Protein AF-0000000080310656 (afdb_homodimer)

Organism: NCBI:txid927083

Sequence (510 aa):
MLADERFELVRCHACALRYHARVLDANGLALLYGSWIDAMQIERFEAEHVPADRREPFAVGRHVVKDLLSMHALAGAPSEMRLLDFGCGDGRALRIASALGLRAVGVDPSVTRSERASDGGGAVHPTLEDALADIGGRVDAILMSEVLEHLVEPRRVLSSLVAAMRPGGVILIETPDTRGIDGPPRTFEHMRWVHPLEHVNGFTPETLERMARAVGLEPAPIMRAHATTRLRDVVRTEVGRLLARPSTSRIFVKPMLADERFELVRCHACALRYHARVLDANGLALLYGSWIDAMQIERFEAEHVPADRREPFAVGRHVVKDLLSMHALAGAPSEMRLLDFGCGDGRALRIASALGLRAVGVDPSVTRSERASDGGGAVHPTLEDALADIGGRVDAILMSEVLEHLVEPRRVLSSLVAAMRPGGVILIETPDTRGIDGPPRTFEHMRWVHPLEHVNGFTPETLERMARAVGLEPAPIMRAHATTRLRDVVRTEVGRLLARPSTSRIFVKP

Structure (mmCIF, N/CA/C/O backbone):
data_AF-0000000080310656-model_v1
#
loop_
_entity.id
_entity.type
_entity.pdbx_description
1 polymer 'Methyltransferase type 12'
#
loop_
_atom_site.group_PDB
_atom_site.id
_atom_site.type_symbol
_atom_site.label_atom_id
_atom_site.label_alt_id
_atom_site.label_comp_id
_atom_site.label_asym_id
_atom_site.label_enti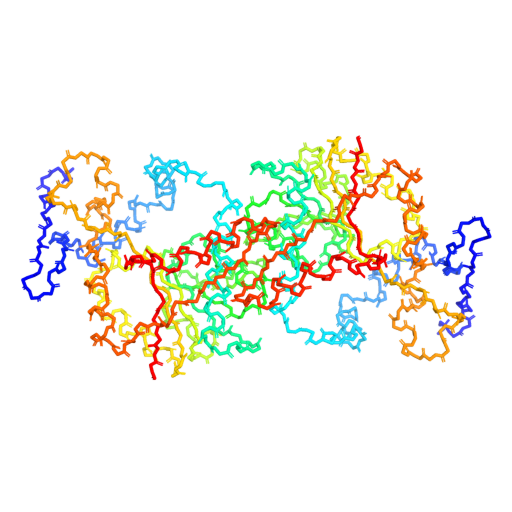ty_id
_atom_site.label_seq_id
_atom_site.pdbx_PDB_ins_code
_atom_site.Cartn_x
_atom_site.Cartn_y
_atom_site.Cartn_z
_atom_site.occupancy
_atom_site.B_iso_or_equiv
_atom_site.auth_seq_id
_atom_site.auth_comp_id
_atom_site.auth_asym_id
_atom_site.auth_atom_id
_atom_site.pdbx_PDB_model_num
ATOM 1 N N . MET A 1 1 ? -27.109 -21.688 -26.984 1 28.03 1 MET A N 1
ATOM 2 C CA . MET A 1 1 ? -26.469 -22.781 -27.719 1 28.03 1 MET A CA 1
ATOM 3 C C . MET A 1 1 ? -25.422 -23.484 -26.844 1 28.03 1 MET A C 1
ATOM 5 O O . MET A 1 1 ? -24.719 -24.375 -27.297 1 28.03 1 MET A O 1
ATOM 9 N N . LEU A 1 2 ? -24.984 -22.797 -25.828 1 32.66 2 LEU A N 1
ATOM 10 C CA . LEU A 1 2 ? -24.109 -23.391 -24.828 1 32.66 2 LEU A CA 1
ATOM 11 C C . LEU A 1 2 ? -24.844 -24.469 -24.031 1 32.66 2 LEU A C 1
ATOM 13 O O . LEU A 1 2 ? -24.281 -25.031 -23.078 1 32.66 2 LEU A O 1
ATOM 17 N N . ALA A 1 3 ? -26.062 -24.734 -24.219 1 35.03 3 ALA A N 1
ATOM 18 C CA . ALA A 1 3 ? -26.922 -25.672 -23.5 1 35.03 3 ALA A CA 1
ATOM 19 C C . ALA A 1 3 ? -26.359 -27.078 -23.562 1 35.03 3 ALA A C 1
ATOM 21 O O . ALA A 1 3 ? -26.484 -27.859 -22.609 1 35.03 3 ALA A O 1
ATOM 22 N N . ASP A 1 4 ? -25.953 -27.484 -24.703 1 33.59 4 ASP A N 1
ATOM 23 C CA . ASP A 1 4 ? -25.656 -28.906 -24.875 1 33.59 4 ASP A CA 1
ATOM 24 C C . ASP A 1 4 ? -24.219 -29.219 -24.453 1 33.59 4 ASP A C 1
ATOM 26 O O . ASP A 1 4 ? -23.734 -30.328 -24.703 1 33.59 4 ASP A O 1
ATOM 30 N N . GLU A 1 5 ? -23.391 -28.219 -24.25 1 35.69 5 GLU A N 1
ATOM 31 C CA . GLU A 1 5 ? -21.984 -28.578 -24 1 35.69 5 GLU A CA 1
ATOM 32 C C . GLU A 1 5 ? -21.797 -29.062 -22.578 1 35.69 5 GLU A C 1
ATOM 34 O O . GLU A 1 5 ? -22.344 -28.469 -21.641 1 35.69 5 GLU A O 1
ATOM 39 N N . ARG A 1 6 ? -21.672 -30.391 -22.391 1 36 6 ARG A N 1
ATOM 40 C CA . ARG A 1 6 ? -21.453 -31.125 -21.141 1 36 6 ARG A CA 1
ATOM 41 C C . ARG A 1 6 ? -20.109 -30.75 -20.516 1 36 6 ARG A C 1
ATOM 43 O O . ARG A 1 6 ? -19.078 -30.766 -21.203 1 36 6 ARG A O 1
ATOM 50 N N . PHE A 1 7 ? -20.109 -29.906 -19.641 1 39.69 7 PHE A N 1
ATOM 51 C CA . PHE A 1 7 ? -18.938 -29.547 -18.859 1 39.69 7 PHE A CA 1
ATOM 52 C C . PHE A 1 7 ? -18.625 -30.609 -17.828 1 39.69 7 PHE A C 1
ATOM 54 O O . PHE A 1 7 ? -19.453 -30.922 -16.969 1 39.69 7 PHE A O 1
ATOM 61 N N . GLU A 1 8 ? -17.797 -31.656 -18.281 1 41.41 8 GLU A N 1
ATOM 62 C CA . GLU A 1 8 ? -17.484 -32.688 -17.281 1 41.41 8 GLU A CA 1
ATOM 63 C C . GLU A 1 8 ? -16.125 -32.438 -16.641 1 41.41 8 GLU A C 1
ATOM 65 O O . GLU A 1 8 ? -15.156 -32.094 -17.328 1 41.41 8 GLU A O 1
ATOM 70 N N . LEU A 1 9 ? -16.031 -32.219 -15.461 1 45.97 9 LEU A N 1
ATOM 71 C CA . LEU A 1 9 ? -14.797 -32.219 -14.672 1 45.97 9 LEU A CA 1
ATOM 72 C C . LEU A 1 9 ? -14.125 -33.594 -14.703 1 45.97 9 LEU A C 1
ATOM 74 O O . LEU A 1 9 ? -14.773 -34.594 -14.445 1 45.97 9 LEU A O 1
ATOM 78 N N . VAL A 1 10 ? -12.961 -33.688 -15.445 1 45.25 10 VAL A N 1
ATOM 79 C CA . VAL A 1 10 ? -12.227 -34.969 -15.492 1 45.25 10 VAL A CA 1
ATOM 80 C C . VAL A 1 10 ? -11.008 -34.875 -14.57 1 45.25 10 VAL A C 1
ATOM 82 O O . VAL A 1 10 ? -10.461 -33.781 -14.344 1 45.25 10 VAL A O 1
ATOM 85 N N . ARG A 1 11 ? -10.773 -35.844 -13.773 1 44.72 11 ARG A N 1
ATOM 86 C CA . ARG A 1 11 ? -9.617 -36 -12.898 1 44.72 11 ARG A CA 1
ATOM 87 C C . ARG A 1 11 ? -8.461 -36.688 -13.625 1 44.72 11 ARG A C 1
ATOM 89 O O . ARG A 1 11 ? -8.641 -37.719 -14.242 1 44.72 11 ARG A O 1
ATOM 96 N N . CYS A 1 12 ? -7.375 -35.969 -13.68 1 42.94 12 CYS A N 1
ATOM 97 C CA . CYS A 1 12 ? -6.191 -36.594 -14.25 1 42.94 12 CYS A CA 1
ATOM 98 C C . CYS A 1 12 ? -5.738 -37.781 -13.414 1 42.94 12 CYS A C 1
ATOM 100 O O . CYS A 1 12 ? -5.648 -37.688 -12.188 1 42.94 12 CYS A O 1
ATOM 102 N N . HIS A 1 13 ? -5.633 -38.875 -13.945 1 42.72 13 HIS A N 1
ATOM 103 C CA . HIS A 1 13 ? -5.27 -40.094 -13.266 1 42.72 13 HIS A CA 1
ATOM 104 C C . HIS A 1 13 ? -3.844 -40.031 -12.727 1 42.72 13 HIS A C 1
ATOM 106 O O . HIS A 1 13 ? -3.518 -40.719 -11.75 1 42.72 13 HIS A O 1
ATOM 112 N N . ALA A 1 14 ? -3.061 -39.281 -13.414 1 35.34 14 ALA A N 1
ATOM 113 C CA . ALA A 1 14 ? -1.654 -39.281 -13.023 1 35.34 14 ALA A CA 1
ATOM 114 C C . ALA A 1 14 ? -1.395 -38.312 -11.867 1 35.34 14 ALA A C 1
ATOM 116 O O . ALA A 1 14 ? -0.662 -38.656 -10.93 1 35.34 14 ALA A O 1
ATOM 117 N N . CYS A 1 15 ? -1.941 -37.188 -11.961 1 43.06 15 CYS A N 1
ATOM 118 C CA . CYS A 1 15 ? -1.539 -36.188 -10.969 1 43.06 15 CYS A CA 1
ATOM 119 C C . CYS A 1 15 ? -2.74 -35.719 -10.164 1 43.06 15 CYS A C 1
ATOM 121 O O . CYS A 1 15 ? -2.594 -34.875 -9.258 1 43.06 15 CYS A O 1
ATOM 123 N N . ALA A 1 16 ? -3.949 -36.25 -10.422 1 43.41 16 ALA A N 1
ATOM 124 C CA . ALA A 1 16 ? -5.191 -36 -9.688 1 43.41 16 ALA A CA 1
ATOM 125 C C . ALA A 1 16 ? -5.672 -34.562 -9.898 1 43.41 16 ALA A C 1
ATOM 127 O O . ALA A 1 16 ? -6.543 -34.094 -9.164 1 43.41 16 ALA A O 1
ATOM 128 N N . LEU A 1 17 ? -5.098 -33.969 -10.914 1 44.03 17 LEU A N 1
ATOM 129 C CA . LEU A 1 17 ? -5.586 -32.625 -11.25 1 44.03 17 LEU A CA 1
ATOM 130 C C . LEU A 1 17 ? -6.98 -32.688 -11.859 1 44.03 17 LEU A C 1
ATOM 132 O O . LEU A 1 17 ? -7.266 -33.594 -12.672 1 44.03 17 LEU A O 1
ATOM 136 N N . ARG A 1 18 ? -7.992 -32.031 -11.359 1 49.06 18 ARG A N 1
ATOM 137 C CA . ARG A 1 18 ? -9.312 -31.953 -11.969 1 49.06 18 ARG A CA 1
ATOM 138 C C . ARG A 1 18 ? -9.383 -30.828 -12.992 1 49.06 18 ARG A C 1
ATOM 140 O O . ARG A 1 18 ? -8.875 -29.734 -12.758 1 49.06 18 ARG A O 1
ATOM 147 N N . TYR A 1 19 ? -9.586 -31.188 -14.25 1 47.38 19 TYR A N 1
ATOM 148 C CA . TYR A 1 19 ? -9.68 -30.188 -15.305 1 47.38 19 TYR A CA 1
ATOM 149 C C . TYR A 1 19 ? -10.969 -30.344 -16.094 1 47.38 19 TYR A C 1
ATOM 151 O O . TYR A 1 19 ? -11.586 -31.422 -16.078 1 47.38 19 TYR A O 1
ATOM 159 N N . HIS A 1 20 ? -11.555 -29.141 -16.484 1 46.97 20 HIS A N 1
ATOM 160 C CA . HIS A 1 20 ? -12.703 -29.234 -17.375 1 46.97 20 HIS A CA 1
ATOM 161 C C . HIS A 1 20 ? -12.297 -29.766 -18.75 1 46.97 20 HIS A C 1
ATOM 163 O O . HIS A 1 20 ? -11.383 -29.234 -19.375 1 46.97 20 HIS A O 1
ATOM 169 N N . ALA A 1 21 ? -12.602 -30.891 -18.953 1 40.59 21 ALA A N 1
ATOM 170 C CA . ALA A 1 21 ? -12.344 -31.516 -20.25 1 40.59 21 ALA A CA 1
ATOM 171 C C . ALA A 1 21 ? -12.875 -30.641 -21.391 1 40.59 21 ALA A C 1
ATOM 173 O O . ALA A 1 21 ? -12.445 -30.781 -22.531 1 40.59 21 ALA A O 1
ATOM 174 N N . ARG A 1 22 ? -13.984 -30.109 -21.359 1 41 22 ARG A N 1
ATOM 175 C CA . ARG A 1 22 ? -14.359 -29.328 -22.531 1 41 22 ARG A CA 1
ATOM 176 C C . ARG A 1 22 ? -13.594 -28.016 -22.594 1 41 22 ARG A C 1
ATOM 178 O O . ARG A 1 22 ? -14.023 -27.016 -22 1 41 22 ARG A O 1
ATOM 185 N N . VAL A 1 23 ? -12.352 -28.047 -22.531 1 43.59 23 VAL A N 1
ATOM 186 C CA . VAL A 1 23 ? -11.43 -26.922 -22.672 1 43.59 23 VAL A CA 1
ATOM 187 C C . VAL A 1 23 ? -11.719 -26.172 -23.984 1 43.59 23 VAL A C 1
ATOM 189 O O . VAL A 1 23 ? -11.648 -26.766 -25.062 1 43.59 23 VAL A O 1
ATOM 192 N N . LEU A 1 24 ? -12.633 -25.125 -23.922 1 42.53 24 LEU A N 1
ATOM 193 C CA . LEU A 1 24 ? -12.602 -24.312 -25.125 1 42.53 24 LEU A CA 1
ATOM 194 C C . LEU A 1 24 ? -11.18 -24.172 -25.656 1 42.53 24 LEU A C 1
ATOM 196 O O . LEU A 1 24 ? -10.227 -24.094 -24.875 1 42.53 24 LEU A O 1
ATOM 200 N N . ASP A 1 25 ? -10.977 -24.625 -26.875 1 43.19 25 ASP A N 1
ATOM 201 C CA . ASP A 1 25 ? -9.672 -24.406 -27.484 1 43.19 25 ASP A CA 1
ATOM 202 C C . ASP A 1 25 ? -9.281 -22.938 -27.438 1 43.19 25 ASP A C 1
ATOM 204 O O . ASP A 1 25 ? -10.031 -22.109 -26.906 1 43.19 25 ASP A O 1
ATOM 208 N N . ALA A 1 26 ? -7.996 -22.625 -27.75 1 45.91 26 ALA A N 1
ATOM 209 C CA . ALA A 1 26 ? -7.422 -21.281 -27.734 1 45.91 26 ALA A CA 1
ATOM 210 C C . ALA A 1 26 ? -8.367 -20.266 -28.375 1 45.91 26 ALA A C 1
ATOM 212 O O . ALA A 1 26 ? -8.492 -19.125 -27.891 1 45.91 26 ALA A O 1
ATOM 213 N N . ASN A 1 27 ? -8.945 -20.688 -29.438 1 43.31 27 ASN A N 1
ATOM 214 C CA . ASN A 1 27 ? -9.875 -19.828 -30.156 1 43.31 27 ASN A CA 1
ATOM 215 C C . ASN A 1 27 ? -11.148 -19.578 -29.359 1 43.31 27 ASN A C 1
ATOM 217 O O . ASN A 1 27 ? -11.664 -18.453 -29.328 1 43.31 27 ASN A O 1
ATOM 221 N N . GLY A 1 28 ? -11.609 -20.516 -28.781 1 44.03 28 GLY A N 1
ATOM 222 C CA . GLY A 1 28 ? -12.812 -20.391 -27.969 1 44.03 28 GLY A CA 1
ATOM 223 C C . GLY A 1 28 ? -12.609 -19.531 -26.734 1 44.03 28 GLY A C 1
ATOM 224 O O . GLY A 1 28 ? -13.469 -18.719 -26.391 1 44.03 28 GLY A O 1
ATOM 225 N N . LEU A 1 29 ? -11.461 -19.766 -26.203 1 45.75 29 LEU A N 1
ATOM 226 C CA . LEU A 1 29 ? -11.109 -18.938 -25.047 1 45.75 29 LEU A CA 1
ATOM 227 C C . LEU A 1 29 ? -10.953 -17.484 -25.453 1 45.75 29 LEU A C 1
ATOM 229 O O . LEU A 1 29 ? -11.391 -16.578 -24.734 1 45.75 29 LEU A O 1
ATOM 233 N N . ALA A 1 30 ? -10.281 -17.266 -26.578 1 47.03 30 ALA A N 1
ATOM 234 C CA . ALA A 1 30 ? -10.133 -15.914 -27.109 1 47.03 30 ALA A CA 1
ATOM 235 C C . ALA A 1 30 ? -11.5 -15.289 -27.375 1 47.03 30 ALA A C 1
ATOM 237 O O . ALA A 1 30 ? -11.695 -14.094 -27.141 1 47.03 30 ALA A O 1
ATOM 238 N N . LEU A 1 31 ? -12.305 -16.031 -28 1 42.78 31 LEU A N 1
ATOM 239 C CA . LEU A 1 31 ? -13.648 -15.562 -28.281 1 42.78 31 LEU A CA 1
ATOM 240 C C . LEU A 1 31 ? -14.406 -15.258 -27 1 42.78 31 LEU A C 1
ATOM 242 O O . LEU A 1 31 ? -15.148 -14.273 -26.922 1 42.78 31 LEU A O 1
ATOM 246 N N . LEU A 1 32 ? -14.328 -16.078 -26.125 1 43.88 32 LEU A N 1
ATOM 247 C CA . LEU A 1 32 ? -14.961 -15.859 -24.828 1 43.88 32 LEU A CA 1
ATOM 248 C C . LEU A 1 32 ? -14.445 -14.586 -24.172 1 43.88 32 LEU A C 1
ATOM 250 O O . LEU A 1 32 ? -15.227 -13.789 -23.641 1 43.88 32 LEU A O 1
ATOM 254 N N . TYR A 1 33 ? -13.156 -14.516 -24.125 1 46.19 33 TYR A N 1
ATOM 255 C CA . TYR A 1 33 ? -12.562 -13.336 -23.516 1 46.19 33 TYR A CA 1
ATOM 256 C C . TYR A 1 33 ? -12.719 -12.109 -24.406 1 46.19 33 TYR A C 1
ATOM 258 O O . TYR A 1 33 ? -12.781 -10.977 -23.922 1 46.19 33 TYR A O 1
ATOM 266 N N . GLY A 1 34 ? -12.531 -12.211 -25.688 1 42.69 34 GLY A N 1
ATOM 267 C CA . GLY A 1 34 ? -12.656 -11.102 -26.609 1 42.69 34 GLY A CA 1
ATOM 268 C C . GLY A 1 34 ? -14.086 -10.641 -26.797 1 42.69 34 GLY A C 1
ATOM 269 O O . GLY A 1 34 ? -14.352 -9.438 -26.859 1 42.69 34 GLY A O 1
ATOM 270 N N . SER A 1 35 ? -14.891 -11.359 -27.469 1 40.97 35 SER A N 1
ATOM 271 C CA . SER A 1 35 ? -16.234 -10.969 -27.891 1 40.97 35 SER A CA 1
ATOM 272 C C . SER A 1 35 ? -17.234 -11.125 -26.75 1 40.97 35 SER A C 1
ATOM 274 O O . SER A 1 35 ? -18.172 -10.328 -26.625 1 40.97 35 SER A O 1
ATOM 276 N N . TRP A 1 36 ? -17.344 -12.242 -26.219 1 36.34 36 TRP A N 1
ATOM 277 C CA . TRP A 1 36 ? -18.469 -12.461 -25.312 1 36.34 36 TRP A CA 1
ATOM 278 C C . TRP A 1 36 ? -18.266 -11.734 -23.984 1 36.34 36 TRP A C 1
ATOM 280 O O . TRP A 1 36 ? -19.172 -11.07 -23.484 1 36.34 36 TRP A O 1
ATOM 290 N N . ILE A 1 37 ? -17.281 -12.18 -23.188 1 41.19 37 ILE A N 1
ATOM 291 C CA . ILE A 1 37 ? -17.281 -11.562 -21.875 1 41.19 37 ILE A CA 1
ATOM 292 C C . ILE A 1 37 ? -16.5 -10.25 -21.906 1 41.19 37 ILE A C 1
ATOM 294 O O . ILE A 1 37 ? -15.266 -10.258 -22 1 41.19 37 ILE A O 1
ATOM 298 N N . ASP A 1 38 ? -17.016 -9.336 -22.531 1 40.59 38 ASP A N 1
ATOM 299 C CA . ASP A 1 38 ? -16.469 -7.988 -22.453 1 40.59 38 ASP A CA 1
ATOM 300 C C . ASP A 1 38 ? -16.172 -7.602 -21.016 1 40.59 38 ASP A C 1
ATOM 302 O O . ASP A 1 38 ? -16.703 -8.203 -20.078 1 40.59 38 ASP A O 1
ATOM 306 N N . ALA A 1 39 ? -15.047 -6.914 -20.812 1 40.78 39 ALA A N 1
ATOM 307 C CA . ALA A 1 39 ? -14.625 -6.398 -19.516 1 40.78 39 ALA A CA 1
ATOM 308 C C . ALA A 1 39 ? -15.836 -6.043 -18.656 1 40.78 39 ALA A C 1
ATOM 310 O O . ALA A 1 39 ? -15.844 -6.301 -17.453 1 40.78 39 ALA A O 1
ATOM 311 N N . MET A 1 40 ? -16.828 -5.625 -19.406 1 42.91 40 MET A N 1
ATOM 312 C CA . MET A 1 40 ? -18.031 -5.199 -18.688 1 42.91 40 MET A CA 1
ATOM 313 C C . MET A 1 40 ? -18.797 -6.402 -18.156 1 42.91 40 MET A C 1
ATOM 315 O O . MET A 1 40 ? -19.406 -6.332 -17.094 1 42.91 40 MET A O 1
ATOM 319 N N . GLN A 1 41 ? -18.875 -7.41 -18.938 1 40.69 41 GLN A N 1
ATOM 320 C CA . GLN A 1 41 ? -19.625 -8.578 -18.484 1 40.69 41 GLN A CA 1
ATOM 321 C C . GLN A 1 41 ? -18.891 -9.297 -17.344 1 40.69 41 GLN A C 1
ATOM 323 O O . GLN A 1 41 ? -19.5 -9.773 -16.391 1 40.69 41 GLN A O 1
ATOM 328 N N . ILE A 1 42 ? -17.625 -9.438 -17.469 1 43.5 42 ILE A N 1
ATOM 329 C CA . ILE A 1 42 ? -16.828 -9.977 -16.375 1 43.5 42 ILE A CA 1
ATOM 330 C C . ILE A 1 42 ? -17.047 -9.117 -15.125 1 43.5 42 ILE A C 1
ATOM 332 O O . ILE A 1 42 ? -17.234 -9.641 -14.023 1 43.5 42 ILE A O 1
ATOM 336 N N . GLU A 1 43 ? -16.969 -7.777 -15.375 1 43.97 43 GLU A N 1
ATOM 337 C CA . GLU A 1 43 ? -17.266 -6.898 -14.25 1 43.97 43 GLU A CA 1
ATOM 338 C C . GLU A 1 43 ? -18.656 -7.176 -13.688 1 43.97 43 GLU A C 1
ATOM 340 O O . GLU A 1 43 ? -18.844 -7.203 -12.469 1 43.97 43 GLU A O 1
ATOM 345 N N . ARG A 1 44 ? -19.562 -7.363 -14.641 1 44.16 44 ARG A N 1
ATOM 346 C CA . ARG A 1 44 ? -20.938 -7.629 -14.227 1 44.16 44 ARG A CA 1
ATOM 347 C C . ARG A 1 44 ? -21.047 -8.992 -13.547 1 44.16 44 ARG A C 1
ATOM 349 O O . ARG A 1 44 ? -21.734 -9.125 -12.531 1 44.16 44 ARG A O 1
ATOM 356 N N . PHE A 1 45 ? -20.547 -9.961 -14.211 1 41.31 45 PHE A N 1
ATOM 357 C CA . PHE A 1 45 ? -20.562 -11.305 -13.633 1 41.31 45 PHE A CA 1
ATOM 358 C C . PHE A 1 45 ? -19.844 -11.328 -12.297 1 41.31 45 PHE A C 1
ATOM 360 O O . PHE A 1 45 ? -20.344 -11.891 -11.32 1 41.31 45 PHE A O 1
ATOM 367 N N . GLU A 1 46 ? -18.578 -10.859 -12.25 1 42.84 46 GLU A N 1
ATOM 368 C CA . GLU A 1 46 ? -17.875 -10.727 -10.977 1 42.84 46 GLU A CA 1
ATOM 369 C C . GLU A 1 46 ? -18.719 -9.953 -9.961 1 42.84 46 GLU A C 1
ATOM 371 O O . GLU A 1 46 ? -18.766 -10.312 -8.781 1 42.84 46 GLU A O 1
ATOM 376 N N . ALA A 1 47 ? -19.25 -8.883 -10.523 1 46.34 47 ALA A N 1
ATOM 377 C CA . ALA A 1 47 ? -20.156 -8.125 -9.664 1 46.34 47 ALA A CA 1
ATOM 378 C C . ALA A 1 47 ? -21.312 -8.984 -9.18 1 46.34 47 ALA A C 1
ATOM 380 O O . ALA A 1 47 ? -21.781 -8.828 -8.055 1 46.34 47 ALA A O 1
ATOM 381 N N . GLU A 1 48 ? -21.812 -9.758 -10.055 1 41.38 48 GLU A N 1
ATOM 382 C CA . GLU A 1 48 ? -23 -10.555 -9.766 1 41.38 48 GLU A CA 1
ATOM 383 C C . GLU A 1 48 ? -22.641 -11.828 -9.008 1 41.38 48 GLU A C 1
ATOM 385 O O . GLU A 1 48 ? -23.469 -12.375 -8.273 1 41.38 48 GLU A O 1
ATOM 390 N N . HIS A 1 49 ? -21.641 -12.484 -9.289 1 40.97 49 HIS A N 1
ATOM 391 C CA . HIS A 1 49 ? -21.391 -13.828 -8.781 1 40.97 49 HIS A CA 1
ATOM 392 C C . HIS A 1 49 ? -20.234 -13.836 -7.797 1 40.97 49 HIS A C 1
ATOM 394 O O . HIS A 1 49 ? -19.875 -14.891 -7.262 1 40.97 49 HIS A O 1
ATOM 400 N N . VAL A 1 50 ? -19.234 -13.156 -7.91 1 41.94 50 VAL A N 1
ATOM 401 C CA . VAL A 1 50 ? -18.281 -13.094 -6.805 1 41.94 50 VAL A CA 1
ATOM 402 C C . VAL A 1 50 ? -19.031 -12.844 -5.496 1 41.94 50 VAL A C 1
ATOM 404 O O . VAL A 1 50 ? -19.719 -11.836 -5.352 1 41.94 50 VAL A O 1
ATOM 407 N N . PRO A 1 51 ? -19.453 -13.922 -4.91 1 39.22 51 PRO A N 1
ATOM 408 C CA . PRO A 1 51 ? -20.016 -13.594 -3.6 1 39.22 51 PRO A CA 1
ATOM 409 C C . PRO A 1 51 ? -19.469 -12.281 -3.035 1 39.22 51 PRO A C 1
ATOM 411 O O . PRO A 1 51 ? -18.344 -11.898 -3.336 1 39.22 51 PRO A O 1
ATOM 414 N N . ALA A 1 52 ? -20.344 -11.375 -2.682 1 38.41 52 ALA A N 1
ATOM 415 C CA . ALA A 1 52 ? -20.172 -10.125 -1.945 1 38.41 52 ALA A CA 1
ATOM 416 C C . ALA A 1 52 ? -19.141 -10.289 -0.832 1 38.41 52 ALA A C 1
ATOM 418 O O . ALA A 1 52 ? -19.172 -9.555 0.159 1 38.41 52 ALA A O 1
ATOM 419 N N . ASP A 1 53 ? -18.656 -11.438 -0.639 1 44 53 ASP A N 1
ATOM 420 C CA . ASP A 1 53 ? -17.75 -11.211 0.481 1 44 53 ASP A CA 1
ATOM 421 C C . ASP A 1 53 ? -16.891 -9.969 0.246 1 44 53 ASP A C 1
ATOM 423 O O . ASP A 1 53 ? -15.789 -10.062 -0.314 1 44 53 ASP A O 1
ATOM 427 N N . ARG A 1 54 ? -17.562 -9.078 -0.217 1 53.75 54 ARG A N 1
ATOM 428 C CA . ARG A 1 54 ? -17.234 -7.703 -0.58 1 53.75 54 ARG A CA 1
ATOM 429 C C . ARG A 1 54 ? -16.203 -7.117 0.382 1 53.75 54 ARG A C 1
ATOM 431 O O . ARG A 1 54 ? -16.562 -6.387 1.309 1 53.75 54 ARG A O 1
ATOM 438 N N . ARG A 1 55 ? -15.148 -8.117 0.406 1 62.44 55 ARG A N 1
ATOM 439 C CA . ARG A 1 55 ? -14.195 -7.457 1.291 1 62.44 55 ARG A CA 1
ATOM 440 C C . ARG A 1 55 ? -14.102 -5.965 0.985 1 62.44 55 ARG A C 1
ATOM 442 O O . ARG A 1 55 ? -14.211 -5.555 -0.173 1 62.44 55 ARG A O 1
ATOM 449 N N . GLU A 1 56 ? -14.242 -5.449 2.098 1 82.88 56 GLU A N 1
ATOM 450 C CA . GLU A 1 56 ? -14.016 -4.008 2.037 1 82.88 56 GLU A CA 1
ATOM 451 C C . GLU A 1 56 ? -12.742 -3.682 1.256 1 82.88 56 GLU A C 1
ATOM 453 O O . GLU A 1 56 ? -11.719 -4.344 1.422 1 82.88 56 GLU A O 1
ATOM 458 N N . PRO A 1 57 ? -12.906 -2.918 0.149 1 84.81 57 PRO A N 1
ATOM 459 C CA . PRO A 1 57 ? -11.758 -2.594 -0.704 1 84.81 57 PRO A CA 1
ATOM 460 C C . PRO A 1 57 ? -10.477 -2.369 0.093 1 84.81 57 PRO A C 1
ATOM 462 O O . PRO A 1 57 ? -9.406 -2.838 -0.307 1 84.81 57 PRO A O 1
ATOM 465 N N . PHE A 1 58 ? -10.633 -1.738 1.184 1 92.06 58 PHE A N 1
ATOM 466 C CA . PHE A 1 58 ? -9.453 -1.466 1.997 1 92.06 58 PHE A CA 1
ATOM 467 C C . PHE A 1 58 ? -8.859 -2.76 2.539 1 92.06 58 PHE A C 1
ATOM 469 O O . PHE A 1 58 ? -7.637 -2.895 2.639 1 92.06 58 PHE A O 1
ATOM 476 N N . ALA A 1 59 ? -9.672 -3.73 2.869 1 90.62 59 ALA A N 1
ATOM 477 C CA . ALA A 1 59 ? -9.195 -5.027 3.346 1 90.62 59 ALA A CA 1
ATOM 478 C C . ALA A 1 59 ? -8.453 -5.781 2.244 1 90.62 59 ALA A C 1
ATOM 480 O O . ALA A 1 59 ? -7.43 -6.414 2.498 1 90.62 59 ALA A O 1
ATOM 481 N N . VAL A 1 60 ? -8.977 -5.703 1.064 1 89.81 60 VAL A N 1
ATOM 482 C CA . VAL A 1 60 ? -8.336 -6.34 -0.082 1 89.81 60 VAL A CA 1
ATOM 483 C C . VAL A 1 60 ? -6.969 -5.715 -0.327 1 89.81 60 VAL A C 1
ATOM 485 O O . VAL A 1 60 ? -5.98 -6.426 -0.527 1 89.81 60 VAL A O 1
ATOM 488 N N . GLY A 1 61 ? -6.906 -4.367 -0.324 1 93.06 61 GLY A N 1
ATOM 489 C CA . GLY A 1 61 ? -5.637 -3.672 -0.488 1 93.06 61 GLY A CA 1
ATOM 490 C C . GLY A 1 61 ? -4.602 -4.07 0.545 1 93.06 61 GLY A C 1
ATOM 491 O O . GLY A 1 61 ? -3.432 -4.273 0.212 1 93.06 61 GLY A O 1
ATOM 492 N N . ARG A 1 62 ? -5.051 -4.203 1.784 1 94.31 62 ARG A N 1
ATOM 493 C CA . ARG A 1 62 ? -4.152 -4.609 2.861 1 94.31 62 ARG A CA 1
ATOM 494 C C . ARG A 1 62 ? -3.592 -6.008 2.609 1 94.31 62 ARG A C 1
ATOM 496 O O . ARG A 1 62 ? -2.42 -6.27 2.887 1 94.31 62 ARG A O 1
ATOM 503 N N . HIS A 1 63 ? -4.422 -6.883 2.115 1 93.75 63 HIS A N 1
ATOM 504 C CA . HIS A 1 63 ? -3.98 -8.234 1.803 1 93.75 63 HIS A CA 1
ATOM 505 C C . HIS A 1 63 ? -2.9 -8.227 0.727 1 93.75 63 HIS A C 1
ATOM 507 O O . HIS A 1 63 ? -1.904 -8.945 0.836 1 93.75 63 HIS A O 1
ATOM 513 N N . VAL A 1 64 ? -3.082 -7.395 -0.264 1 95.31 64 VAL A N 1
ATOM 514 C CA . VAL A 1 64 ? -2.104 -7.277 -1.339 1 95.31 64 VAL A CA 1
ATOM 515 C C . VAL A 1 64 ? -0.78 -6.762 -0.777 1 95.31 64 VAL A C 1
ATOM 517 O O . VAL A 1 64 ? 0.29 -7.262 -1.133 1 95.31 64 VAL A O 1
ATOM 520 N N . VAL A 1 65 ? -0.838 -5.766 0.069 1 97.62 65 VAL A N 1
ATOM 521 C CA . VAL A 1 65 ? 0.366 -5.223 0.69 1 97.62 65 VAL A CA 1
ATOM 522 C C . VAL A 1 65 ? 1.106 -6.332 1.437 1 97.62 65 VAL A C 1
ATOM 524 O O . VAL A 1 65 ? 2.33 -6.445 1.334 1 97.62 65 VAL A O 1
ATOM 527 N N . LYS A 1 66 ? 0.365 -7.148 2.199 1 97 66 LYS A N 1
ATOM 528 C CA . LYS A 1 66 ? 0.982 -8.242 2.941 1 97 66 LYS A CA 1
ATOM 529 C C . LYS A 1 66 ? 1.693 -9.211 2.002 1 97 66 LYS A C 1
ATOM 531 O O . LYS A 1 66 ? 2.814 -9.641 2.277 1 97 66 LYS A O 1
ATOM 536 N N . ASP A 1 67 ? 1.002 -9.539 0.928 1 96.94 67 ASP A N 1
ATOM 537 C CA . ASP A 1 67 ? 1.605 -10.43 -0.056 1 96.94 67 ASP A CA 1
ATOM 538 C C . ASP A 1 67 ? 2.906 -9.844 -0.604 1 96.94 67 ASP A C 1
ATOM 540 O O . ASP A 1 67 ? 3.916 -10.547 -0.7 1 96.94 67 ASP A O 1
ATOM 544 N N . LEU A 1 68 ? 2.902 -8.578 -0.939 1 97.88 68 LEU A N 1
ATOM 545 C CA . LEU A 1 68 ? 4.07 -7.914 -1.512 1 97.88 68 LEU A CA 1
ATOM 546 C C . LEU A 1 68 ? 5.211 -7.855 -0.5 1 97.88 68 LEU A C 1
ATOM 548 O O . LEU A 1 68 ? 6.379 -8 -0.866 1 97.88 68 LEU A O 1
ATOM 552 N N . LEU A 1 69 ? 4.863 -7.617 0.764 1 97.81 69 LEU A N 1
ATOM 553 C CA . LEU A 1 69 ? 5.879 -7.617 1.809 1 97.81 69 LEU A CA 1
ATOM 554 C C . LEU A 1 69 ? 6.551 -8.984 1.916 1 97.81 69 LEU A C 1
ATOM 556 O O . LEU A 1 69 ? 7.777 -9.07 1.993 1 97.81 69 LEU A O 1
ATOM 560 N N . SER A 1 70 ? 5.758 -10.055 1.919 1 97.44 70 SER A N 1
ATOM 561 C CA . SER A 1 70 ? 6.289 -11.406 2.018 1 97.44 70 SER A CA 1
ATOM 562 C C . SER A 1 70 ? 7.184 -11.734 0.825 1 97.44 70 SER A C 1
ATOM 564 O O . SER A 1 70 ? 8.273 -12.281 0.994 1 97.44 70 SER A O 1
ATOM 566 N N . MET A 1 71 ? 6.703 -11.391 -0.313 1 98.19 71 MET A N 1
ATOM 567 C CA . MET A 1 71 ? 7.457 -11.688 -1.527 1 98.19 71 MET A CA 1
ATOM 568 C C . MET A 1 71 ? 8.773 -10.922 -1.554 1 98.19 71 MET A C 1
ATOM 570 O O . MET A 1 71 ? 9.805 -11.469 -1.939 1 98.19 71 MET A O 1
ATOM 574 N N . HIS A 1 72 ? 8.727 -9.625 -1.197 1 97.69 72 HIS A N 1
ATOM 575 C CA . HIS A 1 72 ? 9.93 -8.812 -1.147 1 97.69 72 HIS A CA 1
ATOM 576 C C . HIS A 1 72 ? 10.969 -9.422 -0.213 1 97.69 72 HIS A C 1
ATOM 578 O O . HIS A 1 72 ? 12.148 -9.523 -0.57 1 97.69 72 HIS A O 1
ATOM 584 N N . ALA A 1 73 ? 10.531 -9.859 0.939 1 96.94 73 ALA A N 1
ATOM 585 C CA . ALA A 1 73 ? 11.43 -10.453 1.927 1 96.94 73 ALA A CA 1
ATOM 586 C C . ALA A 1 73 ? 12.016 -11.766 1.418 1 96.94 73 ALA A C 1
ATOM 588 O O . ALA A 1 73 ? 13.227 -11.992 1.519 1 96.94 73 ALA A O 1
ATOM 589 N N . LEU A 1 74 ? 11.188 -12.594 0.858 1 97.69 74 LEU A N 1
ATOM 590 C CA . LEU A 1 74 ? 11.602 -13.922 0.412 1 97.69 74 LEU A CA 1
ATOM 591 C C . LEU A 1 74 ? 12.523 -13.828 -0.799 1 97.69 74 LEU A C 1
ATOM 593 O O . LEU A 1 74 ? 13.375 -14.695 -1.006 1 97.69 74 LEU A O 1
ATOM 597 N N . ALA A 1 75 ? 12.344 -12.75 -1.578 1 97.5 75 ALA A N 1
ATOM 598 C CA . ALA A 1 75 ? 13.188 -12.539 -2.756 1 97.5 75 ALA A CA 1
ATOM 599 C C . ALA A 1 75 ? 14.531 -11.93 -2.369 1 97.5 75 ALA A C 1
ATOM 601 O O . ALA A 1 75 ? 15.297 -11.508 -3.236 1 97.5 75 ALA A O 1
ATOM 602 N N . GLY A 1 76 ? 14.805 -11.789 -1.109 1 95.88 76 GLY A N 1
ATOM 603 C CA . GLY A 1 76 ? 16.078 -11.289 -0.632 1 95.88 76 GLY A CA 1
ATOM 604 C C . GLY A 1 76 ? 16.078 -9.805 -0.345 1 95.88 76 GLY A C 1
ATOM 605 O O . GLY A 1 76 ? 17.125 -9.18 -0.238 1 95.88 76 GLY A O 1
ATOM 606 N N . ALA A 1 77 ? 14.953 -9.227 -0.387 1 94.12 77 ALA A N 1
ATOM 607 C CA . ALA A 1 77 ? 14.734 -7.82 -0.063 1 94.12 77 ALA A CA 1
ATOM 608 C C . ALA A 1 77 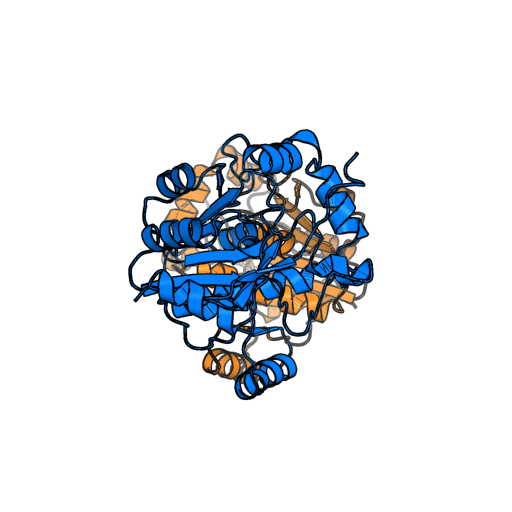? 15.602 -6.914 -0.932 1 94.12 77 ALA A C 1
ATOM 610 O O . ALA A 1 77 ? 16.312 -6.047 -0.42 1 94.12 77 ALA A O 1
ATOM 611 N N . PRO A 1 78 ? 15.523 -7.094 -2.195 1 92.88 78 PRO A N 1
ATOM 612 C CA . PRO A 1 78 ? 16.312 -6.215 -3.061 1 92.88 78 PRO A CA 1
ATOM 613 C C . PRO A 1 78 ? 15.883 -4.754 -2.971 1 92.88 78 PRO A C 1
ATOM 615 O O . PRO A 1 78 ? 14.711 -4.465 -2.715 1 92.88 78 PRO A O 1
ATOM 618 N N . SER A 1 79 ? 16.766 -3.816 -3.201 1 86.06 79 SER A N 1
ATOM 619 C CA . SER A 1 79 ? 16.438 -2.393 -3.195 1 86.06 79 SER A CA 1
ATOM 620 C C . SER A 1 79 ? 15.492 -2.033 -4.332 1 86.06 79 SER A C 1
ATOM 622 O O . SER A 1 79 ? 14.617 -1.18 -4.172 1 86.06 79 SER A O 1
ATOM 624 N N . GLU A 1 80 ? 15.758 -2.695 -5.426 1 87.75 80 GLU A N 1
ATOM 625 C CA . GLU A 1 80 ? 14.867 -2.561 -6.574 1 87.75 80 GLU A CA 1
ATOM 626 C C . GLU A 1 80 ? 14.32 -3.916 -7.008 1 87.75 80 GLU A C 1
ATOM 628 O O . GLU A 1 80 ? 15 -4.68 -7.695 1 87.75 80 GLU A O 1
ATOM 633 N N . MET A 1 81 ? 13.172 -4.176 -6.59 1 94.31 81 MET A N 1
ATOM 634 C CA . MET A 1 81 ? 12.555 -5.449 -6.941 1 94.31 81 MET A CA 1
ATOM 635 C C . MET A 1 81 ? 11.789 -5.344 -8.258 1 94.31 81 MET A C 1
ATOM 637 O O . MET A 1 81 ? 10.93 -4.473 -8.406 1 94.31 81 MET A O 1
ATOM 641 N N . ARG A 1 82 ? 12.148 -6.176 -9.203 1 96.38 82 ARG A N 1
ATOM 642 C CA . ARG A 1 82 ? 11.391 -6.312 -10.438 1 96.38 82 ARG A CA 1
ATOM 643 C C . ARG A 1 82 ? 10.25 -7.316 -10.281 1 96.38 82 ARG A C 1
ATOM 645 O O . ARG A 1 82 ? 10.492 -8.508 -10.062 1 96.38 82 ARG A O 1
ATOM 652 N N . LEU A 1 83 ? 9.008 -6.785 -10.383 1 97.56 83 LEU A N 1
ATOM 653 C CA . LEU A 1 83 ? 7.82 -7.598 -10.148 1 97.56 83 LEU A CA 1
ATOM 654 C C . LEU A 1 83 ? 6.984 -7.723 -11.414 1 97.56 83 LEU A C 1
ATOM 656 O O . LEU A 1 83 ? 6.723 -6.727 -12.094 1 97.56 83 LEU A O 1
ATOM 660 N N . LEU A 1 84 ? 6.648 -8.938 -11.766 1 97.19 84 LEU A N 1
ATOM 661 C CA . LEU A 1 84 ? 5.711 -9.219 -12.852 1 97.19 84 LEU A CA 1
ATOM 662 C C . LEU A 1 84 ? 4.363 -9.664 -12.297 1 97.19 84 LEU A C 1
ATOM 664 O O . LEU A 1 84 ? 4.285 -10.625 -11.531 1 97.19 84 LEU A O 1
ATOM 668 N N . ASP A 1 85 ? 3.359 -8.891 -12.609 1 96.06 85 ASP A N 1
ATOM 669 C CA . ASP A 1 85 ? 1.986 -9.297 -12.32 1 96.06 85 ASP A CA 1
ATOM 670 C C . ASP A 1 85 ? 1.346 -9.969 -13.539 1 96.06 85 ASP A C 1
ATOM 672 O O . ASP A 1 85 ? 0.805 -9.289 -14.414 1 96.06 85 ASP A O 1
ATOM 676 N N . PHE A 1 86 ? 1.421 -11.336 -13.594 1 96.56 86 PHE A N 1
ATOM 677 C CA . PHE A 1 86 ? 0.903 -12.102 -14.719 1 96.56 86 PHE A CA 1
ATOM 678 C C . PHE A 1 86 ? -0.592 -12.344 -14.562 1 96.56 86 PHE A C 1
ATOM 680 O O . PHE A 1 86 ? -1.02 -13.023 -13.625 1 96.56 86 PHE A O 1
ATOM 687 N N . GLY A 1 87 ? -1.348 -11.859 -15.484 1 92.62 87 GLY A N 1
ATOM 688 C CA . GLY A 1 87 ? -2.789 -11.797 -15.289 1 92.62 87 GLY A CA 1
ATOM 689 C C . GLY A 1 87 ? -3.217 -10.695 -14.336 1 92.62 87 GLY A C 1
ATOM 690 O O . GLY A 1 87 ? -3.963 -10.945 -13.391 1 92.62 87 GLY A O 1
ATOM 691 N N . CYS A 1 88 ? -2.834 -9.43 -14.586 1 89.94 88 CYS A N 1
ATOM 692 C CA . CYS A 1 88 ? -2.938 -8.359 -13.602 1 89.94 88 CYS A CA 1
ATOM 693 C C . CYS A 1 88 ? -4.375 -7.867 -13.492 1 89.94 88 CYS A C 1
ATOM 695 O O . CYS A 1 88 ? -4.715 -7.145 -12.547 1 89.94 88 CYS A O 1
ATOM 697 N N . GLY A 1 89 ? -5.266 -8.273 -14.398 1 81.5 89 GLY A N 1
ATOM 698 C CA . GLY A 1 89 ? -6.668 -7.898 -14.297 1 81.5 89 GLY A CA 1
ATOM 699 C C . GLY A 1 89 ? -6.879 -6.402 -14.18 1 81.5 89 GLY A C 1
ATOM 700 O O . GLY A 1 89 ? -6.395 -5.637 -15.023 1 81.5 89 GLY A O 1
ATOM 701 N N . ASP A 1 90 ? -7.512 -5.965 -13.055 1 73.5 90 ASP A N 1
ATOM 702 C CA . ASP A 1 90 ? -7.801 -4.547 -12.891 1 73.5 90 ASP A CA 1
ATOM 703 C C . ASP A 1 90 ? -6.551 -3.771 -12.477 1 73.5 90 ASP A C 1
ATOM 705 O O . ASP A 1 90 ? -6.594 -2.549 -12.328 1 73.5 90 ASP A O 1
ATOM 709 N N . GLY A 1 91 ? -5.523 -4.41 -12.242 1 83.81 91 GLY A N 1
ATOM 710 C CA . GLY A 1 91 ? -4.227 -3.791 -12.023 1 83.81 91 GLY A CA 1
ATOM 711 C C . GLY A 1 91 ? -4.023 -3.324 -10.594 1 83.81 91 GLY A C 1
ATOM 712 O O . GLY A 1 91 ? -3.08 -2.586 -10.305 1 83.81 91 GLY A O 1
ATOM 713 N N . ARG A 1 92 ? -4.879 -3.713 -9.688 1 84.81 92 ARG A N 1
ATOM 714 C CA . ARG A 1 92 ? -4.793 -3.229 -8.312 1 84.81 92 ARG A CA 1
ATOM 715 C C . ARG A 1 92 ? -3.443 -3.576 -7.691 1 84.81 92 ARG A C 1
ATOM 717 O O . ARG A 1 92 ? -2.762 -2.705 -7.148 1 84.81 92 ARG A O 1
ATOM 724 N N . ALA A 1 93 ? -3.113 -4.844 -7.781 1 91.69 93 ALA A N 1
ATOM 725 C CA . ALA A 1 93 ? -1.838 -5.258 -7.207 1 91.69 93 ALA A CA 1
ATOM 726 C C . ALA A 1 93 ? -0.673 -4.531 -7.871 1 91.69 93 ALA A C 1
ATOM 728 O O . ALA A 1 93 ? 0.295 -4.156 -7.207 1 91.69 93 ALA A O 1
ATOM 729 N N . LEU A 1 94 ? -0.771 -4.359 -9.133 1 91.06 94 LEU A N 1
ATOM 730 C CA . LEU A 1 94 ? 0.252 -3.656 -9.898 1 91.06 94 LEU A CA 1
ATOM 731 C C . LEU A 1 94 ? 0.388 -2.213 -9.43 1 91.06 94 LEU A C 1
ATOM 733 O O . LEU A 1 94 ? 1.501 -1.726 -9.219 1 91.06 94 LEU A O 1
ATOM 737 N N . ARG A 1 95 ? -0.708 -1.579 -9.234 1 89.06 95 ARG A N 1
ATOM 738 C CA . ARG A 1 95 ? -0.714 -0.194 -8.773 1 89.06 95 ARG A CA 1
ATOM 739 C C . ARG A 1 95 ? -0.138 -0.081 -7.363 1 89.06 95 ARG A C 1
ATOM 741 O O . ARG A 1 95 ? 0.642 0.831 -7.078 1 89.06 95 ARG A O 1
ATOM 748 N N . ILE A 1 96 ? -0.557 -0.966 -6.52 1 91.88 96 ILE A N 1
ATOM 749 C CA . ILE A 1 96 ? -0.03 -0.956 -5.16 1 91.88 96 ILE A CA 1
ATOM 750 C C . ILE A 1 96 ? 1.481 -1.174 -5.191 1 91.88 96 ILE A C 1
ATOM 752 O O . ILE A 1 96 ? 2.234 -0.43 -4.559 1 91.88 96 ILE A O 1
ATOM 756 N N . ALA A 1 97 ? 1.902 -2.131 -5.945 1 94.31 97 ALA A N 1
ATOM 757 C CA . ALA A 1 97 ? 3.326 -2.443 -6.035 1 94.31 97 ALA A CA 1
ATOM 758 C C . ALA A 1 97 ? 4.121 -1.235 -6.52 1 94.31 97 ALA A C 1
ATOM 760 O O . ALA A 1 97 ? 5.141 -0.873 -5.922 1 94.31 97 ALA A O 1
ATOM 761 N N . SER A 1 98 ? 3.662 -0.652 -7.543 1 90.5 98 SER A N 1
ATOM 762 C CA . SER A 1 98 ? 4.352 0.5 -8.117 1 90.5 98 SER A CA 1
ATOM 763 C C . SER A 1 98 ? 4.383 1.667 -7.133 1 90.5 98 SER A C 1
ATOM 765 O O . SER A 1 98 ? 5.418 2.312 -6.961 1 90.5 98 SER A O 1
ATOM 767 N N . ALA A 1 99 ? 3.312 1.896 -6.531 1 88.38 99 ALA A N 1
ATOM 768 C CA . ALA A 1 99 ? 3.223 3.014 -5.594 1 88.38 99 ALA A CA 1
ATOM 769 C C . ALA A 1 99 ? 4.109 2.779 -4.375 1 88.38 99 ALA A C 1
ATOM 771 O O . ALA A 1 99 ? 4.605 3.732 -3.77 1 88.38 99 ALA A O 1
ATOM 772 N N . LEU A 1 100 ? 4.266 1.521 -4.07 1 91.62 100 LEU A N 1
ATOM 773 C CA . LEU A 1 100 ? 5.137 1.178 -2.951 1 91.62 100 LEU A CA 1
ATOM 774 C C . LEU A 1 100 ? 6.605 1.359 -3.326 1 91.62 100 LEU A C 1
ATOM 776 O O . LEU A 1 100 ? 7.484 1.284 -2.465 1 91.62 100 LEU A O 1
ATOM 780 N N . GLY A 1 101 ? 6.879 1.516 -4.602 1 88 101 GLY A N 1
ATOM 781 C CA . GLY A 1 101 ? 8.242 1.777 -5.031 1 88 101 GLY A CA 1
ATOM 782 C C . GLY A 1 101 ? 8.891 0.592 -5.723 1 88 101 GLY A C 1
ATOM 783 O O . GLY A 1 101 ? 10.094 0.601 -5.988 1 88 101 GLY A O 1
ATOM 784 N N . LEU A 1 102 ? 8.18 -0.455 -5.996 1 92.31 102 LEU A N 1
ATOM 785 C CA . LEU A 1 102 ? 8.695 -1.595 -6.746 1 92.31 102 LEU A CA 1
ATOM 786 C C . LEU A 1 102 ? 8.633 -1.33 -8.242 1 92.31 102 LEU A C 1
ATOM 788 O O . LEU A 1 102 ? 7.758 -0.598 -8.719 1 92.31 102 LEU A O 1
ATOM 792 N N . ARG A 1 103 ? 9.586 -1.847 -8.961 1 92.25 103 ARG A N 1
ATOM 793 C CA . ARG A 1 103 ? 9.5 -1.844 -10.414 1 92.25 103 ARG A CA 1
ATOM 794 C C . ARG A 1 103 ? 8.586 -2.957 -10.914 1 92.25 103 ARG A C 1
ATOM 796 O O . ARG A 1 103 ? 8.969 -4.129 -10.914 1 92.25 103 ARG A O 1
ATOM 803 N N . ALA A 1 104 ? 7.375 -2.527 -11.359 1 94.5 104 ALA A N 1
ATOM 804 C CA . ALA A 1 104 ? 6.367 -3.549 -11.625 1 94.5 104 ALA A CA 1
ATOM 805 C C . ALA A 1 104 ? 5.789 -3.396 -13.031 1 94.5 104 ALA A C 1
ATOM 807 O O . ALA A 1 104 ? 5.566 -2.277 -13.492 1 94.5 104 ALA A O 1
ATOM 808 N N . VAL A 1 105 ? 5.566 -4.516 -13.711 1 94.06 105 VAL A N 1
ATOM 809 C CA . VAL A 1 105 ? 4.848 -4.57 -14.977 1 94.06 105 VAL A CA 1
ATOM 810 C C . VAL A 1 105 ? 3.781 -5.66 -14.922 1 94.06 105 VAL A C 1
ATOM 812 O O . VAL A 1 105 ? 3.893 -6.605 -14.141 1 94.06 105 VAL A O 1
ATOM 815 N N . GLY A 1 106 ? 2.732 -5.457 -15.703 1 94.44 106 GLY A N 1
ATOM 816 C CA . GLY A 1 106 ? 1.65 -6.426 -15.758 1 94.44 106 GLY A CA 1
ATOM 817 C C . GLY A 1 106 ? 1.489 -7.055 -17.125 1 94.44 106 GLY A C 1
ATOM 818 O O . GLY A 1 106 ? 1.93 -6.488 -18.141 1 94.44 106 GLY A O 1
ATOM 819 N N . VAL A 1 107 ? 0.968 -8.211 -17.156 1 93.56 107 VAL A N 1
ATOM 820 C CA . VAL A 1 107 ? 0.552 -8.883 -18.375 1 93.56 107 VAL A CA 1
ATOM 821 C C . VAL A 1 107 ? -0.936 -9.219 -18.297 1 93.56 107 VAL A C 1
ATOM 823 O O . VAL A 1 107 ? -1.398 -9.797 -17.312 1 93.56 107 VAL A O 1
ATOM 826 N N . ASP A 1 108 ? -1.619 -8.82 -19.234 1 86.62 108 ASP A N 1
ATOM 827 C CA . ASP A 1 108 ? -3.027 -9.172 -19.375 1 86.62 108 ASP A CA 1
ATOM 828 C C . ASP A 1 108 ? -3.426 -9.242 -20.859 1 86.62 108 ASP A C 1
ATOM 830 O O . ASP A 1 108 ? -3.342 -8.25 -21.578 1 86.62 108 ASP A O 1
ATOM 834 N N . PRO A 1 109 ? -3.824 -10.43 -21.234 1 80.25 109 PRO A N 1
ATOM 835 C CA . PRO A 1 109 ? -4.137 -10.609 -22.656 1 80.25 109 PRO A CA 1
ATOM 836 C C . PRO A 1 109 ? -5.312 -9.758 -23.109 1 80.25 109 PRO A C 1
ATOM 838 O O . PRO A 1 109 ? -5.527 -9.594 -24.312 1 80.25 109 PRO A O 1
ATOM 841 N N . SER A 1 110 ? -6.148 -9.32 -22.188 1 74.56 110 SER A N 1
ATOM 842 C CA . SER A 1 110 ? -7.312 -8.523 -22.562 1 74.56 110 SER A CA 1
ATOM 843 C C . SER A 1 110 ? -6.898 -7.168 -23.125 1 74.56 110 SER A C 1
ATOM 845 O O . SER A 1 110 ? -7.695 -6.484 -23.766 1 74.56 110 SER A O 1
ATOM 847 N N . VAL A 1 111 ? -5.676 -6.77 -22.812 1 74.62 111 VAL A N 1
ATOM 848 C CA . VAL A 1 111 ? -5.188 -5.504 -23.359 1 74.62 111 VAL A CA 1
ATOM 849 C C . VAL A 1 111 ? -4.594 -5.73 -24.75 1 74.62 111 VAL A C 1
ATOM 851 O O . VAL A 1 111 ? -3.908 -6.727 -24.984 1 74.62 111 VAL A O 1
ATOM 854 N N . THR A 1 112 ? -5.012 -4.938 -25.641 1 70.75 112 THR A N 1
ATOM 855 C CA . THR A 1 112 ? -4.57 -5.117 -27.016 1 70.75 112 THR A CA 1
ATOM 856 C C . THR A 1 112 ? -3.232 -4.418 -27.25 1 70.75 112 THR A C 1
ATOM 858 O O . THR A 1 112 ? -2.512 -4.75 -28.188 1 70.75 112 THR A O 1
ATOM 861 N N . ARG A 1 113 ? -3.018 -3.387 -26.484 1 70.19 113 ARG A N 1
ATOM 862 C CA . ARG A 1 113 ? -1.746 -2.678 -26.594 1 70.19 113 ARG A CA 1
ATOM 863 C C . ARG A 1 113 ? -1.187 -2.352 -25.203 1 70.19 113 ARG A C 1
ATOM 865 O O . ARG A 1 113 ? -1.926 -2.334 -24.219 1 70.19 113 ARG A O 1
ATOM 872 N N . SER A 1 114 ? 0.131 -2.248 -25.281 1 72.31 114 SER A N 1
ATOM 873 C CA . SER A 1 114 ? 0.768 -1.853 -24.031 1 72.31 114 SER A CA 1
ATOM 874 C C . SER A 1 114 ? 0.211 -0.527 -23.516 1 72.31 114 SER A C 1
ATOM 876 O O . SER A 1 114 ? 0.089 0.434 -24.281 1 72.31 114 SER A O 1
ATOM 878 N N . GLU A 1 115 ? -0.245 -0.626 -22.391 1 70.12 115 GLU A N 1
ATOM 879 C CA . GLU A 1 115 ? -0.835 0.561 -21.781 1 70.12 115 GLU A CA 1
ATOM 880 C C . GLU A 1 115 ? -0.161 0.892 -20.453 1 70.12 115 GLU A C 1
ATOM 882 O O . GLU A 1 115 ? 0.152 -0.006 -19.656 1 70.12 115 GLU A O 1
ATOM 887 N N . ARG A 1 116 ? 0.471 2.053 -20.531 1 62.59 116 ARG A N 1
ATOM 888 C CA . ARG A 1 116 ? 0.966 2.48 -19.219 1 62.59 116 ARG A CA 1
ATOM 889 C C . ARG A 1 116 ? -0.187 2.844 -18.297 1 62.59 116 ARG A C 1
ATOM 891 O O . ARG A 1 116 ? -1.176 3.439 -18.719 1 62.59 116 ARG A O 1
ATOM 898 N N . ALA A 1 117 ? -0.044 2.053 -17.344 1 52.91 117 ALA A N 1
ATOM 899 C CA . ALA A 1 117 ? -1.01 2.584 -16.391 1 52.91 117 ALA A CA 1
ATOM 900 C C . ALA A 1 117 ? -0.785 4.074 -16.156 1 52.91 117 ALA A C 1
ATOM 902 O O . ALA A 1 117 ? 0.355 4.52 -16 1 52.91 117 ALA A O 1
ATOM 903 N N . SER A 1 118 ? -1.405 4.895 -16.828 1 44.91 118 SER A N 1
ATOM 904 C CA . SER A 1 118 ? -1.199 6.34 -16.812 1 44.91 118 SER A CA 1
ATOM 905 C C . SER A 1 118 ? -0.541 6.797 -15.523 1 44.91 118 SER A C 1
ATOM 907 O O . SER A 1 118 ? 0.262 7.73 -15.523 1 44.91 118 SER A O 1
ATOM 909 N N . ASP A 1 119 ? -1.001 6.695 -14.43 1 43.62 119 ASP A N 1
ATOM 910 C CA . ASP A 1 119 ? -0.791 7.488 -13.219 1 43.62 119 ASP A CA 1
ATOM 911 C C . ASP A 1 119 ? 0.269 6.852 -12.328 1 43.62 119 ASP A C 1
ATOM 913 O O . ASP A 1 119 ? 0.174 6.918 -11.102 1 43.62 119 ASP A O 1
ATOM 917 N N . GLY A 1 120 ? 1.392 6.422 -13.047 1 51.91 120 GLY A N 1
ATOM 918 C CA . GLY A 1 120 ? 2.477 5.973 -12.195 1 51.91 120 GLY A CA 1
ATOM 919 C C . GLY A 1 120 ? 2.389 4.5 -11.844 1 51.91 120 GLY A C 1
ATOM 920 O O . GLY A 1 120 ? 3.158 4.004 -11.016 1 51.91 120 GLY A O 1
ATOM 921 N N . GLY A 1 121 ? 1.315 4.102 -12.406 1 60.41 121 GLY A N 1
ATOM 922 C CA . GLY A 1 121 ? 1.219 2.662 -12.227 1 60.41 121 GLY A CA 1
ATOM 923 C C . GLY A 1 121 ? 2.08 1.88 -13.203 1 60.41 121 GLY A C 1
ATOM 924 O O . GLY A 1 121 ? 2.699 2.461 -14.094 1 60.41 121 GLY A O 1
ATOM 925 N N . GLY A 1 122 ? 2.568 0.67 -12.891 1 73.44 122 GLY A N 1
ATOM 926 C CA . GLY A 1 122 ? 3.33 -0.189 -13.781 1 73.44 122 GLY A CA 1
ATOM 927 C C . GLY A 1 122 ? 2.646 -0.419 -15.117 1 73.44 122 GLY A C 1
ATOM 928 O O . GLY A 1 122 ? 1.422 -0.309 -15.219 1 73.44 122 GLY A O 1
ATOM 929 N N . ALA A 1 123 ? 3.303 -0.49 -16.203 1 85.88 123 ALA A N 1
ATOM 930 C CA . ALA A 1 123 ? 2.811 -0.765 -17.547 1 85.88 123 ALA A CA 1
ATOM 931 C C . ALA A 1 123 ? 2.213 -2.166 -17.641 1 85.88 123 ALA A C 1
ATOM 933 O O . ALA A 1 123 ? 2.666 -3.086 -16.953 1 85.88 123 ALA A O 1
ATOM 934 N N . VAL A 1 124 ? 1.044 -2.211 -18.391 1 90.06 124 VAL A N 1
ATOM 935 C CA . VAL A 1 124 ? 0.42 -3.504 -18.656 1 90.06 124 VAL A CA 1
ATOM 936 C C . VAL A 1 124 ? 0.629 -3.883 -20.125 1 90.06 124 VAL A C 1
ATOM 938 O O . VAL A 1 124 ? 0.42 -3.062 -21.016 1 90.06 124 VAL A O 1
ATOM 941 N N . HIS A 1 125 ? 1.072 -5.066 -20.359 1 92.69 125 HIS A N 1
ATOM 942 C CA . HIS A 1 125 ? 1.378 -5.559 -21.688 1 92.69 125 HIS A CA 1
ATOM 943 C C . HIS A 1 125 ? 0.488 -6.742 -22.062 1 92.69 125 HIS A C 1
ATOM 945 O O . HIS A 1 125 ? 0.035 -7.48 -21.188 1 92.69 125 HIS A O 1
ATOM 951 N N . PRO A 1 126 ? 0.286 -6.949 -23.375 1 88.62 126 PRO A N 1
ATOM 952 C CA . PRO A 1 126 ? -0.548 -8.078 -23.797 1 88.62 126 PRO A CA 1
ATOM 953 C C . PRO A 1 126 ? 0.172 -9.422 -23.688 1 88.62 126 PRO A C 1
ATOM 955 O O . PRO A 1 126 ? -0.474 -10.461 -23.531 1 88.62 126 PRO A O 1
ATOM 958 N N . THR A 1 127 ? 1.492 -9.359 -23.766 1 93.06 127 THR A N 1
ATOM 959 C CA . THR A 1 127 ? 2.23 -10.617 -23.781 1 93.06 127 THR A CA 1
ATOM 960 C C . THR A 1 127 ? 3.369 -10.594 -22.766 1 93.06 127 THR A C 1
ATOM 962 O O . THR A 1 127 ? 3.846 -9.516 -22.375 1 93.06 127 THR A O 1
ATOM 965 N N . LEU A 1 128 ? 3.742 -11.836 -22.328 1 95.5 128 LEU A N 1
ATOM 966 C CA . LEU A 1 128 ? 4.879 -11.977 -21.422 1 95.5 128 LEU A CA 1
ATOM 967 C C . LEU A 1 128 ? 6.145 -11.406 -22.047 1 95.5 128 LEU A C 1
ATOM 969 O O . LEU A 1 128 ? 6.926 -10.734 -21.375 1 95.5 128 LEU A O 1
ATOM 973 N N . GLU A 1 129 ? 6.309 -11.656 -23.328 1 94.88 129 GLU A N 1
ATOM 974 C CA . GLU A 1 129 ? 7.496 -11.188 -24.031 1 94.88 129 GLU A CA 1
ATOM 975 C C . GLU A 1 129 ? 7.613 -9.664 -23.969 1 94.88 129 GLU A C 1
ATOM 977 O O . GLU A 1 129 ? 8.688 -9.133 -23.688 1 94.88 129 GLU A O 1
ATOM 982 N N . ASP A 1 130 ? 6.57 -8.984 -24.203 1 93.81 130 ASP A N 1
ATOM 983 C CA . ASP A 1 130 ? 6.555 -7.523 -24.156 1 93.81 130 ASP A CA 1
ATOM 984 C C . ASP A 1 130 ? 6.859 -7.02 -22.75 1 93.81 130 ASP A C 1
ATOM 986 O O . ASP A 1 130 ? 7.586 -6.035 -22.578 1 93.81 130 ASP A O 1
ATOM 990 N N . ALA A 1 131 ? 6.285 -7.684 -21.797 1 94.81 131 ALA A N 1
ATOM 991 C CA . ALA A 1 131 ? 6.5 -7.281 -20.422 1 94.81 131 ALA A CA 1
ATOM 992 C C . ALA A 1 131 ? 7.965 -7.445 -20.016 1 94.81 131 ALA A C 1
ATOM 994 O O . ALA A 1 131 ? 8.547 -6.559 -19.391 1 94.81 131 ALA A O 1
ATOM 995 N N . LEU A 1 132 ? 8.555 -8.523 -20.391 1 96.06 132 LEU A N 1
ATOM 996 C CA . LEU A 1 132 ? 9.945 -8.797 -20.047 1 96.06 132 LEU A CA 1
ATOM 997 C C . LEU A 1 132 ? 10.883 -7.809 -20.734 1 96.06 132 LEU A C 1
ATOM 999 O O . LEU A 1 132 ? 11.891 -7.391 -20.156 1 96.06 132 LEU A O 1
ATOM 1003 N N . ALA A 1 133 ? 10.562 -7.5 -21.953 1 94.25 133 ALA A N 1
ATOM 1004 C CA . ALA A 1 133 ? 11.352 -6.496 -22.672 1 94.25 133 ALA A CA 1
ATOM 1005 C C . ALA A 1 133 ? 11.312 -5.152 -21.938 1 94.25 133 ALA A C 1
ATOM 1007 O O . ALA A 1 133 ? 12.328 -4.469 -21.844 1 94.25 133 ALA A O 1
ATOM 1008 N N . ASP A 1 134 ? 10.227 -4.848 -21.469 1 91.88 134 ASP A N 1
ATOM 1009 C CA . ASP A 1 134 ? 10.031 -3.57 -20.797 1 91.88 134 ASP A CA 1
ATOM 1010 C C . ASP A 1 134 ? 10.781 -3.535 -19.469 1 91.88 134 ASP A C 1
ATOM 1012 O O . ASP A 1 134 ? 11.445 -2.545 -19.141 1 91.88 134 ASP A O 1
ATOM 1016 N N . ILE A 1 135 ? 10.625 -4.609 -18.656 1 93.06 135 ILE A N 1
ATOM 1017 C CA . ILE A 1 135 ? 11.141 -4.594 -17.297 1 93.06 135 ILE A CA 1
ATOM 1018 C C . ILE A 1 135 ? 12.633 -4.914 -17.312 1 93.06 135 ILE A C 1
ATOM 1020 O O . ILE A 1 135 ? 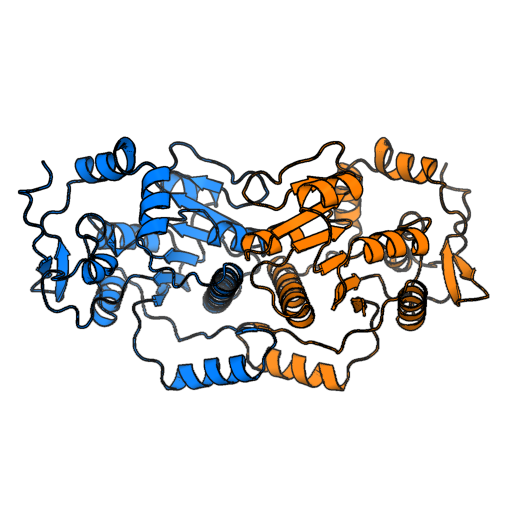13.328 -4.73 -16.297 1 93.06 135 ILE A O 1
ATOM 1024 N N . GLY A 1 136 ? 13.266 -5.332 -18.422 1 89.12 136 GLY A N 1
ATOM 1025 C CA . GLY A 1 136 ? 14.703 -5.496 -18.562 1 89.12 136 GLY A CA 1
ATOM 1026 C C . GLY A 1 136 ? 15.172 -6.922 -18.328 1 89.12 136 GLY A C 1
ATOM 1027 O O . GLY A 1 136 ? 16.25 -7.141 -17.781 1 89.12 136 GLY A O 1
ATOM 1028 N N . GLY A 1 137 ? 14.297 -7.883 -18.625 1 87.12 137 GLY A N 1
ATOM 1029 C CA . GLY A 1 137 ? 14.711 -9.273 -18.578 1 87.12 137 GLY A CA 1
ATOM 1030 C C . GLY A 1 137 ? 14.102 -10.039 -17.406 1 87.12 137 GLY A C 1
ATOM 1031 O O . GLY A 1 137 ? 12.883 -10.016 -17.219 1 87.12 137 GLY A O 1
ATOM 1032 N N . ARG A 1 138 ? 15.086 -10.617 -16.562 1 91.56 138 ARG A N 1
ATOM 1033 C CA . ARG A 1 138 ? 14.578 -11.516 -15.523 1 91.56 138 ARG A CA 1
ATOM 1034 C C . ARG A 1 138 ? 13.969 -10.734 -14.375 1 91.56 138 ARG A C 1
ATOM 1036 O O . ARG A 1 138 ? 14.391 -9.609 -14.086 1 91.56 138 ARG A O 1
ATOM 1043 N N . VAL A 1 139 ? 13.023 -11.336 -13.781 1 97.88 139 VAL A N 1
ATOM 1044 C CA . VAL A 1 139 ? 12.305 -10.68 -12.688 1 97.88 139 VAL A CA 1
ATOM 1045 C C . VAL A 1 139 ? 12.672 -11.352 -11.359 1 97.88 139 VAL A C 1
ATOM 1047 O O . VAL A 1 139 ? 13.18 -12.477 -11.344 1 97.88 139 VAL A O 1
ATOM 1050 N N . ASP A 1 140 ? 12.422 -10.578 -10.258 1 98.25 140 ASP A N 1
ATOM 1051 C CA . ASP A 1 140 ? 12.68 -11.062 -8.906 1 98.25 140 ASP A CA 1
ATOM 1052 C C . ASP A 1 140 ? 11.469 -11.789 -8.336 1 98.25 140 ASP A C 1
ATOM 1054 O O . ASP A 1 140 ? 11.602 -12.633 -7.445 1 98.25 140 ASP A O 1
ATOM 1058 N N . ALA A 1 141 ? 10.305 -11.375 -8.828 1 98.62 141 ALA A N 1
ATOM 1059 C CA . ALA A 1 141 ? 9.07 -11.922 -8.281 1 98.62 141 ALA A CA 1
ATOM 1060 C C . ALA A 1 141 ? 7.953 -11.906 -9.32 1 98.62 141 ALA A C 1
ATOM 1062 O O . ALA A 1 141 ? 7.906 -11.023 -10.18 1 98.62 141 ALA A O 1
ATOM 1063 N N . ILE A 1 142 ? 7.062 -12.883 -9.203 1 98.75 142 ILE A N 1
ATOM 1064 C CA . ILE A 1 142 ? 5.898 -12.984 -10.078 1 98.75 142 ILE A CA 1
ATOM 1065 C C . ILE A 1 142 ? 4.641 -13.188 -9.242 1 98.75 142 ILE A C 1
ATOM 1067 O O . ILE A 1 142 ? 4.621 -14.016 -8.328 1 98.75 142 ILE A O 1
ATOM 1071 N N . LEU A 1 143 ? 3.703 -12.367 -9.484 1 98 143 LEU A N 1
ATOM 1072 C CA . LEU A 1 143 ? 2.363 -12.57 -8.945 1 98 143 LEU A CA 1
ATOM 1073 C C . LEU A 1 143 ? 1.462 -13.258 -9.969 1 98 143 LEU A C 1
ATOM 1075 O O . LEU A 1 143 ? 1.335 -12.797 -11.102 1 98 143 LEU A O 1
ATOM 1079 N N . MET A 1 144 ? 0.933 -14.32 -9.609 1 96.94 144 MET A N 1
ATOM 1080 C CA . MET A 1 144 ? -0.059 -15.039 -10.406 1 96.94 144 MET A CA 1
ATOM 1081 C C . MET A 1 144 ? -1.281 -15.391 -9.562 1 96.94 144 MET A C 1
ATOM 1083 O O . MET A 1 144 ? -1.324 -16.453 -8.93 1 96.94 144 MET A O 1
ATOM 1087 N N . SER A 1 145 ? -2.25 -14.531 -9.516 1 92.62 145 SER A N 1
ATOM 1088 C CA . SER A 1 145 ? -3.436 -14.68 -8.68 1 92.62 145 SER A CA 1
ATOM 1089 C C . SER A 1 145 ? -4.688 -14.898 -9.523 1 92.62 145 SER A C 1
ATOM 1091 O O . SER A 1 145 ? -5.086 -14.023 -10.289 1 92.62 145 SER A O 1
ATOM 1093 N N . GLU A 1 146 ? -5.32 -16.078 -9.297 1 88.12 146 GLU A N 1
ATOM 1094 C CA . GLU A 1 146 ? -6.566 -16.406 -9.977 1 88.12 146 GLU A CA 1
ATOM 1095 C C . GLU A 1 146 ? -6.379 -16.438 -11.492 1 88.12 146 GLU A C 1
ATOM 1097 O O . GLU A 1 146 ? -7.18 -15.859 -12.234 1 88.12 146 GLU A O 1
ATOM 1102 N N . VAL A 1 147 ? -5.297 -17.062 -11.898 1 90 147 VAL A N 1
ATOM 1103 C CA . VAL A 1 147 ? -4.949 -17.125 -13.312 1 90 147 VAL A CA 1
ATOM 1104 C C . VAL A 1 147 ? -4.746 -18.578 -13.734 1 90 147 VAL A C 1
ATOM 1106 O O . VAL A 1 147 ? -5.32 -19.031 -14.727 1 90 147 VAL A O 1
ATOM 1109 N N . LEU A 1 148 ? -4.035 -19.328 -12.953 1 89.88 148 LEU A N 1
ATOM 1110 C CA . LEU A 1 148 ? -3.594 -20.672 -13.289 1 89.88 148 LEU A CA 1
ATOM 1111 C C . LEU A 1 148 ? -4.781 -21.562 -13.641 1 89.88 148 LEU A C 1
ATOM 1113 O O . LEU A 1 148 ? -4.688 -22.422 -14.523 1 89.88 148 LEU A O 1
ATOM 1117 N N . GLU A 1 149 ? -5.902 -21.375 -12.984 1 81.56 149 GLU A N 1
ATOM 1118 C CA . GLU A 1 149 ? -7.098 -22.203 -13.141 1 81.56 149 GLU A CA 1
ATOM 1119 C C . GLU A 1 149 ? -7.75 -21.969 -14.5 1 81.56 149 GLU A C 1
ATOM 1121 O O . GLU A 1 149 ? -8.5 -22.812 -14.992 1 81.56 149 GLU A O 1
ATOM 1126 N N . HIS A 1 150 ? -7.379 -20.859 -15.078 1 78.44 150 HIS A N 1
ATOM 1127 C CA . HIS A 1 150 ? -8.031 -20.5 -16.328 1 78.44 150 HIS A CA 1
ATOM 1128 C C . HIS A 1 150 ? -7.168 -20.891 -17.531 1 78.44 150 HIS A C 1
ATOM 1130 O O . HIS A 1 150 ? -7.617 -20.812 -18.672 1 78.44 150 HIS A O 1
ATOM 1136 N N . LEU A 1 151 ? -6.039 -21.359 -17.312 1 82.06 151 LEU A N 1
ATOM 1137 C CA . LEU A 1 151 ? -5.09 -21.594 -18.406 1 82.06 151 LEU A CA 1
ATOM 1138 C C . LEU A 1 151 ? -5.336 -22.938 -19.062 1 82.06 151 LEU A C 1
ATOM 1140 O O . LEU A 1 151 ? -5.586 -23.938 -18.375 1 82.06 151 LEU A O 1
ATOM 1144 N N . VAL A 1 152 ? -5.195 -23 -20.375 1 75.75 152 VAL A N 1
ATOM 1145 C CA . VAL A 1 152 ? -5.328 -24.25 -21.125 1 75.75 152 VAL A CA 1
ATOM 1146 C C . VAL A 1 152 ? -4.117 -25.141 -20.875 1 75.75 152 VAL A C 1
ATOM 1148 O O . VAL A 1 152 ? -4.254 -26.359 -20.703 1 75.75 152 VAL A O 1
ATOM 1151 N N . GLU A 1 153 ? -2.938 -24.531 -20.875 1 84.31 153 GLU A N 1
ATOM 1152 C CA . GLU A 1 153 ? -1.684 -25.234 -20.625 1 84.31 153 GLU A CA 1
ATOM 1153 C C . GLU A 1 153 ? -0.952 -24.641 -19.422 1 84.31 153 GLU A C 1
ATOM 1155 O O . GLU A 1 153 ? 0.11 -24.031 -19.578 1 84.31 153 GLU A O 1
ATOM 1160 N N . PRO A 1 154 ? -1.456 -24.922 -18.25 1 89.25 154 PRO A N 1
ATOM 1161 C CA . PRO A 1 154 ? -0.913 -24.266 -17.062 1 89.25 154 PRO A CA 1
ATOM 1162 C C . PRO A 1 154 ? 0.555 -24.609 -16.828 1 89.25 154 PRO A C 1
ATOM 1164 O O . PRO A 1 154 ? 1.334 -23.734 -16.406 1 89.25 154 PRO A O 1
ATOM 1167 N N . ARG A 1 155 ? 0.933 -25.844 -17.094 1 90.19 155 ARG A N 1
ATOM 1168 C CA . ARG A 1 155 ? 2.316 -26.25 -16.859 1 90.19 155 ARG A CA 1
ATOM 1169 C C . ARG A 1 155 ? 3.27 -25.5 -17.781 1 90.19 155 ARG A C 1
ATOM 1171 O O . ARG A 1 155 ? 4.336 -25.047 -17.359 1 90.19 155 ARG A O 1
ATOM 1178 N N . ARG A 1 156 ? 2.891 -25.438 -19.047 1 91.75 156 ARG A N 1
ATOM 1179 C CA . ARG A 1 156 ? 3.721 -24.734 -20.031 1 91.75 156 ARG A CA 1
ATOM 1180 C C . ARG A 1 156 ? 3.895 -23.266 -19.656 1 91.75 156 ARG A C 1
ATOM 1182 O O . ARG A 1 156 ? 5.004 -22.734 -19.719 1 91.75 156 ARG A O 1
ATOM 1189 N N . VAL A 1 157 ? 2.814 -22.641 -19.312 1 94 157 VAL A N 1
ATOM 1190 C CA . VAL A 1 157 ? 2.854 -21.234 -18.953 1 94 157 VAL A CA 1
ATOM 1191 C C . VAL A 1 157 ? 3.709 -21.047 -17.703 1 94 157 VAL A C 1
ATOM 1193 O O . VAL A 1 157 ? 4.566 -20.156 -17.656 1 94 157 VAL A O 1
ATOM 1196 N N . LEU A 1 158 ? 3.51 -21.859 -16.719 1 96.5 158 LEU A N 1
ATOM 1197 C CA . LEU A 1 158 ? 4.293 -21.766 -15.484 1 96.5 158 LEU A CA 1
ATOM 1198 C C . LEU A 1 158 ? 5.777 -21.953 -15.773 1 96.5 158 LEU A C 1
ATOM 1200 O O . LEU A 1 158 ? 6.621 -21.266 -15.203 1 96.5 158 LEU A O 1
ATOM 1204 N N . SER A 1 159 ? 6.078 -22.875 -16.656 1 96.69 159 SER A N 1
ATOM 1205 C CA . SER A 1 159 ? 7.465 -23.109 -17.047 1 96.69 159 SER A CA 1
ATOM 1206 C C . SER A 1 159 ? 8.078 -21.859 -17.672 1 96.69 159 SER A C 1
ATOM 1208 O O . SER A 1 159 ? 9.219 -21.516 -17.375 1 96.69 159 SER A O 1
ATOM 1210 N N . SER A 1 160 ? 7.352 -21.203 -18.516 1 97.31 160 SER A N 1
ATOM 1211 C CA . SER A 1 160 ? 7.82 -19.969 -19.141 1 97.31 160 SER A CA 1
ATOM 1212 C C . SER A 1 160 ? 8.055 -18.875 -18.109 1 97.31 160 SER A C 1
ATOM 1214 O O . SER A 1 160 ? 9.016 -18.109 -18.203 1 97.31 160 SER A O 1
ATOM 1216 N N . LEU A 1 161 ? 7.199 -18.781 -17.125 1 98.38 161 LEU A N 1
ATOM 1217 C CA . LEU A 1 161 ? 7.344 -17.797 -16.062 1 98.38 161 LEU A CA 1
ATOM 1218 C C . LEU A 1 161 ? 8.586 -18.078 -15.219 1 98.38 161 LEU A C 1
ATOM 1220 O O . LEU A 1 161 ? 9.32 -17.156 -14.852 1 98.38 161 LEU A O 1
ATOM 1224 N N . VAL A 1 162 ? 8.812 -19.328 -14.938 1 98.19 162 VAL A N 1
ATOM 1225 C CA . VAL A 1 162 ? 9.984 -19.719 -14.164 1 98.19 162 VAL A CA 1
ATOM 1226 C C . VAL A 1 162 ? 11.25 -19.344 -14.938 1 98.19 162 VAL A C 1
ATOM 1228 O O . VAL A 1 162 ? 12.227 -18.875 -14.344 1 98.19 162 VAL A O 1
ATOM 1231 N N . ALA A 1 163 ? 11.195 -19.578 -16.234 1 97.69 163 ALA A N 1
ATOM 1232 C CA . ALA A 1 163 ? 12.336 -19.219 -17.062 1 97.69 163 ALA A CA 1
ATOM 1233 C C . ALA A 1 163 ? 12.617 -17.719 -17 1 97.69 163 ALA A C 1
ATOM 1235 O O . ALA A 1 163 ? 13.766 -17.281 -17.125 1 97.69 163 ALA A O 1
ATOM 1236 N N . ALA A 1 164 ? 11.656 -16.922 -16.797 1 97.88 164 ALA A N 1
ATOM 1237 C CA . ALA A 1 164 ? 11.75 -15.469 -16.766 1 97.88 164 ALA A CA 1
ATOM 1238 C C . ALA A 1 164 ? 12.219 -14.984 -15.398 1 97.88 164 ALA A C 1
ATOM 1240 O O . ALA A 1 164 ? 12.555 -13.805 -15.234 1 97.88 164 ALA A O 1
ATOM 1241 N N . MET A 1 165 ? 12.219 -15.805 -14.422 1 98 165 MET A N 1
ATOM 1242 C CA . MET A 1 165 ? 12.594 -15.461 -13.055 1 98 165 MET A CA 1
ATOM 1243 C C . MET A 1 165 ? 14.086 -15.719 -12.82 1 98 165 MET A C 1
ATOM 1245 O O . MET A 1 165 ? 14.625 -16.719 -13.289 1 98 165 MET A O 1
ATOM 1249 N N . ARG A 1 166 ? 14.75 -14.906 -12.109 1 97.69 166 ARG A N 1
ATOM 1250 C CA . ARG A 1 166 ? 16.125 -15.164 -11.719 1 97.69 166 ARG A CA 1
ATOM 1251 C C . ARG A 1 166 ? 16.203 -16.266 -10.664 1 97.69 166 ARG A C 1
ATOM 1253 O O . ARG A 1 166 ? 15.219 -16.547 -9.992 1 97.69 166 ARG A O 1
ATOM 1260 N N . PRO A 1 167 ? 17.453 -16.859 -10.531 1 97.38 167 PRO A N 1
ATOM 1261 C CA . PRO A 1 167 ? 17.625 -17.75 -9.383 1 97.38 167 PRO A CA 1
ATOM 1262 C C . PRO A 1 167 ? 17.375 -17.047 -8.055 1 97.38 167 PRO A C 1
ATOM 1264 O O . PRO A 1 167 ? 17.797 -15.906 -7.867 1 97.38 167 PRO A O 1
ATOM 1267 N N . GLY A 1 168 ? 16.672 -17.703 -7.191 1 97.75 168 GLY A N 1
ATOM 1268 C CA . GLY A 1 168 ? 16.312 -17.094 -5.914 1 97.75 168 GLY A CA 1
ATOM 1269 C C . GLY A 1 168 ? 15.047 -16.266 -5.969 1 97.75 168 GLY A C 1
ATOM 1270 O O . GLY A 1 168 ? 14.57 -15.789 -4.941 1 97.75 168 GLY A O 1
ATOM 1271 N N . GLY A 1 169 ? 14.5 -16.078 -7.191 1 98.44 169 GLY A N 1
ATOM 1272 C CA . GLY A 1 169 ? 13.234 -15.375 -7.344 1 98.44 169 GLY A CA 1
ATOM 1273 C C . GLY A 1 169 ? 12.047 -16.141 -6.801 1 98.44 169 GLY A C 1
ATOM 1274 O O . GLY A 1 169 ? 12.156 -17.344 -6.512 1 98.44 169 GLY A O 1
ATOM 1275 N N . VAL A 1 170 ? 10.906 -15.43 -6.598 1 98.75 170 VAL A N 1
ATOM 1276 C CA . VAL A 1 170 ? 9.75 -16.078 -5.98 1 98.75 170 VAL A CA 1
ATOM 1277 C C . VAL A 1 170 ? 8.516 -15.859 -6.848 1 98.75 170 VAL A C 1
ATOM 1279 O O . VAL A 1 170 ? 8.445 -14.891 -7.613 1 98.75 170 VAL A O 1
ATOM 1282 N N . ILE A 1 171 ? 7.594 -16.75 -6.742 1 98.81 171 ILE A N 1
ATOM 1283 C CA . ILE A 1 171 ? 6.305 -16.625 -7.41 1 98.81 171 ILE A CA 1
ATOM 1284 C C . ILE A 1 171 ? 5.18 -16.953 -6.43 1 98.81 171 ILE A C 1
ATOM 1286 O O . ILE A 1 171 ? 5.242 -17.953 -5.719 1 98.81 171 ILE A O 1
ATOM 1290 N N . LEU A 1 172 ? 4.242 -16 -6.266 1 98.56 172 LEU A N 1
ATOM 1291 C CA . LEU A 1 172 ? 3.006 -16.266 -5.543 1 98.56 172 LEU A CA 1
ATOM 1292 C C . LEU A 1 172 ? 1.926 -16.797 -6.488 1 98.56 172 LEU A C 1
ATOM 1294 O O . LEU A 1 172 ? 1.57 -16.109 -7.457 1 98.56 172 LEU A O 1
ATOM 1298 N N . ILE A 1 173 ? 1.454 -17.969 -6.227 1 97.44 173 ILE A N 1
ATOM 1299 C CA . ILE A 1 173 ? 0.342 -18.547 -6.977 1 97.44 173 ILE A CA 1
ATOM 1300 C C . ILE A 1 173 ? -0.886 -18.641 -6.074 1 97.44 173 ILE A C 1
ATOM 1302 O O . ILE A 1 173 ? -0.809 -19.203 -4.973 1 97.44 173 ILE A O 1
ATOM 1306 N N . GLU A 1 174 ? -1.93 -18.031 -6.469 1 94.06 174 GLU A N 1
ATOM 1307 C CA . GLU A 1 174 ? -3.219 -18.141 -5.793 1 94.06 174 GLU A CA 1
ATOM 1308 C C . GLU A 1 174 ? -4.297 -18.672 -6.738 1 94.06 174 GLU A C 1
ATOM 1310 O O . GLU A 1 174 ? -4.527 -18.094 -7.805 1 94.06 174 GLU A O 1
ATOM 1315 N N . THR A 1 175 ? -4.898 -19.719 -6.395 1 88.75 175 THR A N 1
ATOM 1316 C CA . THR A 1 175 ? -5.969 -20.344 -7.168 1 88.75 175 THR A CA 1
ATOM 1317 C C . THR A 1 175 ? -7.031 -20.938 -6.246 1 88.75 175 THR A C 1
ATOM 1319 O O . THR A 1 175 ? -6.766 -21.188 -5.07 1 88.75 175 THR A O 1
ATOM 1322 N N . PRO A 1 176 ? -8.203 -21.047 -6.645 1 80.38 176 PRO A N 1
ATOM 1323 C CA . PRO A 1 176 ? -9.234 -21.641 -5.789 1 80.38 176 PRO A CA 1
ATOM 1324 C C . PRO A 1 176 ? -8.852 -23.031 -5.289 1 80.38 176 PRO A C 1
ATOM 1326 O O . PRO A 1 176 ? -8.242 -23.812 -6.027 1 80.38 176 PRO A O 1
ATOM 1329 N N . ASP A 1 177 ? -9.18 -23.266 -4.031 1 81.38 177 ASP A N 1
ATOM 1330 C CA . ASP A 1 177 ? -8.992 -24.578 -3.426 1 81.38 177 ASP A CA 1
ATOM 1331 C C . ASP A 1 177 ? -10.148 -25.516 -3.76 1 81.38 177 ASP A C 1
ATOM 1333 O O . ASP A 1 177 ? -11.281 -25.297 -3.32 1 81.38 177 ASP A O 1
ATOM 1337 N N . THR A 1 178 ? -9.961 -26.594 -4.496 1 74.12 178 THR A N 1
ATOM 1338 C CA . THR A 1 178 ? -11.031 -27.453 -4.973 1 74.12 178 THR A CA 1
ATOM 1339 C C . THR A 1 178 ? -11.133 -28.719 -4.117 1 74.12 178 THR A C 1
ATOM 1341 O O . THR A 1 178 ? -11.805 -29.672 -4.496 1 74.12 178 THR A O 1
ATOM 1344 N N . ARG A 1 179 ? -10.445 -28.688 -2.988 1 74.75 179 ARG A N 1
ATOM 1345 C CA . ARG A 1 179 ? -10.656 -29.812 -2.078 1 74.75 179 ARG A CA 1
ATOM 1346 C C . ARG A 1 179 ? -12.133 -29.969 -1.734 1 74.75 179 ARG A C 1
ATOM 1348 O O . ARG A 1 179 ? -12.828 -28.984 -1.497 1 74.75 179 ARG A O 1
ATOM 1355 N N . GLY A 1 180 ? -12.5 -31.141 -1.634 1 61 180 GLY A N 1
ATOM 1356 C CA . GLY A 1 180 ? -13.852 -31.469 -1.221 1 61 180 GLY A CA 1
ATOM 1357 C C . GLY A 1 180 ? -14.867 -31.297 -2.332 1 61 180 GLY A C 1
ATOM 1358 O O . GLY A 1 180 ? -16.047 -31.609 -2.156 1 61 180 GLY A O 1
ATOM 1359 N N . ILE A 1 181 ? -14.523 -30.531 -3.213 1 54.34 181 ILE A N 1
ATOM 1360 C CA . ILE A 1 181 ? -15.461 -30.359 -4.312 1 54.34 181 ILE A CA 1
ATOM 1361 C C . ILE A 1 181 ? -15.539 -31.656 -5.129 1 54.34 181 ILE A C 1
ATOM 1363 O O . ILE A 1 181 ? -14.586 -32 -5.828 1 54.34 181 ILE A O 1
ATOM 1367 N N . ASP A 1 182 ? -16.281 -32.5 -4.422 1 44.88 182 ASP A N 1
ATOM 1368 C CA . ASP A 1 182 ? -16.578 -33.781 -5.059 1 44.88 182 ASP A CA 1
ATOM 1369 C C . ASP A 1 182 ? -17.719 -33.656 -6.066 1 44.88 182 ASP A C 1
ATOM 1371 O O . ASP A 1 182 ? -18.812 -33.156 -5.727 1 44.88 182 ASP A O 1
ATOM 1375 N N . GLY A 1 183 ? -17.453 -33.656 -7.406 1 48.19 183 GLY A N 1
ATOM 1376 C CA . GLY A 1 183 ? -18.438 -33.812 -8.461 1 48.19 183 GLY A CA 1
ATOM 1377 C C . GLY A 1 183 ? -18.828 -32.5 -9.125 1 48.19 183 GLY A C 1
ATOM 1378 O O . GLY A 1 183 ? -18.266 -31.453 -8.82 1 48.19 183 GLY A O 1
ATOM 1379 N N . PRO A 1 184 ? -19.578 -32.656 -10.32 1 45.25 184 PRO A N 1
ATOM 1380 C CA . PRO A 1 184 ? -20.094 -31.484 -11.031 1 45.25 184 PRO A CA 1
ATOM 1381 C C . PRO A 1 184 ? -20.797 -30.5 -10.109 1 45.25 184 PRO A C 1
ATOM 1383 O O . PRO A 1 184 ? -21.422 -30.906 -9.125 1 45.25 184 PRO A O 1
ATOM 1386 N N . PRO A 1 185 ? -20.297 -29.266 -10.227 1 43.72 185 PRO A N 1
ATOM 1387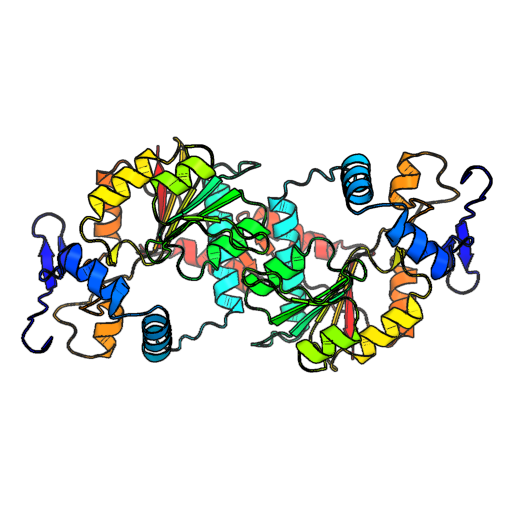 C CA . PRO A 1 185 ? -21.047 -28.312 -9.391 1 43.72 185 PRO A CA 1
ATOM 1388 C C . PRO A 1 185 ? -22.562 -28.516 -9.461 1 43.72 185 PRO A C 1
ATOM 1390 O O . PRO A 1 185 ? -23.125 -28.656 -10.547 1 43.72 185 PRO A O 1
ATOM 1393 N N . ARG A 1 186 ? -23.141 -29.109 -8.461 1 40.78 186 ARG A N 1
ATOM 1394 C CA . ARG A 1 186 ? -24.578 -29.359 -8.445 1 40.78 186 ARG A CA 1
ATOM 1395 C C . ARG A 1 186 ? -25.359 -28.062 -8.266 1 40.78 186 ARG A C 1
ATOM 1397 O O . ARG A 1 186 ? -26.578 -28.016 -8.508 1 40.78 186 ARG A O 1
ATOM 1404 N N . THR A 1 187 ? -24.797 -27.125 -7.586 1 40.47 187 THR A N 1
ATOM 1405 C CA . THR A 1 187 ? -25.516 -25.859 -7.422 1 40.47 187 THR A CA 1
ATOM 1406 C C . THR A 1 187 ? -24.703 -24.688 -7.961 1 40.47 187 THR A C 1
ATOM 1408 O O . THR A 1 187 ? -23.5 -24.828 -8.18 1 40.47 187 THR A O 1
ATOM 1411 N N . PHE A 1 188 ? -25.438 -23.703 -8.422 1 39.62 188 PHE A N 1
ATOM 1412 C CA . PHE A 1 188 ? -24.891 -22.453 -8.93 1 39.62 188 PHE A CA 1
ATOM 1413 C C . PHE A 1 188 ? -23.781 -21.938 -8.016 1 39.62 188 PHE A C 1
ATOM 1415 O O . PHE A 1 188 ? -22.781 -21.391 -8.484 1 39.62 188 PHE A O 1
ATOM 1422 N N . GLU A 1 189 ? -24 -22.078 -6.852 1 43.81 189 GLU A N 1
ATOM 1423 C CA . GLU A 1 189 ? -23.031 -21.625 -5.863 1 43.81 189 GLU A CA 1
ATOM 1424 C C . GLU A 1 189 ? -21.703 -22.359 -6 1 43.81 189 GLU A C 1
ATOM 1426 O O . GLU A 1 189 ? -20.641 -21.781 -5.828 1 43.81 189 GLU A O 1
ATOM 1431 N N . HIS A 1 190 ? -21.938 -23.609 -6.285 1 44.19 190 HIS A N 1
ATOM 1432 C CA . HIS A 1 190 ? -20.781 -24.469 -6.477 1 44.19 190 HIS A CA 1
ATOM 1433 C C . HIS A 1 190 ? -20.031 -24.094 -7.758 1 44.19 190 HIS A C 1
ATOM 1435 O O . HIS A 1 190 ? -18.812 -24.297 -7.852 1 44.19 190 HIS A O 1
ATOM 1441 N N . MET A 1 191 ? -20.812 -23.578 -8.641 1 41.06 191 MET A N 1
ATOM 1442 C CA . MET A 1 191 ? -20.266 -23.141 -9.922 1 41.06 191 MET A CA 1
ATOM 1443 C C . MET A 1 191 ? -19.312 -21.969 -9.727 1 41.06 191 MET A C 1
ATOM 1445 O O . MET A 1 191 ? -18.5 -21.656 -10.609 1 41.06 191 MET A O 1
ATOM 1449 N N . ARG A 1 192 ? -19.531 -21.266 -8.648 1 42.91 192 ARG A N 1
ATOM 1450 C CA . ARG A 1 192 ? -18.719 -20.078 -8.375 1 42.91 192 ARG A CA 1
ATOM 1451 C C . ARG A 1 192 ? -17.234 -20.422 -8.406 1 42.91 192 ARG A C 1
ATOM 1453 O O . ARG A 1 192 ? -16.422 -19.609 -8.828 1 42.91 192 ARG A O 1
ATOM 1460 N N . TRP A 1 193 ? -17 -21.562 -7.785 1 40.41 193 TRP A N 1
ATOM 1461 C CA . TRP A 1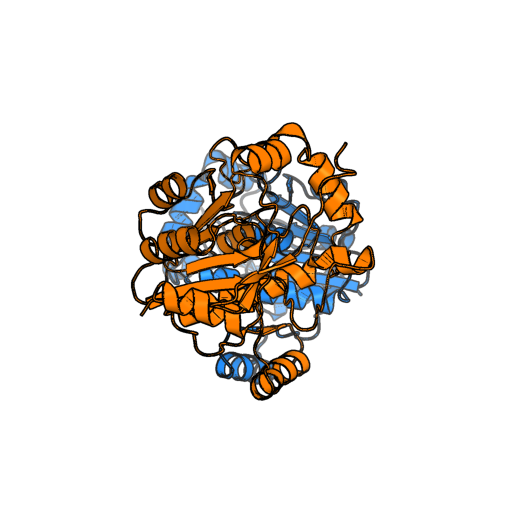 193 ? -15.609 -21.984 -7.641 1 40.41 193 TRP A CA 1
ATOM 1462 C C . TRP A 1 193 ? -15.094 -22.609 -8.938 1 40.41 193 TRP A C 1
ATOM 1464 O O . TRP A 1 193 ? -13.883 -22.75 -9.117 1 40.41 193 TRP A O 1
ATOM 1474 N N . VAL A 1 194 ? -16.188 -23.141 -9.633 1 40.41 194 VAL A N 1
ATOM 1475 C CA . VAL A 1 194 ? -15.844 -23.812 -10.891 1 40.41 194 VAL A CA 1
ATOM 1476 C C . VAL A 1 194 ? -16.594 -23.141 -12.047 1 40.41 194 VAL A C 1
ATOM 1478 O O . VAL A 1 194 ? -17.719 -23.516 -12.367 1 40.41 194 VAL A O 1
ATOM 1481 N N . HIS A 1 195 ? -16.797 -21.922 -12.016 1 42.56 195 HIS A N 1
ATOM 1482 C CA . HIS A 1 195 ? -17.547 -21.531 -13.211 1 42.56 195 HIS A CA 1
ATOM 1483 C C . HIS A 1 195 ? -17.047 -22.266 -14.445 1 42.56 195 HIS A C 1
ATOM 1485 O O . HIS A 1 195 ? -15.914 -22.047 -14.891 1 42.56 195 HIS A O 1
ATOM 1491 N N . PRO A 1 196 ? -17.719 -23.344 -14.711 1 42.94 196 PRO A N 1
ATOM 1492 C CA . PRO A 1 196 ? -17.359 -24.281 -15.781 1 42.94 196 PRO A CA 1
ATOM 1493 C C . PRO A 1 196 ? -16.766 -23.578 -17 1 42.94 196 PRO A C 1
ATOM 1495 O O . PRO A 1 196 ? -15.898 -24.141 -17.672 1 42.94 196 PRO A O 1
ATOM 1498 N N . LEU A 1 197 ? -17.344 -22.406 -17.188 1 44.19 197 LEU A N 1
ATOM 1499 C CA . LEU A 1 197 ? -16.922 -21.766 -18.422 1 44.19 197 LEU A CA 1
ATOM 1500 C C . LEU A 1 197 ? -15.602 -21.016 -18.234 1 44.19 197 LEU A C 1
ATOM 1502 O O . LEU A 1 197 ? -14.906 -20.719 -19.203 1 44.19 197 LEU A O 1
ATOM 1506 N N . GLU A 1 198 ? -15.227 -20.906 -16.859 1 52.41 198 GLU A N 1
ATOM 1507 C CA . GLU A 1 198 ? -14.062 -20.031 -16.75 1 52.41 198 GLU A CA 1
ATOM 1508 C C . GLU A 1 198 ? -12.914 -20.734 -16.031 1 52.41 198 GLU A C 1
ATOM 1510 O O . GLU A 1 198 ? -11.742 -20.469 -16.312 1 52.41 198 GLU A O 1
ATOM 1515 N N . HIS A 1 199 ? -13.305 -21.703 -15.109 1 52.94 199 HIS A N 1
ATOM 1516 C CA . HIS A 1 199 ? -12.219 -22.375 -14.414 1 52.94 199 HIS A CA 1
ATOM 1517 C C . HIS A 1 199 ? -11.984 -23.766 -15 1 52.94 199 HIS A C 1
ATOM 1519 O O . HIS A 1 199 ? -12.711 -24.719 -14.688 1 52.94 199 HIS A O 1
ATOM 1525 N N . VAL A 1 200 ? -10.984 -23.906 -15.953 1 61 200 VAL A N 1
ATOM 1526 C CA . VAL A 1 200 ? -10.711 -25.141 -16.703 1 61 200 VAL A CA 1
ATOM 1527 C C . VAL A 1 200 ? -9.883 -26.094 -15.844 1 61 200 VAL A C 1
ATOM 1529 O O . VAL A 1 200 ? -9.883 -27.297 -16.078 1 61 200 VAL A O 1
ATOM 1532 N N . ASN A 1 201 ? -9.18 -25.516 -14.805 1 69.25 201 ASN A N 1
ATOM 1533 C CA . ASN A 1 201 ? -8.336 -26.328 -13.93 1 69.25 201 ASN A CA 1
ATOM 1534 C C . ASN A 1 201 ? -8.734 -26.172 -12.469 1 69.25 201 ASN A C 1
ATOM 1536 O O . ASN A 1 201 ? -9.109 -25.078 -12.031 1 69.25 201 ASN A O 1
ATOM 1540 N N . GLY A 1 202 ? -8.758 -27.281 -11.789 1 75.06 202 GLY A N 1
ATOM 1541 C CA . GLY A 1 202 ? -8.922 -27.281 -10.344 1 75.06 202 GLY A CA 1
ATOM 1542 C C . GLY A 1 202 ? -7.68 -27.75 -9.602 1 75.06 202 GLY A C 1
ATOM 1543 O O . GLY A 1 202 ? -7.039 -28.719 -10.008 1 75.06 202 GLY A O 1
ATOM 1544 N N . PHE A 1 203 ? -7.359 -26.984 -8.555 1 80.44 203 PHE A N 1
ATOM 1545 C CA . PHE A 1 203 ? -6.141 -27.312 -7.828 1 80.44 203 PHE A CA 1
ATOM 1546 C C . PHE A 1 203 ? -6.438 -27.547 -6.352 1 80.44 203 PHE A C 1
ATOM 1548 O O . PHE A 1 203 ? -7.348 -26.938 -5.793 1 80.44 203 PHE A O 1
ATOM 1555 N N . THR A 1 204 ? -5.758 -28.5 -5.816 1 81.12 204 THR A N 1
ATOM 1556 C CA . THR A 1 204 ? -5.559 -28.625 -4.375 1 81.12 204 THR A CA 1
ATOM 1557 C C . THR A 1 204 ? -4.145 -28.203 -3.986 1 81.12 204 THR A C 1
ATOM 1559 O O . THR A 1 204 ? -3.279 -28.047 -4.848 1 81.12 204 THR A O 1
ATOM 1562 N N . PRO A 1 205 ? -3.916 -27.969 -2.693 1 88.06 205 PRO A N 1
ATOM 1563 C CA . PRO A 1 205 ? -2.545 -27.625 -2.301 1 88.06 205 PRO A CA 1
ATOM 1564 C C . PRO A 1 205 ? -1.525 -28.656 -2.764 1 88.06 205 PRO A C 1
ATOM 1566 O O . PRO A 1 205 ? -0.428 -28.297 -3.199 1 88.06 205 PRO A O 1
ATOM 1569 N N . GLU A 1 206 ? -1.934 -29.875 -2.729 1 85.19 206 GLU A N 1
ATOM 1570 C CA . GLU A 1 206 ? -1.026 -30.953 -3.107 1 85.19 206 GLU A CA 1
ATOM 1571 C C . GLU A 1 206 ? -0.736 -30.938 -4.605 1 85.19 206 GLU A C 1
ATOM 1573 O O . GLU A 1 206 ? 0.418 -31.047 -5.02 1 85.19 206 GLU A O 1
ATOM 1578 N N . THR A 1 207 ? -1.794 -30.828 -5.387 1 84.81 207 THR A N 1
ATOM 1579 C CA . THR A 1 207 ? -1.606 -30.844 -6.836 1 84.81 207 THR A CA 1
ATOM 1580 C C . THR A 1 207 ? -0.909 -29.578 -7.309 1 84.81 207 THR A C 1
ATOM 1582 O O . THR A 1 207 ? -0.143 -29.609 -8.273 1 84.81 207 THR A O 1
ATOM 1585 N N . LEU A 1 208 ? -1.143 -28.469 -6.648 1 90.44 208 LEU A N 1
ATOM 1586 C CA . LEU A 1 208 ? -0.439 -27.219 -6.961 1 90.44 208 LEU A CA 1
ATOM 1587 C C . LEU A 1 208 ? 1.057 -27.375 -6.707 1 90.44 208 LEU A C 1
ATOM 1589 O O . LEU A 1 208 ? 1.874 -26.984 -7.543 1 90.44 208 LEU A O 1
ATOM 1593 N N . GLU A 1 209 ? 1.417 -27.906 -5.574 1 93.31 209 GLU A N 1
ATOM 1594 C CA . GLU A 1 209 ? 2.826 -28.109 -5.25 1 93.31 209 GLU A CA 1
ATOM 1595 C C . GLU A 1 209 ? 3.496 -29.047 -6.242 1 93.31 209 GLU A C 1
ATOM 1597 O O . GLU A 1 209 ? 4.637 -28.828 -6.648 1 93.31 209 GLU A O 1
ATOM 1602 N N . ARG A 1 210 ? 2.805 -30.109 -6.613 1 90.19 210 ARG A N 1
ATOM 1603 C CA . ARG A 1 210 ? 3.342 -31.047 -7.59 1 90.19 210 ARG A CA 1
ATOM 1604 C C . ARG A 1 210 ? 3.645 -30.359 -8.914 1 90.19 210 ARG A C 1
ATOM 1606 O O . ARG A 1 210 ? 4.699 -30.578 -9.508 1 90.19 210 ARG A O 1
ATOM 1613 N N . MET A 1 211 ? 2.701 -29.594 -9.352 1 93 211 MET A N 1
ATOM 1614 C CA . MET A 1 211 ? 2.896 -28.844 -10.594 1 93 211 MET A CA 1
ATOM 1615 C C . MET A 1 211 ? 4.078 -27.891 -10.477 1 93 211 MET A C 1
ATOM 1617 O O . MET A 1 211 ? 4.902 -27.797 -11.391 1 93 211 MET A O 1
ATOM 1621 N N . ALA A 1 212 ? 4.145 -27.188 -9.398 1 96 212 ALA A N 1
ATOM 1622 C CA . ALA A 1 212 ? 5.238 -26.25 -9.164 1 96 212 ALA A CA 1
ATOM 1623 C C . ALA A 1 212 ? 6.59 -26.969 -9.188 1 96 212 ALA A C 1
ATOM 1625 O O . ALA A 1 212 ? 7.527 -26.516 -9.852 1 96 212 ALA A O 1
ATOM 1626 N N . ARG A 1 213 ? 6.68 -28.078 -8.547 1 96.12 213 ARG A N 1
ATOM 1627 C CA . ARG A 1 213 ? 7.922 -28.844 -8.5 1 96.12 213 ARG A CA 1
ATOM 1628 C C . ARG A 1 213 ? 8.305 -29.344 -9.891 1 96.12 213 ARG A C 1
ATOM 1630 O O . ARG A 1 213 ? 9.484 -29.391 -10.234 1 96.12 213 ARG A O 1
ATOM 1637 N N . ALA A 1 214 ? 7.301 -29.734 -10.633 1 93 214 ALA A N 1
ATOM 1638 C CA . ALA A 1 214 ? 7.527 -30.266 -11.969 1 93 214 ALA A CA 1
ATOM 1639 C C . ALA A 1 214 ? 8.219 -29.25 -12.859 1 93 214 ALA A C 1
ATOM 1641 O O . ALA A 1 214 ? 8.891 -29.609 -13.828 1 93 214 ALA A O 1
ATOM 1642 N N . VAL A 1 215 ? 8.039 -27.969 -12.531 1 96.69 215 VAL A N 1
ATOM 1643 C CA . VAL A 1 215 ? 8.648 -26.938 -13.367 1 96.69 215 VAL A CA 1
ATOM 1644 C C . VAL A 1 215 ? 9.852 -26.344 -12.641 1 96.69 215 VAL A C 1
ATOM 1646 O O . VAL A 1 215 ? 10.328 -25.25 -13 1 96.69 215 VAL A O 1
ATOM 1649 N N . GLY A 1 216 ? 10.328 -26.906 -11.555 1 97.62 216 GLY A N 1
ATOM 1650 C CA . GLY A 1 216 ? 11.594 -26.547 -10.93 1 97.62 216 GLY A CA 1
ATOM 1651 C C . GLY A 1 216 ? 11.43 -25.609 -9.75 1 97.62 216 GLY A C 1
ATOM 1652 O O . GLY A 1 216 ? 12.406 -25.047 -9.25 1 97.62 216 GLY A O 1
ATOM 1653 N N . LEU A 1 217 ? 10.258 -25.422 -9.297 1 98.5 217 LEU A N 1
ATOM 1654 C CA . LEU A 1 217 ? 10.016 -24.578 -8.141 1 98.5 217 LEU A CA 1
ATOM 1655 C C . LEU A 1 217 ? 9.992 -25.406 -6.855 1 98.5 217 LEU A C 1
ATOM 1657 O O . LEU A 1 217 ? 9.703 -26.594 -6.887 1 98.5 217 LEU A O 1
ATOM 1661 N N . GLU A 1 218 ? 10.312 -24.734 -5.797 1 98.25 218 GLU A N 1
ATOM 1662 C CA . GLU A 1 218 ? 10.188 -25.312 -4.457 1 98.25 218 GLU A CA 1
ATOM 1663 C C . GLU A 1 218 ? 9.336 -24.422 -3.555 1 98.25 218 GLU A C 1
ATOM 1665 O O . GLU A 1 218 ? 9.391 -23.188 -3.656 1 98.25 218 GLU A O 1
ATOM 1670 N N . PRO A 1 219 ? 8.523 -25.062 -2.66 1 96.62 219 PRO A N 1
ATOM 1671 C CA . PRO A 1 219 ? 7.773 -24.234 -1.718 1 96.62 219 PRO A CA 1
ATOM 1672 C C . PRO A 1 219 ? 8.68 -23.344 -0.87 1 96.62 219 PRO A C 1
ATOM 1674 O O . PRO A 1 219 ? 9.68 -23.797 -0.331 1 96.62 219 PRO A O 1
ATOM 1677 N N . ALA A 1 220 ? 8.367 -22.062 -0.801 1 96.5 220 ALA A N 1
ATOM 1678 C CA . ALA A 1 220 ? 9.086 -21.156 0.088 1 96.5 220 ALA A CA 1
ATOM 1679 C C . ALA A 1 220 ? 8.68 -21.375 1.543 1 96.5 220 ALA A C 1
ATOM 1681 O O . ALA A 1 220 ? 7.605 -21.906 1.82 1 96.5 220 ALA A O 1
ATOM 1682 N N . PRO A 1 221 ? 9.617 -21.016 2.428 1 92 221 PRO A N 1
ATOM 1683 C CA . PRO A 1 221 ? 9.164 -20.984 3.818 1 92 221 PRO A CA 1
ATOM 1684 C C . PRO A 1 221 ? 7.973 -20.047 4.031 1 92 221 PRO A C 1
ATOM 1686 O O . PRO A 1 221 ? 7.809 -19.078 3.295 1 92 221 PRO A O 1
ATOM 1689 N N . ILE A 1 222 ? 7.152 -20.344 4.938 1 89 222 ILE A N 1
ATOM 1690 C CA . ILE A 1 222 ? 6.008 -19.484 5.238 1 89 222 ILE A CA 1
ATOM 1691 C C . ILE A 1 222 ? 6.492 -18.156 5.801 1 89 222 ILE A C 1
ATOM 1693 O O . ILE A 1 222 ? 7.137 -18.109 6.848 1 89 222 ILE A O 1
ATOM 1697 N N . MET A 1 223 ? 6.297 -17.141 5.109 1 89.06 223 MET A N 1
ATOM 1698 C CA . MET A 1 223 ? 6.633 -15.773 5.516 1 89.06 223 MET A CA 1
ATOM 1699 C C . MET A 1 223 ? 5.371 -14.961 5.797 1 89.06 223 MET A C 1
ATOM 1701 O O . MET A 1 223 ? 4.664 -14.57 4.871 1 89.06 223 MET A O 1
ATOM 1705 N N . ARG A 1 224 ? 5.121 -14.734 7.035 1 87.94 224 ARG A N 1
ATOM 1706 C CA . ARG A 1 224 ? 3.949 -13.945 7.398 1 87.94 224 ARG A CA 1
ATOM 1707 C C . ARG A 1 224 ? 4.258 -12.453 7.367 1 87.94 224 ARG A C 1
ATOM 1709 O O . ARG A 1 224 ? 5.398 -12.047 7.602 1 87.94 224 ARG A O 1
ATOM 1716 N N . ALA A 1 225 ? 3.309 -11.727 6.98 1 94.75 225 ALA A N 1
ATOM 1717 C CA . ALA A 1 225 ? 3.4 -10.273 6.945 1 94.75 225 ALA A CA 1
ATOM 1718 C C . ALA A 1 225 ? 2.254 -9.633 7.723 1 94.75 225 ALA A C 1
ATOM 1720 O O . ALA A 1 225 ? 1.181 -10.219 7.855 1 94.75 225 ALA A O 1
ATOM 1721 N N . HIS A 1 226 ? 2.527 -8.484 8.234 1 95.25 226 HIS A N 1
ATOM 1722 C CA . HIS A 1 226 ? 1.546 -7.719 9 1 95.25 226 HIS A CA 1
ATOM 1723 C C . HIS A 1 226 ? 1.275 -6.367 8.344 1 95.25 226 HIS A C 1
ATOM 1725 O O . HIS A 1 226 ? 2.207 -5.688 7.906 1 95.25 226 HIS A O 1
ATOM 1731 N N . ALA A 1 227 ? 0.084 -6.016 8.203 1 96.25 227 ALA A N 1
ATOM 1732 C CA . ALA A 1 227 ? -0.423 -4.699 7.828 1 96.25 227 ALA A CA 1
ATOM 1733 C C . ALA A 1 227 ? -1.644 -4.324 8.664 1 96.25 227 ALA A C 1
ATOM 1735 O O . ALA A 1 227 ? -2.783 -4.504 8.227 1 96.25 227 ALA A O 1
ATOM 1736 N N . THR A 1 228 ? -1.399 -3.816 9.797 1 95.06 228 THR A N 1
ATOM 1737 C CA . THR A 1 228 ? -2.463 -3.648 10.781 1 95.06 228 THR A CA 1
ATOM 1738 C C . THR A 1 228 ? -2.057 -2.641 11.852 1 95.06 228 THR A C 1
ATOM 1740 O O . THR A 1 228 ? -0.874 -2.32 11.992 1 95.06 228 THR A O 1
ATOM 1743 N N . THR A 1 229 ? -3.059 -2.145 12.539 1 94.38 229 THR A N 1
ATOM 1744 C CA . THR A 1 229 ? -2.816 -1.332 13.727 1 94.38 229 THR A CA 1
ATOM 1745 C C . THR A 1 229 ? -3.109 -2.129 14.992 1 94.38 229 THR A C 1
ATOM 1747 O O . THR A 1 229 ? -2.885 -1.641 16.109 1 94.38 229 THR A O 1
ATOM 1750 N N . ARG A 1 230 ? -3.566 -3.295 14.875 1 92.56 230 ARG A N 1
ATOM 1751 C CA . ARG A 1 230 ? -4.027 -4.074 16.031 1 92.56 230 ARG A CA 1
ATOM 1752 C C . ARG A 1 230 ? -3.049 -5.195 16.359 1 92.56 230 ARG A C 1
ATOM 1754 O O . ARG A 1 230 ? -2.832 -6.098 15.539 1 92.56 230 ARG A O 1
ATOM 1761 N N . LEU A 1 231 ? -2.627 -5.219 17.578 1 90.69 231 LEU A N 1
ATOM 1762 C CA . LEU A 1 231 ? -1.7 -6.254 18.016 1 90.69 231 LEU A CA 1
ATOM 1763 C C . LEU A 1 231 ? -2.361 -7.629 17.969 1 90.69 231 LEU A C 1
ATOM 1765 O O . LEU A 1 231 ? -1.706 -8.625 17.656 1 90.69 231 LEU A O 1
ATOM 1769 N N . ARG A 1 232 ? -3.613 -7.656 18.234 1 91.31 232 ARG A N 1
ATOM 1770 C CA . ARG A 1 232 ? -4.316 -8.93 18.203 1 91.31 232 ARG A CA 1
ATOM 1771 C C . ARG A 1 232 ? -4.223 -9.57 16.812 1 91.31 232 ARG A C 1
ATOM 1773 O O . ARG A 1 232 ? -4.203 -10.797 16.688 1 91.31 232 ARG A O 1
ATOM 1780 N N . ASP A 1 233 ? -4.254 -8.688 15.805 1 91.5 233 ASP A N 1
ATOM 1781 C CA . ASP A 1 233 ? -4.109 -9.195 14.445 1 91.5 233 ASP A CA 1
ATOM 1782 C C . ASP A 1 233 ? -2.734 -9.82 14.242 1 91.5 233 ASP A C 1
ATOM 1784 O O . ASP A 1 233 ? -2.605 -10.828 13.539 1 91.5 233 ASP A O 1
ATOM 1788 N N . VAL A 1 234 ? -1.721 -9.234 14.797 1 92.06 234 VAL A N 1
ATOM 1789 C CA . VAL A 1 234 ? -0.365 -9.773 14.711 1 92.06 234 VAL A CA 1
ATOM 1790 C C . VAL A 1 234 ? -0.309 -11.141 15.375 1 92.06 234 VAL A C 1
ATOM 1792 O O . VAL A 1 234 ? 0.196 -12.102 14.789 1 92.06 234 VAL A O 1
ATOM 1795 N N . VAL A 1 235 ? -0.833 -11.203 16.531 1 90.19 235 VAL A N 1
ATOM 1796 C CA . VAL A 1 235 ? -0.832 -12.453 17.297 1 90.19 235 VAL A CA 1
ATOM 1797 C C . VAL A 1 235 ? -1.59 -13.531 16.516 1 90.19 235 VAL A C 1
ATOM 1799 O O . VAL A 1 235 ? -1.111 -14.656 16.391 1 90.19 235 VAL A O 1
ATOM 1802 N N . ARG A 1 236 ? -2.717 -13.156 16.031 1 88.5 236 ARG A N 1
ATOM 1803 C CA . ARG A 1 236 ? -3.529 -14.094 15.273 1 88.5 236 ARG A CA 1
ATOM 1804 C C . ARG A 1 236 ? -2.764 -14.625 14.062 1 88.5 236 ARG A C 1
ATOM 1806 O O . ARG A 1 236 ? -2.789 -15.82 13.781 1 88.5 236 ARG A O 1
ATOM 1813 N N . THR A 1 237 ? -2.17 -13.711 13.359 1 87 237 THR A N 1
ATOM 1814 C CA . THR A 1 237 ? -1.403 -14.094 12.172 1 87 237 THR A CA 1
ATOM 1815 C C . THR A 1 237 ? -0.263 -15.039 12.547 1 87 237 THR A C 1
ATOM 1817 O O . THR A 1 237 ? -0.035 -16.047 11.875 1 87 237 THR A O 1
ATOM 1820 N N . GLU A 1 238 ? 0.448 -14.75 13.586 1 86.88 238 GLU A N 1
ATOM 1821 C CA . GLU A 1 238 ? 1.594 -15.555 13.992 1 86.88 238 GLU A CA 1
ATOM 1822 C C . GLU A 1 238 ? 1.15 -16.906 14.539 1 86.88 238 GLU A C 1
ATOM 1824 O O . GLU A 1 238 ? 1.797 -17.922 14.289 1 86.88 238 GLU A O 1
ATOM 1829 N N . VAL A 1 239 ? 0.112 -16.938 15.227 1 82.94 239 VAL A N 1
ATOM 1830 C CA . VAL A 1 239 ? -0.416 -18.188 15.75 1 82.94 239 VAL A CA 1
ATOM 1831 C C . VAL A 1 239 ? -0.965 -19.031 14.602 1 82.94 239 VAL A C 1
ATOM 1833 O O . VAL A 1 239 ? -0.812 -20.266 14.602 1 82.94 239 VAL A O 1
ATOM 1836 N N . GLY A 1 240 ? -1.671 -18.344 13.672 1 79.56 240 GLY A N 1
ATOM 1837 C CA . GLY A 1 240 ? -2.17 -19.062 12.508 1 79.56 240 GLY A CA 1
ATOM 1838 C C . GLY A 1 240 ? -1.081 -19.781 11.734 1 79.56 240 GLY A C 1
ATOM 1839 O O . GLY A 1 240 ? -1.335 -20.797 11.102 1 79.56 240 GLY A O 1
ATOM 1840 N N . ARG A 1 241 ? 0.093 -19.234 11.742 1 71.44 241 ARG A N 1
ATOM 1841 C CA . ARG A 1 241 ? 1.248 -19.859 11.117 1 71.44 241 ARG A CA 1
ATOM 1842 C C . ARG A 1 241 ? 1.467 -21.266 11.672 1 71.44 241 ARG A C 1
ATOM 1844 O O . ARG A 1 241 ? 1.78 -22.188 10.922 1 71.44 241 ARG A O 1
ATOM 1851 N N . LEU A 1 242 ? 1.312 -21.344 12.914 1 73.94 242 LEU A N 1
ATOM 1852 C CA . LEU A 1 242 ? 1.566 -22.594 13.602 1 73.94 242 LEU A CA 1
ATOM 1853 C C . LEU A 1 242 ? 0.514 -23.641 13.234 1 73.94 242 LEU A C 1
ATOM 1855 O O . LEU A 1 242 ? 0.792 -24.844 13.25 1 73.94 242 LEU A O 1
ATOM 1859 N N . LEU A 1 243 ? -0.596 -23.125 12.828 1 74.38 243 LEU A N 1
ATOM 1860 C CA . LEU A 1 243 ? -1.712 -24.016 12.539 1 74.38 243 LEU A CA 1
ATOM 1861 C C . LEU A 1 243 ? -1.991 -24.062 11.039 1 74.38 243 LEU A C 1
ATOM 1863 O O . LEU A 1 243 ? -3.043 -24.547 10.617 1 74.38 243 LEU A O 1
ATOM 1867 N N . ALA A 1 244 ? -1.021 -23.531 10.422 1 70.88 244 ALA A N 1
ATOM 1868 C CA . ALA A 1 244 ? -1.282 -23.312 9 1 70.88 244 ALA A CA 1
ATOM 1869 C C . ALA A 1 244 ? -1.453 -24.641 8.273 1 70.88 244 ALA A C 1
ATOM 1871 O O . ALA A 1 244 ? -0.659 -25.562 8.453 1 70.88 244 ALA A O 1
ATOM 1872 N N . ARG A 1 245 ? -2.607 -24.75 7.57 1 75.88 245 ARG A N 1
ATOM 1873 C CA . ARG A 1 245 ? -2.889 -25.844 6.656 1 75.88 245 ARG A CA 1
ATOM 1874 C C . ARG A 1 245 ? -2.461 -25.5 5.234 1 75.88 245 ARG A C 1
ATOM 1876 O O . ARG A 1 245 ? -2.395 -24.328 4.867 1 75.88 245 ARG A O 1
ATOM 1883 N N . PRO A 1 246 ? -2.066 -26.516 4.52 1 79.06 246 PRO A N 1
ATOM 1884 C CA . PRO A 1 246 ? -1.726 -26.25 3.121 1 79.06 246 PRO A CA 1
ATOM 1885 C C . PRO A 1 246 ? -2.822 -25.484 2.381 1 79.06 246 PRO A C 1
ATOM 1887 O O . PRO A 1 246 ? -4.008 -25.719 2.617 1 79.06 246 PRO A O 1
ATOM 1890 N N . SER A 1 247 ? -2.361 -24.453 1.651 1 88.12 247 SER A N 1
ATOM 1891 C CA . SER A 1 247 ? -3.297 -23.609 0.92 1 88.12 247 SER A CA 1
ATOM 1892 C C . SER A 1 247 ? -2.938 -23.531 -0.561 1 88.12 247 SER A C 1
ATOM 1894 O O . SER A 1 247 ? -1.837 -23.922 -0.957 1 88.12 247 SER A O 1
ATOM 1896 N N . THR A 1 248 ? -3.973 -23.188 -1.372 1 90.75 248 THR A N 1
ATOM 1897 C CA . THR A 1 248 ? -3.73 -23 -2.797 1 90.75 248 THR A CA 1
ATOM 1898 C C . THR A 1 248 ? -3.291 -21.562 -3.08 1 90.75 248 THR A C 1
ATOM 1900 O O . THR A 1 248 ? -3.32 -21.125 -4.227 1 90.75 248 THR A O 1
ATOM 1903 N N . SER A 1 249 ? -3.01 -20.844 -2.07 1 93.12 249 SER A N 1
ATOM 1904 C CA . SER A 1 249 ? -2.268 -19.594 -2.082 1 93.12 249 SER A CA 1
ATOM 1905 C C . SER A 1 249 ? -0.892 -19.75 -1.445 1 93.12 249 SER A C 1
ATOM 1907 O O . SER A 1 249 ? -0.778 -19.875 -0.225 1 93.12 249 SER A O 1
ATOM 1909 N N . ARG A 1 250 ? 0.088 -19.797 -2.334 1 95.31 250 ARG A N 1
ATOM 1910 C CA . ARG A 1 250 ? 1.4 -20.172 -1.819 1 95.31 250 ARG A CA 1
ATOM 1911 C C . ARG A 1 250 ? 2.514 -19.484 -2.609 1 95.31 250 ARG A C 1
ATOM 1913 O O . ARG A 1 250 ? 2.396 -19.297 -3.82 1 95.31 250 ARG A O 1
ATOM 1920 N N . ILE A 1 251 ? 3.535 -19.203 -1.841 1 97.94 251 ILE A N 1
ATOM 1921 C CA . ILE A 1 251 ? 4.734 -18.672 -2.48 1 97.94 251 ILE A CA 1
ATOM 1922 C C . ILE A 1 251 ? 5.734 -19.797 -2.723 1 97.94 251 ILE A C 1
ATOM 1924 O O . ILE A 1 251 ? 5.941 -20.656 -1.856 1 97.94 251 ILE A O 1
ATOM 1928 N N . PHE A 1 252 ? 6.289 -19.859 -3.945 1 98.56 252 PHE A N 1
ATOM 1929 C CA . PHE A 1 252 ? 7.344 -20.781 -4.332 1 98.56 252 PHE A CA 1
ATOM 1930 C C . PHE A 1 252 ? 8.625 -20.031 -4.684 1 98.56 252 PHE A C 1
ATOM 1932 O O . PHE A 1 252 ? 8.578 -18.859 -5.035 1 98.56 252 PHE A O 1
ATOM 1939 N N . VAL A 1 253 ? 9.766 -20.734 -4.594 1 98.62 253 VAL A N 1
ATOM 1940 C CA . VAL A 1 253 ? 11.062 -20.141 -4.898 1 98.62 253 VAL A CA 1
ATOM 1941 C C . VAL A 1 253 ? 11.734 -20.922 -6.027 1 98.62 253 VAL A C 1
ATOM 1943 O O . VAL A 1 253 ? 11.609 -22.141 -6.105 1 98.62 253 VAL A O 1
ATOM 1946 N N . LYS A 1 254 ? 12.352 -20.203 -6.922 1 98.5 254 LYS A N 1
ATOM 1947 C CA . LYS A 1 254 ? 13.25 -20.812 -7.895 1 98.5 254 LYS A CA 1
ATOM 1948 C C . LYS A 1 254 ? 14.641 -21.016 -7.301 1 98.5 254 LYS A C 1
ATOM 1950 O O . LYS A 1 254 ? 15.344 -20.047 -7.008 1 98.5 254 LYS A O 1
ATOM 1955 N N . PRO A 1 255 ? 14.992 -22.219 -7.117 1 96.12 255 PRO A N 1
ATOM 1956 C CA . PRO A 1 255 ? 16.297 -22.438 -6.492 1 96.12 255 PRO A CA 1
ATOM 1957 C C . PRO A 1 255 ? 17.453 -21.938 -7.355 1 96.12 255 PRO A C 1
ATOM 1959 O O . PRO A 1 255 ? 17.328 -21.875 -8.578 1 96.12 255 PRO A O 1
ATOM 1962 N N . MET B 1 1 ? 20.734 37.875 -7.941 1 27.77 1 MET B N 1
ATOM 1963 C CA . MET B 1 1 ? 20.078 39.031 -7.367 1 27.77 1 MET B CA 1
ATOM 1964 C C . MET B 1 1 ? 19.422 38.688 -6.035 1 27.77 1 MET B C 1
ATOM 1966 O O . MET B 1 1 ? 18.688 39.5 -5.469 1 27.77 1 MET B O 1
ATOM 1970 N N . LEU B 1 2 ? 19.25 37.438 -5.785 1 32.25 2 LEU B N 1
ATOM 1971 C CA . LEU B 1 2 ? 18.797 36.969 -4.48 1 32.25 2 LEU B CA 1
ATOM 1972 C C . LEU B 1 2 ? 19.859 37.25 -3.416 1 32.25 2 LEU B C 1
ATOM 1974 O O . LEU B 1 2 ? 19.719 36.812 -2.273 1 32.25 2 LEU B O 1
ATOM 1978 N N . ALA B 1 3 ? 20.984 37.781 -3.689 1 34.91 3 ALA B N 1
ATOM 1979 C CA . ALA B 1 3 ? 22.141 38 -2.828 1 34.91 3 ALA B CA 1
ATOM 1980 C C . ALA B 1 3 ? 21.766 38.844 -1.609 1 34.91 3 ALA B C 1
ATOM 1982 O O . ALA B 1 3 ? 22.281 38.625 -0.516 1 34.91 3 ALA B O 1
ATOM 1983 N N . ASP B 1 4 ? 21.062 39.875 -1.809 1 33.06 4 ASP B N 1
ATOM 1984 C CA . ASP B 1 4 ? 20.922 40.844 -0.732 1 33.06 4 ASP B CA 1
ATOM 1985 C C . ASP B 1 4 ? 19.734 40.5 0.168 1 33.06 4 ASP B C 1
ATOM 1987 O O . ASP B 1 4 ? 19.312 41.312 0.995 1 33.06 4 ASP B O 1
ATOM 1991 N N . GLU B 1 5 ? 18.875 39.594 -0.254 1 35.06 5 GLU B N 1
ATOM 1992 C CA . GLU B 1 5 ? 17.672 39.406 0.564 1 35.06 5 GLU B CA 1
ATOM 1993 C C . GLU B 1 5 ? 18 38.625 1.83 1 35.06 5 GLU B C 1
ATOM 1995 O O . GLU B 1 5 ? 18.719 37.625 1.782 1 35.06 5 GLU B O 1
ATOM 2000 N N . ARG B 1 6 ? 18.109 39.312 2.994 1 35.47 6 ARG B N 1
ATOM 2001 C CA . ARG B 1 6 ? 18.391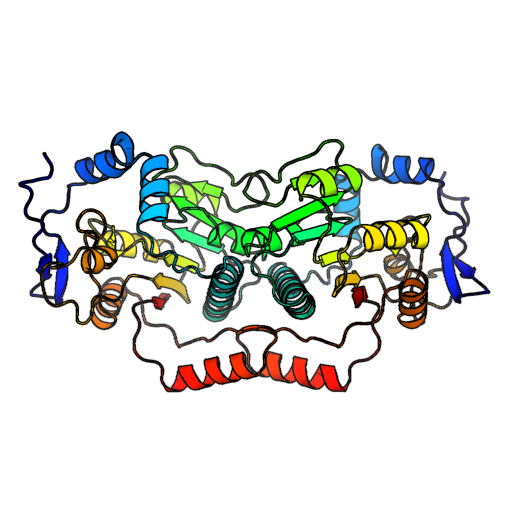 38.812 4.34 1 35.47 6 ARG B CA 1
ATOM 2002 C C . ARG B 1 6 ? 17.266 37.906 4.832 1 35.47 6 ARG B C 1
ATOM 2004 O O . ARG B 1 6 ? 16.094 38.25 4.746 1 35.47 6 ARG B O 1
ATOM 2011 N N . PHE B 1 7 ? 17.422 36.688 4.727 1 38.44 7 PHE B N 1
ATOM 2012 C CA . PHE B 1 7 ? 16.531 35.688 5.273 1 38.44 7 PHE B CA 1
ATOM 2013 C C . PHE B 1 7 ? 16.688 35.594 6.785 1 38.44 7 PHE B C 1
ATOM 2015 O O . PHE B 1 7 ? 17.781 35.281 7.281 1 38.44 7 PHE B O 1
ATOM 2022 N N . GLU B 1 8 ? 15.914 36.5 7.531 1 40.06 8 GLU B N 1
ATOM 2023 C CA . GLU B 1 8 ? 16.062 36.375 8.977 1 40.06 8 GLU B CA 1
ATOM 2024 C C . GLU B 1 8 ? 14.969 35.5 9.578 1 40.06 8 GLU B C 1
ATOM 2026 O O . GLU B 1 8 ? 13.797 35.625 9.227 1 40.06 8 GLU B O 1
ATOM 2031 N N . LEU B 1 9 ? 15.227 34.469 10.141 1 45.28 9 LEU B N 1
ATOM 2032 C CA . LEU B 1 9 ? 14.32 33.688 10.969 1 45.28 9 LEU B CA 1
ATOM 2033 C C . LEU B 1 9 ? 13.867 34.469 12.188 1 45.28 9 LEU B C 1
ATOM 2035 O O . LEU B 1 9 ? 14.695 35.031 12.906 1 45.28 9 LEU B O 1
ATOM 2039 N N . VAL B 1 10 ? 12.555 34.938 12.195 1 44.34 10 VAL B N 1
ATOM 2040 C CA . VAL B 1 10 ? 12.023 35.688 13.336 1 44.34 10 VAL B CA 1
ATOM 2041 C C . VAL B 1 10 ? 11.156 34.75 14.188 1 44.34 10 VAL B C 1
ATOM 2043 O O . VAL B 1 10 ? 10.555 33.812 13.672 1 44.34 10 VAL B O 1
ATOM 2046 N N . ARG B 1 11 ? 11.352 34.719 15.453 1 43.97 11 ARG B N 1
ATOM 2047 C CA . ARG B 1 11 ? 10.562 33.969 16.438 1 43.97 11 ARG B CA 1
ATOM 2048 C C . ARG B 1 11 ? 9.352 34.781 16.891 1 43.97 11 ARG B C 1
ATOM 2050 O O . ARG B 1 11 ? 9.484 35.969 17.25 1 43.97 11 ARG B O 1
ATOM 2057 N N . CYS B 1 12 ? 8.211 34.219 16.641 1 41.88 12 CYS B N 1
ATOM 2058 C CA . CYS B 1 12 ? 7.016 34.875 17.156 1 41.88 12 CYS B CA 1
ATOM 2059 C C . CYS B 1 12 ? 7.031 34.969 18.672 1 41.88 12 CYS B C 1
ATOM 2061 O O . CYS B 1 12 ? 7.309 33.969 19.344 1 41.88 12 CYS B O 1
ATOM 2063 N N . HIS B 1 13 ? 6.953 36.031 19.203 1 42.22 13 HIS B N 1
ATOM 2064 C CA . HIS B 1 13 ? 7.016 36.281 20.641 1 42.22 13 HIS B CA 1
ATOM 2065 C C . HIS B 1 13 ? 5.836 35.625 21.359 1 42.22 13 HIS B C 1
ATOM 2067 O O . HIS B 1 13 ? 5.941 35.25 22.531 1 42.22 13 HIS B O 1
ATOM 2073 N N . ALA B 1 14 ? 4.781 35.531 20.625 1 34.69 14 ALA B N 1
ATOM 2074 C CA . ALA B 1 14 ? 3.586 35.031 21.312 1 34.69 14 ALA B CA 1
ATOM 2075 C C . ALA B 1 14 ? 3.547 33.5 21.344 1 34.69 14 ALA B C 1
ATOM 2077 O O . ALA B 1 14 ? 3.197 32.906 22.359 1 34.69 14 ALA B O 1
ATOM 2078 N N . CYS B 1 15 ? 3.852 32.938 20.266 1 42.59 15 CYS B N 1
ATOM 2079 C CA . CYS B 1 15 ? 3.623 31.484 20.219 1 42.59 15 CYS B CA 1
ATOM 2080 C C . CYS B 1 15 ? 4.918 30.734 19.938 1 42.59 15 CYS B C 1
ATOM 2082 O O . CYS B 1 15 ? 4.93 29.5 19.891 1 42.59 15 CYS B O 1
ATOM 2084 N N . ALA B 1 16 ? 6.059 31.453 19.844 1 43.12 16 ALA B N 1
ATOM 2085 C CA . ALA B 1 16 ? 7.41 30.922 19.703 1 43.12 16 ALA B CA 1
ATOM 2086 C C . ALA B 1 16 ? 7.582 30.219 18.359 1 43.12 16 ALA B C 1
ATOM 2088 O O . ALA B 1 16 ? 8.555 29.484 18.141 1 43.12 16 ALA B O 1
ATOM 2089 N N . LEU B 1 17 ? 6.645 30.516 17.484 1 43.25 17 LEU B N 1
ATOM 2090 C CA . LEU B 1 17 ? 6.801 29.969 16.141 1 43.25 17 LEU B CA 1
ATOM 2091 C C . LEU B 1 17 ? 7.922 30.688 15.391 1 43.25 17 LEU B C 1
ATOM 2093 O O . LEU B 1 17 ? 8.055 31.906 15.484 1 43.25 17 LEU B O 1
ATOM 2097 N N . ARG B 1 18 ? 8.922 30.047 14.875 1 47.69 18 ARG B N 1
ATOM 2098 C CA . ARG B 1 18 ? 9.961 30.656 14.039 1 47.69 18 ARG B CA 1
ATOM 2099 C C . ARG B 1 18 ? 9.531 30.703 12.578 1 47.69 18 ARG B C 1
ATOM 2101 O O . ARG B 1 18 ? 8.961 29.75 12.062 1 47.69 18 ARG B O 1
ATOM 2108 N N . TYR B 1 19 ? 9.359 31.906 12.055 1 46.22 19 TYR B N 1
ATOM 2109 C CA . TYR B 1 19 ? 8.969 32.062 10.656 1 46.22 19 TYR B CA 1
ATOM 2110 C C . TYR B 1 19 ? 9.945 33 9.922 1 46.22 19 TYR B C 1
ATOM 2112 O O . TYR B 1 19 ? 10.672 33.75 10.555 1 46.22 19 TYR B O 1
ATOM 2120 N N . HIS B 1 20 ? 10.219 32.594 8.641 1 45.75 20 HIS B N 1
ATOM 2121 C CA . HIS B 1 20 ? 11.016 33.5 7.832 1 45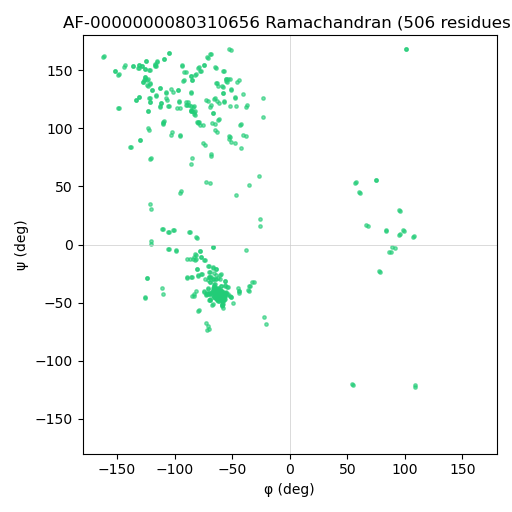.75 20 HIS B CA 1
ATOM 2122 C C . HIS B 1 20 ? 10.266 34.812 7.578 1 45.75 20 HIS B C 1
ATOM 2124 O O . HIS B 1 20 ? 9.133 34.812 7.094 1 45.75 20 HIS B O 1
ATOM 2130 N N . ALA B 1 21 ? 10.609 35.719 8.203 1 40.22 21 ALA B N 1
ATOM 2131 C CA . ALA B 1 21 ? 10.039 37.062 8.008 1 40.22 21 ALA B CA 1
ATOM 2132 C C . ALA B 1 21 ? 10.039 37.438 6.527 1 40.22 21 ALA B C 1
ATOM 2134 O O . ALA B 1 21 ? 9.266 38.312 6.098 1 40.22 21 ALA B O 1
ATOM 2135 N N . ARG B 1 22 ? 11.039 37.344 5.793 1 39.81 22 ARG B N 1
ATOM 2136 C CA . ARG B 1 22 ? 10.891 37.781 4.414 1 39.81 22 ARG B CA 1
ATOM 2137 C C . ARG B 1 22 ? 9.984 36.844 3.631 1 39.81 22 ARG B C 1
ATOM 2139 O O . ARG B 1 22 ? 10.445 35.844 3.08 1 39.81 22 ARG B O 1
ATOM 2146 N N . VAL B 1 23 ? 8.852 36.594 4.102 1 42.88 23 VAL B N 1
ATOM 2147 C CA . VAL B 1 23 ? 7.77 35.844 3.457 1 42.88 23 VAL B CA 1
ATOM 2148 C C . VAL B 1 23 ? 7.523 36.406 2.057 1 42.88 23 VAL B C 1
ATOM 2150 O O . VAL B 1 23 ? 7.191 37.594 1.902 1 42.88 23 VAL B O 1
ATOM 2153 N N . LEU B 1 24 ? 8.273 35.875 1.002 1 41.91 24 LEU B N 1
ATOM 2154 C CA . LEU B 1 24 ? 7.754 36.281 -0.301 1 41.91 24 LEU B CA 1
ATOM 2155 C C . LEU B 1 24 ? 6.227 36.312 -0.286 1 41.91 24 LEU B C 1
ATOM 2157 O O . LEU B 1 24 ? 5.578 35.5 0.361 1 41.91 24 LEU B O 1
ATOM 2161 N N . ASP B 1 25 ? 5.68 37.469 -0.514 1 42.53 25 ASP B N 1
ATOM 2162 C CA . ASP B 1 25 ? 4.23 37.562 -0.647 1 42.53 25 ASP B CA 1
ATOM 2163 C C . ASP B 1 25 ? 3.697 36.562 -1.643 1 42.53 25 ASP B C 1
ATOM 2165 O O . ASP B 1 25 ? 4.469 35.781 -2.209 1 42.53 25 ASP B O 1
ATOM 2169 N N . ALA B 1 26 ? 2.342 36.344 -1.677 1 44.66 26 ALA B N 1
ATOM 2170 C CA . ALA B 1 26 ? 1.644 35.375 -2.543 1 44.66 26 ALA B CA 1
ATOM 2171 C C . ALA B 1 26 ? 2.211 35.438 -3.961 1 44.66 26 ALA B C 1
ATOM 2173 O O . ALA B 1 26 ? 2.33 34.375 -4.613 1 44.66 26 ALA B O 1
ATOM 2174 N N . ASN B 1 27 ? 2.473 36.594 -4.398 1 42.25 27 ASN B N 1
ATOM 2175 C CA . ASN B 1 27 ? 3.016 36.812 -5.742 1 42.25 27 ASN B CA 1
ATOM 2176 C C . ASN B 1 27 ? 4.434 36.25 -5.852 1 42.25 27 ASN B C 1
ATOM 2178 O O . ASN B 1 27 ? 4.789 35.625 -6.855 1 42.25 27 ASN B O 1
ATOM 2182 N N . GLY B 1 28 ? 5.164 36.469 -4.93 1 43.06 28 GLY B N 1
ATOM 2183 C CA . GLY B 1 28 ? 6.535 36 -4.926 1 43.06 28 GLY B CA 1
ATOM 2184 C C . GLY B 1 28 ? 6.637 34.469 -4.844 1 43.06 28 GLY B C 1
ATOM 2185 O O . GLY B 1 28 ? 7.445 33.875 -5.543 1 43.06 28 GLY B O 1
ATOM 2186 N N . LEU B 1 29 ? 5.766 34 -4.012 1 44.44 29 LEU B N 1
ATOM 2187 C CA . LEU B 1 29 ? 5.703 32.531 -3.912 1 44.44 29 LEU B CA 1
ATOM 2188 C C . LEU B 1 29 ? 5.238 31.922 -5.23 1 44.44 29 LEU B C 1
ATOM 2190 O O . LEU B 1 29 ? 5.77 30.891 -5.66 1 44.44 29 LEU B O 1
ATOM 2194 N N . ALA B 1 30 ? 4.199 32.531 -5.82 1 45.66 30 ALA B N 1
ATOM 2195 C CA . ALA B 1 30 ? 3.732 32.062 -7.129 1 45.66 30 ALA B CA 1
ATOM 2196 C C . ALA B 1 30 ? 4.848 32.156 -8.164 1 45.66 30 ALA B C 1
ATOM 2198 O O . ALA B 1 30 ? 4.977 31.266 -9.016 1 45.66 30 ALA B O 1
ATOM 2199 N N . LEU B 1 31 ? 5.492 33.25 -8.172 1 41.5 31 LEU B N 1
ATOM 2200 C CA . LEU B 1 31 ? 6.609 33.438 -9.094 1 41.5 31 LEU B CA 1
ATOM 2201 C C . LEU B 1 31 ? 7.695 32.375 -8.836 1 41.5 31 LEU B C 1
ATOM 2203 O O . LEU B 1 31 ? 8.297 31.859 -9.773 1 41.5 31 LEU B O 1
ATOM 2207 N N . LEU B 1 32 ? 8.008 32.188 -7.668 1 42.94 32 LEU B N 1
ATOM 2208 C CA . LEU B 1 32 ? 8.992 31.188 -7.309 1 42.94 32 LEU B CA 1
ATOM 2209 C C . LEU B 1 32 ? 8.555 29.797 -7.793 1 42.94 32 LEU B C 1
ATOM 2211 O O . LEU B 1 32 ? 9.359 29.047 -8.352 1 42.94 32 LEU B O 1
ATOM 2215 N N . TYR B 1 33 ? 7.348 29.453 -7.449 1 44.09 33 TYR B N 1
ATOM 2216 C CA . TYR B 1 33 ? 6.844 28.141 -7.867 1 44.09 33 TYR B CA 1
ATOM 2217 C C . TYR B 1 33 ? 6.555 28.125 -9.359 1 44.09 33 TYR B C 1
ATOM 2219 O O . TYR B 1 33 ? 6.645 27.078 -10.008 1 44.09 33 TYR B O 1
ATOM 2227 N N . GLY B 1 34 ? 5.973 29.125 -9.938 1 41.16 34 GLY B N 1
ATOM 2228 C CA . GLY B 1 34 ? 5.645 29.172 -11.352 1 41.16 34 GLY B CA 1
ATOM 2229 C C . GLY B 1 34 ? 6.867 29.328 -12.242 1 41.16 34 GLY B C 1
ATOM 2230 O O . GLY B 1 34 ? 6.949 28.703 -13.305 1 41.16 34 GLY B O 1
ATOM 2231 N N . SER B 1 35 ? 7.477 30.438 -12.32 1 40 35 SER B N 1
ATOM 2232 C CA . SER B 1 35 ? 8.539 30.797 -13.258 1 40 35 SER B CA 1
ATOM 2233 C C . SER B 1 35 ? 9.883 30.219 -12.812 1 40 35 SER B C 1
ATOM 2235 O O . SER B 1 35 ? 10.711 29.844 -13.641 1 40 35 SER B O 1
ATOM 2237 N N . TRP B 1 36 ? 10.281 30.516 -11.672 1 35.28 36 TRP B N 1
ATOM 2238 C CA . TRP B 1 36 ? 11.664 30.203 -11.359 1 35.28 36 TRP B CA 1
ATOM 2239 C C . TRP B 1 36 ? 11.867 28.703 -11.211 1 35.28 36 TRP B C 1
ATOM 2241 O O . TRP B 1 36 ? 12.812 28.141 -11.766 1 35.28 36 TRP B O 1
ATOM 2251 N N . ILE B 1 37 ? 11.32 28.109 -10.125 1 40.47 37 ILE B N 1
ATOM 2252 C CA . ILE B 1 37 ? 11.734 26.719 -9.969 1 40.47 37 ILE B CA 1
ATOM 2253 C C . ILE B 1 37 ? 10.836 25.812 -10.805 1 40.47 37 ILE B C 1
ATOM 2255 O O . ILE B 1 37 ? 9.641 25.672 -10.508 1 40.47 37 ILE B O 1
ATOM 2259 N N . ASP B 1 38 ? 11.047 25.844 -12.016 1 39.88 38 ASP B N 1
ATOM 2260 C CA . ASP B 1 38 ? 10.375 24.891 -12.898 1 39.88 38 ASP B CA 1
ATOM 2261 C C . ASP B 1 38 ? 10.391 23.484 -12.312 1 39.88 38 ASP B C 1
ATOM 2263 O O . ASP B 1 38 ? 11.203 23.172 -11.438 1 39.88 38 ASP B O 1
ATOM 2267 N N . ALA B 1 39 ? 9.281 22.781 -12.508 1 39.97 39 ALA B N 1
ATOM 2268 C CA . ALA B 1 39 ? 9.148 21.391 -12.078 1 39.97 39 ALA B CA 1
ATOM 2269 C C . ALA B 1 39 ? 10.484 20.656 -12.164 1 39.97 39 ALA B C 1
ATOM 2271 O O . ALA B 1 39 ? 10.812 19.859 -11.289 1 39.97 39 ALA B O 1
ATOM 2272 N N . MET B 1 40 ? 11.203 21.141 -13.164 1 43.06 40 MET B N 1
ATOM 2273 C CA . MET B 1 40 ? 12.484 20.484 -13.383 1 43.06 40 MET B CA 1
ATOM 2274 C C . MET B 1 40 ? 13.492 20.891 -12.312 1 43.06 40 MET B C 1
ATOM 2276 O O . MET B 1 40 ? 14.328 20.078 -11.898 1 43.06 40 MET B O 1
ATOM 2280 N N . GLN B 1 41 ? 13.492 22.125 -11.953 1 40.91 41 GLN B N 1
ATOM 2281 C CA . GLN B 1 41 ? 14.445 22.578 -10.938 1 40.91 41 GLN B CA 1
ATOM 2282 C C . GLN B 1 41 ? 14.078 22.016 -9.562 1 40.91 41 GLN B C 1
ATOM 2284 O O . GLN B 1 41 ? 14.953 21.641 -8.789 1 40.91 41 GLN B O 1
ATOM 2289 N N . ILE B 1 42 ? 12.844 22.031 -9.258 1 43.34 42 ILE B N 1
ATOM 2290 C CA . ILE B 1 42 ? 12.398 21.375 -8.031 1 43.34 42 ILE B CA 1
ATOM 2291 C C . ILE B 1 42 ? 12.812 19.906 -8.055 1 43.34 42 ILE B C 1
ATOM 2293 O O . ILE B 1 42 ? 13.312 19.375 -7.055 1 43.34 42 ILE B O 1
ATOM 2297 N N . GLU B 1 43 ? 12.523 19.297 -9.242 1 44.03 43 GLU B N 1
ATOM 2298 C CA . GLU B 1 43 ? 13.008 17.922 -9.375 1 44.03 43 GLU B CA 1
ATOM 2299 C C . GLU B 1 43 ? 14.516 17.844 -9.156 1 44.03 43 GLU B C 1
ATOM 2301 O O . GLU B 1 43 ? 15 16.938 -8.492 1 44.03 43 GLU B O 1
ATOM 2306 N N . ARG B 1 44 ? 15.172 18.844 -9.781 1 44.66 44 ARG B N 1
ATOM 2307 C CA . ARG B 1 44 ? 16.625 18.875 -9.648 1 44.66 44 ARG B CA 1
ATOM 2308 C C . ARG B 1 44 ? 17.047 19.172 -8.211 1 44.66 44 ARG B C 1
ATOM 2310 O O . ARG B 1 44 ? 17.969 18.562 -7.684 1 44.66 44 ARG B O 1
ATOM 2317 N N . PHE B 1 45 ? 16.484 20.203 -7.715 1 41.12 45 PHE B N 1
ATOM 2318 C CA . PHE B 1 45 ? 16.766 20.578 -6.332 1 41.12 45 PHE B CA 1
ATOM 2319 C C . PHE B 1 45 ? 16.391 19.438 -5.387 1 41.12 45 PHE B C 1
ATOM 2321 O O . PHE B 1 45 ? 17.172 19.094 -4.496 1 41.12 45 PHE B O 1
ATOM 2328 N N . GLU B 1 46 ? 15.156 18.922 -5.457 1 42.84 46 GLU B N 1
ATOM 2329 C CA . GLU B 1 46 ? 14.789 17.75 -4.684 1 42.84 46 GLU B CA 1
ATOM 2330 C C . GLU B 1 46 ? 15.789 16.609 -4.906 1 42.84 46 GLU B C 1
ATOM 2332 O O . GLU B 1 46 ? 16.156 15.906 -3.965 1 42.84 46 GLU B O 1
ATOM 2337 N N . ALA B 1 47 ? 16.062 16.5 -6.191 1 45.94 47 ALA B N 1
ATOM 2338 C CA . ALA B 1 47 ? 17.078 15.5 -6.516 1 45.94 47 ALA B CA 1
ATOM 2339 C C . ALA B 1 47 ? 18.406 15.82 -5.828 1 45.94 47 ALA B C 1
ATOM 2341 O O . ALA B 1 47 ? 19.125 14.922 -5.418 1 45.94 47 ALA B O 1
ATOM 2342 N N . GLU B 1 48 ? 18.719 17.047 -5.836 1 41.28 48 GLU B N 1
ATOM 2343 C CA . GLU B 1 48 ? 20.016 17.484 -5.316 1 41.28 48 GLU B CA 1
ATOM 2344 C C . GLU B 1 48 ? 19.969 17.641 -3.799 1 41.28 48 GLU B C 1
ATOM 2346 O O . GLU B 1 48 ? 21 17.531 -3.133 1 41.28 48 GLU B O 1
ATOM 2351 N N . HIS B 1 49 ? 19.016 18.156 -3.27 1 41.03 49 HIS B N 1
ATOM 2352 C CA . HIS B 1 49 ? 19.016 18.578 -1.873 1 41.03 49 HIS B CA 1
ATOM 2353 C C . HIS B 1 49 ? 18.109 17.703 -1.024 1 41.03 49 HIS B C 1
ATOM 2355 O O . HIS B 1 49 ? 18 17.891 0.188 1 41.03 49 HIS B O 1
ATOM 2361 N N . VAL B 1 50 ? 16.969 17.344 -1.445 1 41.31 50 VAL B N 1
ATOM 2362 C CA . VAL B 1 50 ? 16.312 16.328 -0.626 1 41.31 50 VAL B CA 1
ATOM 2363 C C . VAL B 1 50 ? 17.328 15.273 -0.201 1 41.31 50 VAL B C 1
ATOM 2365 O O . VAL B 1 50 ? 17.938 14.609 -1.046 1 41.31 50 VAL B O 1
ATOM 2368 N N . PRO B 1 51 ? 18 15.617 0.831 1 38.06 51 PRO B N 1
ATOM 2369 C CA . PRO B 1 51 ? 18.766 14.422 1.204 1 38.06 51 PRO B CA 1
ATOM 2370 C C . PRO B 1 51 ? 18.125 13.133 0.683 1 38.06 51 PRO B C 1
ATOM 2372 O O . PRO B 1 51 ? 16.891 13.047 0.583 1 38.06 51 PRO B O 1
ATOM 2375 N N . ALA B 1 52 ? 18.734 12.492 -0.271 1 38.47 52 ALA B N 1
ATOM 2376 C CA . ALA B 1 52 ? 18.422 11.102 -0.569 1 38.47 52 ALA B CA 1
ATOM 2377 C C . ALA B 1 52 ? 17.859 10.383 0.66 1 38.47 52 ALA B C 1
ATOM 2379 O O . ALA B 1 52 ? 18.625 9.922 1.514 1 38.47 52 ALA B O 1
ATOM 2380 N N . ASP B 1 53 ? 17.344 11.125 1.57 1 42.78 53 ASP B N 1
ATOM 2381 C CA . ASP B 1 53 ? 16.859 10.07 2.449 1 42.78 53 ASP B CA 1
ATOM 2382 C C . ASP B 1 53 ? 16.562 8.789 1.661 1 42.78 53 ASP B C 1
ATOM 2384 O O . ASP B 1 53 ? 15.594 8.727 0.909 1 42.78 53 ASP B O 1
ATOM 2388 N N . ARG B 1 54 ? 17.547 8.453 1.139 1 54.75 54 ARG B N 1
ATOM 2389 C CA . ARG B 1 54 ? 17.953 7.27 0.389 1 54.75 54 ARG B CA 1
ATOM 2390 C C . ARG B 1 54 ? 17.109 6.059 0.804 1 54.75 54 ARG B C 1
ATOM 2392 O O . ARG B 1 54 ? 17.641 4.953 0.948 1 54.75 54 ARG B O 1
ATOM 2399 N N . ARG B 1 55 ? 15.984 6.68 1.506 1 61.72 55 ARG B N 1
ATOM 2400 C CA . ARG B 1 55 ? 15.297 5.43 1.806 1 61.72 55 ARG B CA 1
ATOM 2401 C C . ARG B 1 55 ? 14.883 4.711 0.525 1 61.72 55 ARG B C 1
ATOM 2403 O O . ARG B 1 55 ? 14.57 5.352 -0.478 1 61.72 55 ARG B O 1
ATOM 2410 N N . GLU B 1 56 ? 15.141 3.658 0.722 1 82.88 56 GLU B N 1
ATOM 2411 C CA . GLU B 1 56 ? 14.688 2.754 -0.331 1 82.88 56 GLU B CA 1
ATOM 2412 C C . GLU B 1 56 ? 13.203 2.951 -0.628 1 82.88 56 GLU B C 1
ATOM 2414 O O . GLU B 1 56 ? 12.391 3.096 0.291 1 82.88 56 GLU B O 1
ATOM 2419 N N . PRO B 1 57 ? 12.859 3.336 -1.896 1 84.88 57 PRO B N 1
ATOM 2420 C CA . PRO B 1 57 ? 11.477 3.605 -2.279 1 84.88 57 PRO B CA 1
ATOM 2421 C C . PRO B 1 57 ? 10.477 2.676 -1.587 1 84.88 57 PRO B C 1
ATOM 2423 O O . PRO B 1 57 ? 9.422 3.123 -1.139 1 84.88 57 PRO B O 1
ATOM 2426 N N . PHE B 1 58 ? 10.844 1.481 -1.477 1 92.12 58 PHE B N 1
ATOM 2427 C CA . PHE B 1 58 ? 9.945 0.523 -0.842 1 92.12 58 PHE B CA 1
ATOM 2428 C C . PHE B 1 58 ? 9.75 0.862 0.63 1 92.12 58 PHE B C 1
ATOM 2430 O O . PHE B 1 58 ? 8.648 0.695 1.167 1 92.12 58 PHE B O 1
ATOM 2437 N N . ALA B 1 59 ? 10.758 1.354 1.305 1 90.69 59 ALA B N 1
ATOM 2438 C CA . ALA B 1 59 ? 10.656 1.762 2.703 1 90.69 59 ALA B CA 1
ATOM 2439 C C . ALA B 1 59 ? 9.727 2.965 2.854 1 90.69 59 ALA B C 1
ATOM 2441 O O . ALA B 1 59 ? 8.938 3.037 3.801 1 90.69 59 ALA B O 1
ATOM 2442 N N . VAL B 1 60 ? 9.836 3.873 1.946 1 89.69 60 VAL B N 1
ATOM 2443 C CA . VAL B 1 60 ? 8.977 5.051 1.956 1 89.69 60 VAL B CA 1
ATOM 2444 C C . VAL B 1 60 ? 7.52 4.633 1.768 1 89.69 60 VAL B C 1
ATOM 2446 O O . VAL B 1 60 ? 6.633 5.098 2.49 1 89.69 60 VAL B O 1
ATOM 2449 N N . GLY B 1 61 ? 7.266 3.756 0.771 1 93.12 61 GLY B N 1
ATOM 2450 C CA . GLY B 1 61 ? 5.922 3.248 0.548 1 93.12 61 GLY B CA 1
ATOM 2451 C C . GLY B 1 61 ? 5.324 2.576 1.771 1 93.12 61 GLY B C 1
ATOM 2452 O O . GLY B 1 61 ? 4.156 2.787 2.094 1 93.12 61 GLY B O 1
ATOM 2453 N N . ARG B 1 62 ? 6.145 1.798 2.459 1 94.38 62 ARG B N 1
ATOM 2454 C CA . ARG B 1 62 ? 5.695 1.119 3.672 1 94.38 62 ARG B CA 1
ATOM 2455 C C . ARG B 1 62 ? 5.297 2.125 4.746 1 94.38 62 ARG B C 1
ATOM 2457 O O . ARG B 1 62 ? 4.316 1.916 5.465 1 94.38 62 ARG B O 1
ATOM 2464 N N . HIS B 1 63 ? 6.059 3.172 4.859 1 93.69 63 HIS B N 1
ATOM 2465 C CA . HIS B 1 63 ? 5.746 4.215 5.832 1 93.69 63 HIS B CA 1
ATOM 2466 C C . HIS B 1 63 ? 4.395 4.859 5.535 1 93.69 63 HIS B C 1
ATOM 2468 O O . HIS B 1 63 ? 3.6 5.09 6.445 1 93.69 63 HIS B O 1
ATOM 2474 N N . VAL B 1 64 ? 4.137 5.098 4.27 1 95.38 64 VAL B N 1
ATOM 2475 C CA . VAL B 1 64 ? 2.863 5.688 3.859 1 95.38 64 VAL B CA 1
ATOM 2476 C C . VAL B 1 64 ? 1.72 4.738 4.211 1 95.38 64 VAL B C 1
ATOM 2478 O O . VAL B 1 64 ? 0.678 5.168 4.711 1 95.38 64 VAL B O 1
ATOM 2481 N N . VAL B 1 65 ? 1.88 3.475 3.939 1 97.62 65 VAL B N 1
ATOM 2482 C CA . VAL B 1 65 ? 0.862 2.482 4.27 1 97.62 65 VAL B CA 1
ATOM 2483 C C . VAL B 1 65 ? 0.564 2.523 5.766 1 97.62 65 VAL B C 1
ATOM 2485 O O . VAL B 1 65 ? -0.6 2.494 6.172 1 97.62 65 VAL B O 1
ATOM 2488 N N . LYS B 1 66 ? 1.621 2.58 6.582 1 97 66 LYS B N 1
ATOM 2489 C CA . LYS B 1 66 ? 1.435 2.635 8.031 1 97 66 LYS B CA 1
ATOM 2490 C C . LYS B 1 66 ? 0.62 3.861 8.438 1 97 66 LYS B C 1
ATOM 2492 O O . LYS B 1 66 ? -0.281 3.766 9.273 1 97 66 LYS B O 1
ATOM 2497 N N . ASP B 1 67 ? 0.984 4.977 7.84 1 96.88 67 ASP B N 1
ATOM 2498 C CA . ASP B 1 67 ? 0.245 6.203 8.133 1 96.88 67 ASP B CA 1
ATOM 2499 C C . ASP B 1 67 ? -1.233 6.051 7.777 1 96.88 67 ASP B C 1
ATOM 2501 O O . ASP B 1 67 ? -2.105 6.422 8.562 1 96.88 67 ASP B O 1
ATOM 2505 N N . LEU B 1 68 ? -1.529 5.488 6.625 1 97.88 68 LEU B N 1
ATOM 2506 C CA . LEU B 1 68 ? -2.902 5.324 6.16 1 97.88 68 LEU B CA 1
ATOM 2507 C C . LEU B 1 68 ? -3.668 4.355 7.055 1 97.88 68 LEU B C 1
ATOM 2509 O O . LEU B 1 68 ? -4.855 4.555 7.316 1 97.88 68 LEU B O 1
ATOM 2513 N N . LEU B 1 69 ? -2.98 3.303 7.512 1 97.81 69 LEU B N 1
ATOM 2514 C CA . LEU B 1 69 ? -3.611 2.365 8.43 1 97.81 69 LEU B CA 1
ATOM 2515 C C . LEU B 1 69 ? -4.004 3.061 9.734 1 97.81 69 LEU B C 1
ATOM 2517 O O . LEU B 1 69 ? -5.117 2.879 10.227 1 97.81 69 LEU B O 1
ATOM 2521 N N . SER B 1 70 ? -3.1 3.855 10.281 1 97.44 70 SER B N 1
ATOM 2522 C CA . SER B 1 70 ? -3.369 4.574 11.523 1 97.44 70 SER B CA 1
ATOM 2523 C C . SER B 1 70 ? -4.527 5.551 11.359 1 97.44 70 SER B C 1
ATOM 2525 O O . SER B 1 70 ? -5.418 5.617 12.211 1 97.44 70 SER B O 1
ATOM 2527 N N . MET B 1 71 ? -4.488 6.258 10.289 1 98.19 71 MET B N 1
ATOM 2528 C CA . MET B 1 71 ? -5.527 7.254 10.039 1 98.19 71 MET B CA 1
ATOM 2529 C C . MET B 1 71 ? -6.887 6.59 9.859 1 98.19 71 MET B C 1
ATOM 2531 O O . MET B 1 71 ? -7.895 7.078 10.367 1 98.19 71 MET B O 1
ATOM 2535 N N . HIS B 1 72 ? -6.914 5.492 9.07 1 97.75 72 HIS B N 1
ATOM 2536 C CA . HIS B 1 72 ? -8.156 4.754 8.859 1 97.75 72 HIS B CA 1
ATOM 2537 C C . HIS B 1 72 ? -8.75 4.293 10.18 1 97.75 72 HIS B C 1
ATOM 2539 O O . HIS B 1 72 ? -9.953 4.461 10.422 1 97.75 72 HIS B O 1
ATOM 2545 N N . ALA B 1 73 ? -7.918 3.768 11.055 1 96.94 73 ALA B N 1
ATOM 2546 C CA . ALA B 1 73 ? -8.367 3.27 12.352 1 96.94 73 ALA B CA 1
ATOM 2547 C C . ALA B 1 73 ? -8.883 4.406 13.227 1 96.94 73 ALA B C 1
ATOM 2549 O O . ALA B 1 73 ? -9.945 4.301 13.836 1 96.94 73 ALA B O 1
ATOM 2550 N N . LEU B 1 74 ? -8.156 5.484 13.266 1 97.69 74 LEU B N 1
ATOM 2551 C CA . LEU B 1 74 ? -8.492 6.613 14.133 1 97.69 74 LEU B CA 1
ATOM 2552 C C . LEU B 1 74 ? -9.742 7.328 13.641 1 97.69 74 LEU B C 1
ATOM 2554 O O . LEU B 1 74 ? -10.477 7.918 14.438 1 97.69 74 LEU B O 1
ATOM 2558 N N . ALA B 1 75 ? -9.969 7.246 12.32 1 97.5 75 ALA B N 1
ATOM 2559 C CA . ALA B 1 75 ? -11.156 7.875 11.742 1 97.5 75 ALA B CA 1
ATOM 2560 C C . ALA B 1 75 ? -12.391 6.996 11.922 1 97.5 75 ALA B C 1
ATOM 2562 O O . ALA B 1 75 ? -13.445 7.262 11.336 1 97.5 75 ALA B O 1
ATOM 2563 N N . GLY B 1 76 ? -12.273 5.918 12.648 1 95.94 76 GLY B N 1
ATOM 2564 C CA . GLY B 1 76 ? -13.398 5.051 12.945 1 95.94 76 GLY B CA 1
ATOM 2565 C C . GLY B 1 76 ? -13.516 3.875 11.992 1 95.94 76 GLY B C 1
ATOM 2566 O O . GLY B 1 76 ? -14.57 3.234 11.922 1 95.94 76 GLY B O 1
ATOM 2567 N N . ALA B 1 77 ? -12.578 3.707 11.188 1 94.19 77 ALA B N 1
ATOM 2568 C CA . ALA B 1 77 ? -12.477 2.592 10.25 1 94.19 77 ALA B CA 1
ATOM 2569 C C . ALA B 1 77 ? -13.695 2.533 9.336 1 94.19 77 ALA B C 1
ATOM 2571 O O . ALA B 1 77 ? -14.336 1.484 9.203 1 94.19 77 ALA B O 1
ATOM 2572 N N . PRO B 1 78 ? -13.984 3.609 8.695 1 92.94 78 PRO B N 1
ATOM 2573 C CA . PRO B 1 78 ? -15.125 3.578 7.781 1 92.94 78 PRO B CA 1
ATOM 2574 C C . PRO B 1 78 ? -14.906 2.633 6.602 1 92.94 78 PRO B C 1
ATOM 2576 O O . PRO B 1 78 ? -13.773 2.424 6.176 1 92.94 78 PRO B O 1
ATOM 2579 N N . SER B 1 79 ? -15.961 2.09 6.027 1 86 79 SER B N 1
ATOM 2580 C CA . SER B 1 79 ? -15.867 1.217 4.863 1 86 79 SER B CA 1
ATOM 2581 C C . SER B 1 79 ? -15.383 1.979 3.637 1 86 79 SER B C 1
ATOM 2583 O O . SER B 1 79 ? -14.633 1.436 2.818 1 86 79 SER B O 1
ATOM 2585 N N . GLU B 1 80 ? -15.859 3.195 3.578 1 87.88 80 GLU B N 1
ATOM 2586 C CA . GLU B 1 80 ? -15.383 4.105 2.539 1 87.88 80 GLU B CA 1
ATOM 2587 C C . GLU B 1 80 ? -14.805 5.379 3.143 1 87.88 80 GLU B C 1
ATOM 2589 O O . GLU B 1 80 ? -15.547 6.273 3.557 1 87.88 80 GLU B O 1
ATOM 2594 N N . MET B 1 81 ? -13.555 5.402 3.211 1 94.31 81 MET B N 1
ATOM 2595 C CA . MET B 1 81 ? -12.906 6.578 3.779 1 94.31 81 MET B CA 1
ATOM 2596 C C . MET B 1 81 ? -12.602 7.609 2.699 1 94.31 81 MET B C 1
ATOM 2598 O O . MET B 1 81 ? -11.953 7.293 1.697 1 94.31 81 MET B O 1
ATOM 2602 N N . ARG B 1 82 ? -13.125 8.797 2.879 1 96.25 82 ARG B N 1
ATOM 2603 C CA . ARG B 1 82 ? -12.773 9.938 2.029 1 96.25 82 ARG B CA 1
ATOM 2604 C C . ARG B 1 82 ? -11.508 10.625 2.525 1 96.25 82 ARG B C 1
ATOM 2606 O O . ARG B 1 82 ? -11.492 11.188 3.625 1 96.25 82 ARG B O 1
ATOM 2613 N N . LEU B 1 83 ? -10.445 10.562 1.691 1 97.56 83 LEU B N 1
ATOM 2614 C CA . LEU B 1 83 ? -9.133 11.078 2.07 1 97.56 83 LEU B CA 1
ATOM 2615 C C . LEU B 1 83 ? -8.719 12.234 1.168 1 97.56 83 LEU B C 1
ATOM 2617 O O . LEU B 1 83 ? -8.828 12.141 -0.057 1 97.56 83 LEU B O 1
ATOM 2621 N N . LEU B 1 84 ? -8.344 13.32 1.767 1 97.19 84 LEU B N 1
ATOM 2622 C CA . LEU B 1 84 ? -7.762 14.453 1.06 1 97.19 84 LEU B CA 1
ATOM 2623 C C . LEU B 1 84 ? -6.258 14.523 1.296 1 97.19 84 LEU B C 1
ATOM 2625 O O . LEU B 1 84 ? -5.809 14.586 2.441 1 97.19 84 LEU B O 1
ATOM 2629 N N . ASP B 1 85 ? -5.535 14.414 0.231 1 96.12 85 ASP B N 1
ATOM 2630 C CA . ASP B 1 85 ? -4.094 14.656 0.272 1 96.12 85 ASP B CA 1
ATOM 2631 C C . ASP B 1 85 ? -3.77 16.094 -0.127 1 96.12 85 ASP B C 1
ATOM 2633 O O . ASP B 1 85 ? -3.633 16.406 -1.313 1 96.12 85 ASP B O 1
ATOM 2637 N N . PHE B 1 86 ? -3.658 17 0.894 1 96.5 86 PHE B N 1
ATOM 2638 C CA . PHE B 1 86 ? -3.41 18.422 0.655 1 96.5 86 PHE B CA 1
ATOM 2639 C C . PHE B 1 86 ? -1.921 18.688 0.467 1 96.5 86 PHE B C 1
ATOM 2641 O O . PHE B 1 86 ? -1.128 18.469 1.387 1 96.5 86 PHE B O 1
ATOM 2648 N N . GLY B 1 87 ? -1.562 19.172 -0.671 1 92.31 87 GLY B N 1
ATOM 2649 C CA . GLY B 1 87 ? -0.16 19.203 -1.055 1 92.31 87 GLY B CA 1
ATOM 2650 C C . GLY B 1 87 ? 0.38 17.844 -1.456 1 92.31 87 GLY B C 1
ATOM 2651 O O . GLY B 1 87 ? 1.414 17.406 -0.947 1 92.31 87 GLY B O 1
ATOM 2652 N N . CYS B 1 88 ? -0.247 17.156 -2.445 1 89.88 88 CYS B N 1
ATOM 2653 C CA . CYS B 1 88 ? 0.001 15.75 -2.709 1 89.88 88 CYS B CA 1
ATOM 2654 C C . CYS B 1 88 ? 1.312 15.555 -3.461 1 89.88 88 CYS B C 1
ATOM 2656 O O . CYS B 1 88 ? 1.817 14.438 -3.559 1 89.88 88 CYS B O 1
ATOM 2658 N N . GLY B 1 89 ? 1.92 16.641 -3.963 1 81.5 89 GLY B N 1
ATOM 2659 C CA . GLY B 1 89 ? 3.211 16.516 -4.621 1 81.5 89 GLY B CA 1
ATOM 2660 C C . GLY B 1 89 ? 3.217 15.508 -5.75 1 81.5 89 GLY B C 1
ATOM 2661 O O . GLY B 1 89 ? 2.383 15.578 -6.656 1 81.5 89 GLY B O 1
ATOM 2662 N N . ASP B 1 90 ? 4.102 14.469 -5.621 1 73.19 90 ASP B N 1
ATOM 2663 C CA . ASP B 1 90 ? 4.211 13.484 -6.688 1 73.19 90 ASP B CA 1
ATOM 2664 C C . ASP B 1 90 ? 3.051 12.492 -6.637 1 73.19 90 ASP B C 1
ATOM 2666 O O . ASP B 1 90 ? 2.945 11.602 -7.492 1 73.19 90 ASP B O 1
ATOM 2670 N N . GLY B 1 91 ? 2.26 12.57 -5.691 1 83.69 91 GLY B N 1
ATOM 2671 C CA . GLY B 1 91 ? 1.019 11.82 -5.621 1 83.69 91 GLY B CA 1
ATOM 2672 C C . GLY B 1 91 ? 1.203 10.414 -5.086 1 83.69 91 GLY B C 1
ATOM 2673 O O . GLY B 1 91 ? 0.299 9.578 -5.184 1 83.69 91 GLY B O 1
ATOM 2674 N N . ARG B 1 92 ? 2.348 10.109 -4.531 1 84.75 92 ARG B N 1
ATOM 2675 C CA . ARG B 1 92 ? 2.621 8.75 -4.074 1 84.75 92 ARG B CA 1
ATOM 2676 C C . ARG B 1 92 ? 1.603 8.305 -3.031 1 84.75 92 ARG B C 1
ATOM 2678 O O . ARG B 1 92 ? 1.001 7.238 -3.156 1 84.75 92 ARG B O 1
ATOM 2685 N N . ALA B 1 93 ? 1.458 9.133 -2.023 1 91.69 93 ALA B N 1
ATOM 2686 C CA . ALA B 1 93 ? 0.502 8.773 -0.978 1 91.69 93 ALA B CA 1
ATOM 2687 C C . ALA B 1 93 ? -0.908 8.641 -1.546 1 91.69 93 ALA B C 1
ATOM 2689 O O . ALA B 1 93 ? -1.664 7.754 -1.142 1 91.69 93 ALA B O 1
ATOM 2690 N N . LEU B 1 94 ? -1.233 9.5 -2.441 1 91 94 LEU B N 1
ATOM 2691 C CA . LEU B 1 94 ? -2.537 9.477 -3.096 1 91 94 LEU B CA 1
ATOM 2692 C C . LEU B 1 94 ? -2.73 8.172 -3.867 1 91 94 LEU B C 1
ATOM 2694 O O . LEU B 1 94 ? -3.783 7.539 -3.768 1 91 94 LEU B O 1
ATOM 2698 N N . ARG B 1 95 ? -1.738 7.781 -4.574 1 89.06 95 ARG B N 1
ATOM 2699 C CA . ARG B 1 95 ? -1.796 6.551 -5.352 1 89.06 95 ARG B CA 1
ATOM 2700 C C . ARG B 1 95 ? -1.917 5.332 -4.441 1 89.06 95 ARG B C 1
ATOM 2702 O O . ARG B 1 95 ? -2.695 4.418 -4.719 1 89.06 95 ARG B O 1
ATOM 2709 N N . ILE B 1 96 ? -1.137 5.324 -3.412 1 91.88 96 ILE B N 1
ATOM 2710 C CA . ILE B 1 96 ? -1.212 4.215 -2.467 1 91.88 96 ILE B CA 1
ATOM 2711 C C . ILE B 1 96 ? -2.607 4.152 -1.852 1 91.88 96 ILE B C 1
ATOM 2713 O O . ILE B 1 96 ? -3.23 3.09 -1.812 1 91.88 96 ILE B O 1
ATOM 2717 N N . ALA B 1 97 ? -3.092 5.27 -1.434 1 94.31 97 ALA B N 1
ATOM 2718 C CA . ALA B 1 97 ? -4.41 5.328 -0.812 1 94.31 97 ALA B CA 1
ATOM 2719 C C . ALA B 1 97 ? -5.488 4.797 -1.757 1 94.31 97 ALA B C 1
ATOM 2721 O O . ALA B 1 97 ? -6.309 3.965 -1.369 1 94.31 97 ALA B O 1
ATOM 2722 N N . SER B 1 98 ? -5.453 5.27 -2.941 1 90.44 98 SER B N 1
ATOM 2723 C CA . SER B 1 98 ? -6.449 4.855 -3.926 1 90.44 98 SER B CA 1
ATOM 2724 C C . SER B 1 98 ? -6.344 3.365 -4.227 1 90.44 98 SER B C 1
ATOM 2726 O O . SER B 1 98 ? -7.359 2.668 -4.293 1 90.44 98 SER B O 1
ATOM 2728 N N . ALA B 1 99 ? -5.18 2.924 -4.383 1 88.25 99 ALA B N 1
ATOM 2729 C CA . ALA B 1 99 ? -4.973 1.515 -4.707 1 88.25 99 ALA B CA 1
ATOM 2730 C C . ALA B 1 99 ? -5.395 0.616 -3.549 1 88.25 99 ALA B C 1
ATOM 2732 O O . ALA B 1 99 ? -5.812 -0.525 -3.762 1 88.25 99 ALA B O 1
ATOM 2733 N N . LEU B 1 100 ? -5.266 1.17 -2.367 1 91.56 100 LEU B N 1
ATOM 2734 C CA . LEU B 1 100 ? -5.684 0.417 -1.189 1 91.56 100 LEU B CA 1
ATOM 2735 C C . LEU B 1 100 ? -7.203 0.367 -1.087 1 91.56 100 LEU B C 1
ATOM 2737 O O . LEU B 1 100 ? -7.75 -0.361 -0.256 1 91.56 100 LEU B O 1
ATOM 2741 N N . GLY B 1 101 ? -7.895 1.193 -1.869 1 87.88 101 GLY B N 1
ATOM 2742 C CA . GLY B 1 101 ? -9.344 1.146 -1.89 1 87.88 101 GLY B CA 1
ATOM 2743 C C . GLY B 1 101 ? -9.992 2.33 -1.194 1 87.88 101 GLY B C 1
ATOM 2744 O O . GLY B 1 101 ? -11.203 2.342 -0.975 1 87.88 101 GLY B O 1
ATOM 2745 N N . LEU B 1 102 ? -9.242 3.303 -0.784 1 92.31 102 LEU B N 1
ATOM 2746 C CA . LEU B 1 102 ? -9.789 4.52 -0.202 1 92.31 102 LEU B CA 1
ATOM 2747 C C . LEU B 1 102 ? -10.242 5.488 -1.291 1 92.31 102 LEU B C 1
ATOM 2749 O O . LEU B 1 102 ? -9.672 5.504 -2.385 1 92.31 102 LEU B O 1
ATOM 2753 N N . ARG B 1 103 ? -11.281 6.227 -1.019 1 92.25 103 ARG B N 1
ATOM 2754 C CA . ARG B 1 103 ? -11.656 7.336 -1.894 1 92.25 103 ARG B CA 1
ATOM 2755 C C . ARG B 1 103 ? -10.781 8.555 -1.63 1 92.25 103 ARG B C 1
ATOM 2757 O O . ARG B 1 103 ? -10.969 9.25 -0.628 1 92.25 103 ARG B O 1
ATOM 2764 N N . ALA B 1 104 ? -9.852 8.781 -2.59 1 94.5 104 ALA B N 1
ATOM 2765 C CA . ALA B 1 104 ? -8.836 9.789 -2.291 1 94.5 104 ALA B CA 1
ATOM 2766 C C . ALA B 1 104 ? -8.75 10.828 -3.402 1 94.5 104 ALA B C 1
ATOM 2768 O O . ALA B 1 104 ? -8.859 10.5 -4.586 1 94.5 104 ALA B O 1
ATOM 2769 N N . VAL B 1 105 ? -8.578 12.102 -3.016 1 94.12 105 VAL B N 1
ATOM 2770 C CA . VAL B 1 105 ? -8.289 13.195 -3.936 1 94.12 105 VAL B CA 1
ATOM 2771 C C . VAL B 1 105 ? -7.117 14.016 -3.412 1 94.12 105 VAL B C 1
ATOM 2773 O O . VAL B 1 105 ? -6.836 14.016 -2.211 1 94.12 105 VAL B O 1
ATOM 2776 N N . GLY B 1 106 ? -6.406 14.625 -4.344 1 94.5 106 GLY B N 1
ATOM 2777 C CA . GLY B 1 106 ? -5.266 15.453 -3.984 1 94.5 106 GLY B CA 1
ATOM 2778 C C . GLY B 1 106 ? -5.445 16.906 -4.363 1 94.5 106 GLY B C 1
ATOM 2779 O O . GLY B 1 106 ? -6.254 17.234 -5.234 1 94.5 106 GLY B O 1
ATOM 2780 N N . VAL B 1 107 ? -4.801 17.734 -3.68 1 93.44 107 VAL B N 1
ATOM 2781 C CA . VAL B 1 107 ? -4.691 19.156 -4.012 1 93.44 107 VAL B CA 1
ATOM 2782 C C . VAL B 1 107 ? -3.223 19.531 -4.172 1 93.44 107 VAL B C 1
ATOM 2784 O O . VAL B 1 107 ? -2.396 19.219 -3.311 1 93.44 107 VAL B O 1
ATOM 2787 N N . ASP B 1 108 ? -2.922 20.078 -5.227 1 86.19 108 ASP B N 1
ATOM 2788 C CA . ASP B 1 108 ? -1.592 20.625 -5.488 1 86.19 108 ASP B CA 1
ATOM 2789 C C . ASP B 1 108 ? -1.667 21.844 -6.41 1 86.19 108 ASP B C 1
ATOM 2791 O O . ASP B 1 108 ? -2.111 21.734 -7.555 1 86.19 108 ASP B O 1
ATOM 2795 N N . PRO B 1 109 ? -1.244 22.938 -5.867 1 79.44 109 PRO B N 1
ATOM 2796 C CA . PRO B 1 109 ? -1.369 24.172 -6.645 1 79.44 109 PRO B CA 1
ATOM 2797 C C . PRO B 1 109 ? -0.53 24.156 -7.918 1 79.44 109 PRO B C 1
ATOM 2799 O O . PRO B 1 109 ? -0.723 24.984 -8.805 1 79.44 109 PRO B O 1
ATOM 2802 N N . SER B 1 110 ? 0.485 23.297 -7.961 1 73.94 110 SER B N 1
ATOM 2803 C CA . SER B 1 110 ? 1.346 23.25 -9.141 1 73.94 110 SER B CA 1
ATOM 2804 C C . SER B 1 110 ? 0.588 22.734 -10.359 1 73.94 110 SER B C 1
ATOM 2806 O O . SER B 1 110 ? 1.037 22.906 -11.492 1 73.94 110 SER B O 1
ATOM 2808 N N . VAL B 1 111 ? -0.523 22.062 -10.102 1 74.38 111 VAL B N 1
ATOM 2809 C CA . VAL B 1 111 ? -1.329 21.578 -11.219 1 74.38 111 VAL B CA 1
ATOM 2810 C C . VAL B 1 111 ? -2.285 22.688 -11.68 1 74.38 111 VAL B C 1
ATOM 2812 O O . VAL B 1 111 ? -2.859 23.391 -10.852 1 74.38 111 VAL B O 1
ATOM 2815 N N . THR B 1 112 ? -2.293 22.891 -12.93 1 70.12 112 THR B N 1
ATOM 2816 C CA . THR B 1 112 ? -3.107 23.984 -13.461 1 70.12 112 THR B CA 1
ATOM 2817 C C . THR B 1 112 ? -4.539 23.516 -13.703 1 70.12 112 THR B C 1
ATOM 2819 O O . THR B 1 112 ? -5.461 24.344 -13.789 1 70.12 112 THR B O 1
ATOM 2822 N N . ARG B 1 113 ? -4.656 22.25 -13.961 1 70.06 113 ARG B N 1
ATOM 2823 C CA . ARG B 1 113 ? -5.984 21.672 -14.156 1 70.06 113 ARG B CA 1
ATOM 2824 C C . ARG B 1 113 ? -6.129 20.344 -13.43 1 70.06 113 ARG B C 1
ATOM 2826 O O . ARG B 1 113 ? -5.129 19.703 -13.086 1 70.06 113 ARG B O 1
ATOM 2833 N N . SER B 1 114 ? -7.406 20.141 -13.133 1 72.19 114 SER B N 1
ATOM 2834 C CA . SER B 1 114 ? -7.672 18.859 -12.5 1 72.19 114 SER B CA 1
ATOM 2835 C C . SER B 1 114 ? -7.184 17.703 -13.375 1 72.19 114 SER B C 1
ATOM 2837 O O . SER B 1 114 ? -7.445 17.672 -14.578 1 72.19 114 SER B O 1
ATOM 2839 N N . GLU B 1 115 ? -6.387 16.984 -12.781 1 70.31 115 GLU B N 1
ATOM 2840 C CA . GLU B 1 115 ? -5.816 15.852 -13.5 1 70.31 115 GLU B CA 1
ATOM 2841 C C . GLU B 1 115 ? -6.094 14.547 -12.773 1 70.31 115 GLU B C 1
ATOM 2843 O O . GLU B 1 115 ? -6.02 14.484 -11.547 1 70.31 115 GLU B O 1
ATOM 2848 N N . ARG B 1 116 ? -6.883 13.773 -13.508 1 62.75 116 ARG B N 1
ATOM 2849 C CA . ARG B 1 116 ? -7.02 12.438 -12.922 1 62.75 116 ARG B CA 1
ATOM 2850 C C . ARG B 1 116 ? -5.711 11.664 -13.016 1 62.75 116 ARG B C 1
ATOM 2852 O O . ARG B 1 116 ? -5.008 11.742 -14.031 1 62.75 116 ARG B O 1
ATOM 2859 N N . ALA B 1 117 ? -5.402 11.453 -11.844 1 52.75 117 ALA B N 1
ATOM 2860 C CA . ALA B 1 117 ? -4.293 10.516 -11.992 1 52.75 117 ALA B CA 1
ATOM 2861 C C . ALA B 1 117 ? -4.68 9.344 -12.891 1 52.75 117 ALA B C 1
ATOM 2863 O O . ALA B 1 117 ? -5.777 8.797 -12.773 1 52.75 117 ALA B O 1
ATOM 2864 N N . SER B 1 118 ? -4.453 9.406 -14.094 1 44.88 118 SER B N 1
ATOM 2865 C CA . SER B 1 118 ? -4.887 8.453 -15.109 1 44.88 118 SER B CA 1
ATOM 2866 C C . SER B 1 118 ? -5.223 7.098 -14.484 1 44.88 118 SER B C 1
ATOM 2868 O O . SER B 1 118 ? -6.156 6.422 -14.922 1 44.88 118 SER B O 1
ATOM 2870 N N . ASP B 1 119 ? -4.445 6.32 -13.984 1 43.44 119 ASP B N 1
ATOM 2871 C CA . ASP B 1 119 ? -4.453 4.867 -13.82 1 43.44 119 ASP B CA 1
ATOM 2872 C C . ASP B 1 119 ? -5.012 4.469 -12.461 1 43.44 119 ASP B C 1
ATOM 2874 O O . ASP B 1 119 ? -4.566 3.486 -11.859 1 43.44 119 ASP B O 1
ATOM 2878 N N . GLY B 1 120 ? -6.191 5.156 -12.148 1 51.84 120 GLY B N 1
ATOM 2879 C CA . GLY B 1 120 ? -6.863 4.656 -10.953 1 51.84 120 GLY B CA 1
ATOM 2880 C C . GLY B 1 120 ? -6.43 5.367 -9.688 1 51.84 120 GLY B C 1
ATOM 2881 O O . GLY B 1 120 ? -6.805 4.961 -8.586 1 51.84 120 GLY B O 1
ATOM 2882 N N . GLY B 1 121 ? -5.516 6.188 -10.07 1 60.03 121 GLY B N 1
ATOM 2883 C CA . GLY B 1 121 ? -5.137 6.996 -8.922 1 60.03 121 GLY B CA 1
ATOM 2884 C C . GLY B 1 121 ? -6.121 8.109 -8.617 1 60.03 121 GLY B C 1
ATOM 2885 O O . GLY B 1 121 ? -7.07 8.328 -9.375 1 60.03 121 GLY B O 1
ATOM 2886 N N . GLY B 1 122 ? -6.266 8.586 -7.387 1 73.12 122 GLY B N 1
ATOM 2887 C CA . GLY B 1 122 ? -7.121 9.703 -7.008 1 73.12 122 GLY B CA 1
ATOM 2888 C C . GLY B 1 122 ? -6.859 10.953 -7.824 1 73.12 122 GLY B C 1
ATOM 2889 O O . GLY B 1 122 ? -5.758 11.148 -8.344 1 73.12 122 GLY B O 1
ATOM 2890 N N . ALA B 1 123 ? -7.801 11.727 -8.195 1 86.06 123 ALA B N 1
ATOM 2891 C CA . ALA B 1 123 ? -7.719 12.984 -8.922 1 86.06 123 ALA B CA 1
ATOM 2892 C C . ALA B 1 123 ? -6.977 14.047 -8.109 1 86.06 123 ALA B C 1
ATOM 2894 O O . ALA B 1 123 ? -7.055 14.055 -6.879 1 86.06 123 ALA B O 1
ATOM 2895 N N . VAL B 1 124 ? -6.121 14.805 -8.875 1 90 124 VAL B N 1
ATOM 2896 C CA . VAL B 1 124 ? -5.43 15.93 -8.258 1 90 124 VAL B CA 1
ATOM 2897 C C . VAL B 1 124 ? -6.027 17.234 -8.758 1 90 124 VAL B C 1
ATOM 2899 O O . VAL B 1 124 ? -6.227 17.422 -9.961 1 90 124 VAL B O 1
ATOM 2902 N N . HIS B 1 125 ? -6.348 18.109 -7.867 1 92.5 125 HIS B N 1
ATOM 2903 C CA . HIS B 1 125 ? -6.977 19.391 -8.18 1 92.5 125 HIS B CA 1
ATOM 2904 C C . HIS B 1 125 ? -6.078 20.562 -7.781 1 92.5 125 HIS B C 1
ATOM 2906 O O . HIS B 1 125 ? -5.273 20.438 -6.855 1 92.5 125 HIS B O 1
ATOM 2912 N N . PRO B 1 126 ? -6.266 21.703 -8.445 1 88.19 126 PRO B N 1
ATOM 2913 C CA . PRO B 1 126 ? -5.445 22.859 -8.102 1 88.19 126 PRO B CA 1
ATOM 2914 C C . PRO B 1 126 ? -5.887 23.547 -6.809 1 88.19 126 PRO B C 1
ATOM 2916 O O . PRO B 1 126 ? -5.078 24.188 -6.141 1 88.19 126 PRO B O 1
ATOM 2919 N N . THR B 1 127 ? -7.168 23.375 -6.496 1 92.62 127 THR B N 1
ATOM 2920 C CA . THR B 1 127 ? -7.676 24.078 -5.328 1 92.62 127 THR B CA 1
ATOM 2921 C C . THR B 1 127 ? -8.438 23.141 -4.406 1 92.62 127 THR B C 1
ATOM 2923 O O . THR B 1 127 ? -8.922 22.094 -4.844 1 92.62 127 THR B O 1
ATOM 2926 N N . LEU B 1 128 ? -8.469 23.547 -3.105 1 95.38 128 LEU B N 1
ATOM 2927 C CA . LEU B 1 128 ? -9.242 22.797 -2.121 1 95.38 128 LEU B CA 1
ATOM 2928 C C . LEU B 1 128 ? -10.711 22.719 -2.523 1 95.38 128 LEU B C 1
ATOM 2930 O O . LEU B 1 128 ? -11.336 21.656 -2.393 1 95.38 128 LEU B O 1
ATOM 2934 N N . GLU B 1 129 ? -11.219 23.812 -3.023 1 94.75 129 GLU B N 1
ATOM 2935 C CA . GLU B 1 129 ? -12.617 23.875 -3.42 1 94.75 129 GLU B CA 1
ATOM 2936 C C . GLU B 1 129 ? -12.938 22.828 -4.488 1 94.75 129 GLU B C 1
ATOM 2938 O O . GLU B 1 129 ? -13.938 22.109 -4.387 1 94.75 129 GLU B O 1
ATOM 2943 N N . ASP B 1 130 ? -12.125 22.719 -5.461 1 93.69 130 ASP B N 1
ATOM 2944 C CA . ASP B 1 130 ? -12.312 21.75 -6.531 1 93.69 130 ASP B CA 1
ATOM 2945 C C . ASP B 1 130 ? -12.242 20.312 -5.996 1 93.69 130 ASP B C 1
ATOM 2947 O O . ASP B 1 130 ? -13.016 19.453 -6.41 1 93.69 130 ASP B O 1
ATOM 2951 N N . ALA B 1 131 ? -11.32 20.125 -5.117 1 94.75 131 ALA B N 1
ATOM 2952 C CA . ALA B 1 131 ? -11.148 18.797 -4.547 1 94.75 131 ALA B CA 1
ATOM 2953 C C . ALA B 1 131 ? -12.375 18.375 -3.736 1 94.75 131 ALA B C 1
ATOM 2955 O O . ALA B 1 131 ? -12.852 17.25 -3.854 1 94.75 131 ALA B O 1
ATOM 2956 N N . LEU B 1 132 ? -12.875 19.266 -2.965 1 96.12 132 LEU B N 1
ATOM 2957 C CA . LEU B 1 132 ? -14.031 18.984 -2.125 1 96.12 132 LEU B CA 1
ATOM 2958 C C . LEU B 1 132 ? -15.273 18.719 -2.977 1 96.12 132 LEU B C 1
ATOM 2960 O O . LEU B 1 132 ? -16.094 17.875 -2.641 1 96.12 132 LEU B O 1
ATOM 2964 N N . ALA B 1 133 ? -15.398 19.484 -4.02 1 94.25 133 ALA B N 1
ATOM 2965 C CA . ALA B 1 133 ? -16.516 19.266 -4.945 1 94.25 133 ALA B CA 1
ATOM 2966 C C . ALA B 1 133 ? -16.438 17.859 -5.547 1 94.25 133 ALA B C 1
ATOM 2968 O O . ALA B 1 133 ? -17.469 17.188 -5.68 1 94.25 133 ALA B O 1
ATOM 2969 N N . ASP B 1 134 ? -15.32 17.469 -5.84 1 91.88 134 ASP B N 1
ATOM 2970 C CA . ASP B 1 134 ? -15.117 16.172 -6.465 1 91.88 134 ASP B CA 1
ATOM 2971 C C . ASP B 1 134 ? -15.414 15.031 -5.488 1 91.88 134 ASP B C 1
ATOM 2973 O O . ASP B 1 134 ? -16.078 14.055 -5.844 1 91.88 134 ASP B O 1
ATOM 2977 N N . ILE B 1 135 ? -14.859 15.148 -4.25 1 93.06 135 ILE B N 1
ATOM 2978 C CA . ILE B 1 135 ? -14.93 14.039 -3.307 1 93.06 135 ILE B CA 1
ATOM 2979 C C . ILE B 1 135 ? -16.281 14.039 -2.605 1 93.06 135 ILE B C 1
ATOM 2981 O O . ILE B 1 135 ? -16.641 13.062 -1.944 1 93.06 135 ILE B O 1
ATOM 2985 N N . GLY B 1 136 ? -17.172 15.047 -2.746 1 88.81 136 GLY B N 1
ATOM 2986 C CA . GLY B 1 136 ? -18.547 15.055 -2.256 1 88.81 136 GLY B CA 1
ATOM 2987 C C . GLY B 1 136 ? -18.688 15.727 -0.903 1 88.81 136 GLY B C 1
ATOM 2988 O O . GLY B 1 136 ? -19.5 15.305 -0.079 1 88.81 136 GLY B O 1
ATOM 2989 N N . GLY B 1 137 ? -17.828 16.688 -0.636 1 87.12 137 GLY B N 1
ATOM 2990 C CA . GLY B 1 137 ? -17.984 17.5 0.566 1 87.12 137 GLY B CA 1
ATOM 2991 C C . GLY B 1 137 ? -16.938 17.203 1.627 1 87.12 137 GLY B C 1
ATOM 2992 O O . GLY B 1 137 ? -15.742 17.203 1.345 1 87.12 137 GLY B O 1
ATOM 2993 N N . ARG B 1 138 ? -17.516 16.766 2.861 1 91.5 138 ARG B N 1
ATOM 2994 C CA . ARG B 1 138 ? -16.578 16.625 3.982 1 91.5 138 ARG B CA 1
ATOM 2995 C C . ARG B 1 138 ? -15.766 15.352 3.871 1 91.5 138 ARG B C 1
ATOM 2997 O O . ARG B 1 138 ? -16.25 14.352 3.326 1 91.5 138 ARG B O 1
ATOM 3004 N N . VAL B 1 139 ? -14.602 15.422 4.375 1 97.88 139 VAL B N 1
ATOM 3005 C CA . VAL B 1 139 ? -13.688 14.297 4.301 1 97.88 139 VAL B CA 1
ATOM 3006 C C . VAL B 1 139 ? -13.516 13.672 5.688 1 97.88 139 VAL B C 1
ATOM 3008 O O . VAL B 1 139 ? -13.828 14.305 6.699 1 97.88 139 VAL B O 1
ATOM 301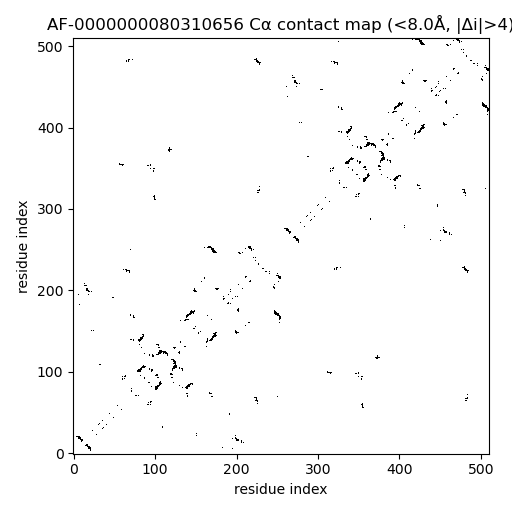1 N N . ASP B 1 140 ? -13.055 12.391 5.668 1 98.25 140 ASP B N 1
ATOM 3012 C CA . ASP B 1 140 ? -12.812 11.641 6.898 1 98.25 140 ASP B CA 1
ATOM 3013 C C . ASP B 1 140 ? -11.391 11.859 7.402 1 98.25 140 ASP B C 1
ATOM 3015 O O . ASP B 1 140 ? -11.117 11.719 8.594 1 98.25 140 ASP B O 1
ATOM 3019 N N . ALA B 1 141 ? -10.5 12.133 6.441 1 98.62 141 ALA B N 1
ATOM 3020 C CA . ALA B 1 141 ? -9.086 12.25 6.789 1 98.62 141 ALA B CA 1
ATOM 3021 C C . ALA B 1 141 ? -8.367 13.188 5.832 1 98.62 141 ALA B C 1
ATOM 3023 O O . ALA B 1 141 ? -8.719 13.281 4.652 1 98.62 141 ALA B O 1
ATOM 3024 N N . ILE B 1 142 ? -7.352 13.852 6.352 1 98.69 142 ILE B N 1
ATOM 3025 C CA . ILE B 1 142 ? -6.52 14.758 5.559 1 98.69 142 ILE B CA 1
ATOM 3026 C C . ILE B 1 142 ? -5.047 14.445 5.809 1 98.69 142 ILE B C 1
ATOM 3028 O O . ILE B 1 142 ? -4.621 14.289 6.953 1 98.69 142 ILE B O 1
ATOM 3032 N N . LEU B 1 143 ? -4.367 14.242 4.758 1 98 143 LEU B N 1
ATOM 3033 C CA . LEU B 1 143 ? -2.912 14.164 4.809 1 98 143 LEU B CA 1
ATOM 3034 C C . LEU B 1 143 ? -2.279 15.5 4.453 1 98 143 LEU B C 1
ATOM 3036 O O . LEU B 1 143 ? -2.584 16.078 3.406 1 98 143 LEU B O 1
ATOM 3040 N N . MET B 1 144 ? -1.519 15.992 5.301 1 96.81 144 MET B N 1
ATOM 3041 C CA . MET B 1 144 ? -0.728 17.203 5.074 1 96.81 144 MET B CA 1
ATOM 3042 C C . MET B 1 144 ? 0.732 16.969 5.449 1 96.81 144 MET B C 1
ATOM 3044 O O . MET B 1 144 ? 1.122 17.188 6.598 1 96.81 144 MET B O 1
ATOM 3048 N N . SER B 1 145 ? 1.531 16.531 4.527 1 92.38 145 SER B N 1
ATOM 3049 C CA . SER B 1 145 ? 2.926 16.172 4.758 1 92.38 145 SER B CA 1
ATOM 3050 C C . SER B 1 145 ? 3.873 17.125 4.051 1 92.38 145 SER B C 1
ATOM 3052 O O . SER B 1 145 ? 3.889 17.203 2.818 1 92.38 145 SER B O 1
ATOM 3054 N N . GLU B 1 146 ? 4.707 17.812 4.867 1 87.94 146 GLU B N 1
ATOM 3055 C CA . GLU B 1 146 ? 5.715 18.734 4.34 1 87.94 146 GLU B CA 1
ATOM 3056 C C . GLU B 1 146 ? 5.074 19.859 3.537 1 87.94 146 GLU B C 1
ATOM 3058 O O . GLU B 1 146 ? 5.516 20.172 2.428 1 87.94 146 GLU B O 1
ATOM 3063 N N . VAL B 1 147 ? 4.023 20.406 4.109 1 89.56 147 VAL B N 1
ATOM 3064 C CA . VAL B 1 147 ? 3.271 21.453 3.439 1 89.56 147 VAL B CA 1
ATOM 3065 C C . VAL B 1 147 ? 3.164 22.672 4.352 1 89.56 147 VAL B C 1
ATOM 3067 O O . VAL B 1 147 ? 3.457 23.797 3.938 1 89.56 147 VAL B O 1
ATOM 3070 N N . LEU B 1 148 ? 2.85 22.453 5.582 1 89.44 148 LEU B N 1
ATOM 3071 C CA . LEU B 1 148 ? 2.531 23.516 6.539 1 89.44 148 LEU B CA 1
ATOM 3072 C C . LEU B 1 148 ? 3.67 24.516 6.637 1 89.44 148 LEU B C 1
ATOM 3074 O O . LEU B 1 148 ? 3.432 25.719 6.797 1 89.44 148 LEU B O 1
ATOM 3078 N N . GLU B 1 149 ? 4.906 24.078 6.516 1 81 149 GLU B N 1
ATOM 3079 C CA . GLU B 1 149 ? 6.102 24.906 6.672 1 81 149 GLU B CA 1
ATOM 3080 C C . GLU B 1 149 ? 6.254 25.875 5.508 1 81 149 GLU B C 1
ATOM 3082 O O . GLU B 1 149 ? 6.93 26.891 5.633 1 81 149 GLU B O 1
ATOM 3087 N N . HIS B 1 150 ? 5.566 25.547 4.465 1 77.56 150 HIS B N 1
ATOM 3088 C CA . HIS B 1 150 ? 5.73 26.344 3.26 1 77.56 150 HIS B CA 1
ATOM 3089 C C . HIS B 1 150 ? 4.609 27.375 3.125 1 77.56 150 HIS B C 1
ATOM 3091 O O . HIS B 1 150 ? 4.664 28.25 2.264 1 77.56 150 HIS B O 1
ATOM 3097 N N . LEU B 1 151 ? 3.678 27.344 3.961 1 81.56 151 LEU B N 1
ATOM 3098 C CA . LEU B 1 151 ? 2.486 28.172 3.803 1 81.56 151 LEU B CA 1
ATOM 3099 C C . LEU B 1 151 ? 2.715 29.562 4.363 1 81.56 151 LEU B C 1
ATOM 3101 O O . LEU B 1 151 ? 3.305 29.719 5.438 1 81.56 151 LEU B O 1
ATOM 3105 N N . VAL B 1 152 ? 2.186 30.578 3.684 1 75.31 152 VAL B N 1
ATOM 3106 C CA . VAL B 1 152 ? 2.266 31.953 4.141 1 75.31 152 VAL B CA 1
ATOM 3107 C C . VAL B 1 152 ? 1.334 32.156 5.336 1 75.31 152 VAL B C 1
ATOM 3109 O O . VAL B 1 152 ? 1.698 32.812 6.309 1 75.31 152 VAL B O 1
ATOM 3112 N N . GLU B 1 153 ? 0.128 31.594 5.227 1 83.06 153 GLU B N 1
ATOM 3113 C CA . GLU B 1 153 ? -0.869 31.672 6.293 1 83.06 153 GLU B CA 1
ATOM 3114 C C . GLU B 1 153 ? -1.274 30.281 6.773 1 83.06 153 GLU B C 1
ATOM 3116 O O . GLU B 1 153 ? -2.408 29.859 6.555 1 83.06 153 GLU B O 1
ATOM 3121 N N . PRO B 1 154 ? -0.405 29.672 7.512 1 88.88 154 PRO B N 1
ATOM 3122 C CA . PRO B 1 154 ? -0.644 28.266 7.875 1 88.88 154 PRO B CA 1
ATOM 3123 C C . PRO B 1 154 ? -1.897 28.078 8.727 1 88.88 154 PRO B C 1
ATOM 3125 O O . PRO B 1 154 ? -2.633 27.109 8.547 1 88.88 154 PRO B O 1
ATOM 3128 N N . ARG B 1 155 ? -2.148 29.031 9.625 1 89.69 155 ARG B N 1
ATOM 3129 C CA . ARG B 1 155 ? -3.314 28.906 10.492 1 89.69 155 ARG B CA 1
ATOM 3130 C C . ARG B 1 155 ? -4.605 28.984 9.688 1 89.69 155 ARG B C 1
ATOM 3132 O O . ARG B 1 155 ? -5.543 28.219 9.922 1 89.69 155 ARG B O 1
ATOM 3139 N N . ARG B 1 156 ? -4.648 29.938 8.766 1 91 156 ARG B N 1
ATOM 3140 C CA . ARG B 1 156 ? -5.836 30.109 7.934 1 91 156 ARG B CA 1
ATOM 3141 C C . ARG B 1 156 ? -6.098 28.859 7.098 1 91 156 ARG B C 1
ATOM 3143 O O . ARG B 1 156 ? -7.238 28.406 7.004 1 91 156 ARG B O 1
ATOM 3150 N N . VAL B 1 157 ? -5.07 28.359 6.5 1 93.5 157 VAL B N 1
ATOM 3151 C CA . VAL B 1 157 ? -5.203 27.172 5.66 1 93.5 157 VAL B CA 1
ATOM 3152 C C . VAL B 1 157 ? -5.645 25.984 6.512 1 93.5 157 VAL B C 1
ATOM 3154 O O . VAL B 1 157 ? -6.562 25.25 6.137 1 93.5 157 VAL B O 1
ATOM 3157 N N . LEU B 1 158 ? -5.039 25.797 7.648 1 96.31 158 LEU B N 1
ATOM 3158 C CA . LEU B 1 158 ? -5.402 24.703 8.539 1 96.31 158 LEU B CA 1
ATOM 3159 C C . LEU B 1 158 ? -6.859 24.812 8.977 1 96.31 158 LEU B C 1
ATOM 3161 O O . LEU B 1 158 ? -7.574 23.812 9.039 1 96.31 158 LEU B O 1
ATOM 3165 N N . SER B 1 159 ? -7.281 26.031 9.242 1 96.44 159 SER B N 1
ATOM 3166 C CA . SER B 1 159 ? -8.672 26.266 9.609 1 96.44 159 SER B CA 1
ATOM 3167 C C . SER B 1 159 ? -9.625 25.844 8.5 1 96.44 159 SER B C 1
ATOM 3169 O O . SER B 1 159 ? -10.656 25.219 8.758 1 96.44 159 SER B O 1
ATOM 3171 N N . SER B 1 160 ? -9.297 26.156 7.277 1 97.12 160 SER B N 1
ATOM 3172 C CA . SER B 1 160 ? -10.109 25.766 6.133 1 97.12 160 SER B CA 1
ATOM 3173 C C . SER B 1 160 ? -10.172 24.25 5.992 1 97.12 160 SER B C 1
ATOM 3175 O O . SER B 1 160 ? -11.219 23.703 5.652 1 97.12 160 SER B O 1
ATOM 3177 N N . LEU B 1 161 ? -9.086 23.578 6.223 1 98.31 161 LEU B N 1
ATOM 3178 C CA . LEU B 1 161 ? -9.039 22.125 6.145 1 98.31 161 LEU B CA 1
ATOM 3179 C C . LEU B 1 161 ? -9.898 21.484 7.238 1 98.31 161 LEU B C 1
ATOM 3181 O O . LEU B 1 161 ? -10.609 20.516 6.984 1 98.31 161 LEU B O 1
ATOM 3185 N N . VAL B 1 162 ? -9.844 22.047 8.422 1 98.19 162 VAL B N 1
ATOM 3186 C CA . VAL B 1 162 ? -10.648 21.547 9.523 1 98.19 162 VAL B CA 1
ATOM 3187 C C . VAL B 1 162 ? -12.133 21.703 9.188 1 98.19 162 VAL B C 1
ATOM 3189 O O . VAL B 1 162 ? -12.93 20.812 9.477 1 98.19 162 VAL B O 1
ATOM 3192 N N . ALA B 1 163 ? -12.438 22.828 8.578 1 97.62 163 ALA B N 1
ATOM 3193 C CA . ALA B 1 163 ? -13.82 23.062 8.18 1 97.62 163 ALA B CA 1
ATOM 3194 C C . ALA B 1 163 ? -14.281 22.016 7.172 1 97.62 163 ALA B C 1
ATOM 3196 O O . ALA B 1 163 ? -15.461 21.656 7.133 1 97.62 163 ALA B O 1
ATOM 3197 N N . ALA B 1 164 ? -13.438 21.484 6.402 1 97.81 164 ALA B N 1
ATOM 3198 C CA . ALA B 1 164 ? -13.734 20.516 5.352 1 97.81 164 ALA B CA 1
ATOM 3199 C C . ALA B 1 164 ? -13.812 19.109 5.926 1 97.81 164 ALA B C 1
ATOM 3201 O O . ALA B 1 164 ? -14.242 18.172 5.238 1 97.81 164 ALA B O 1
ATOM 3202 N N . MET B 1 165 ? -13.398 18.906 7.113 1 98.06 165 MET B N 1
ATOM 3203 C CA . MET B 1 165 ? -13.375 17.594 7.766 1 98.06 165 MET B CA 1
ATOM 3204 C C . MET B 1 165 ? -14.656 17.375 8.562 1 98.06 165 MET B C 1
ATOM 3206 O O . MET B 1 165 ? -15.156 18.281 9.219 1 98.06 165 MET B O 1
ATOM 3210 N N . ARG B 1 166 ? -15.195 16.219 8.562 1 97.69 166 ARG B N 1
ATOM 3211 C CA . ARG B 1 166 ? -16.328 15.875 9.414 1 97.69 166 ARG B CA 1
ATOM 3212 C C . ARG B 1 166 ? -15.914 15.781 10.883 1 97.69 166 ARG B C 1
ATOM 3214 O O . ARG B 1 166 ? -14.734 15.602 11.18 1 97.69 166 ARG B O 1
ATOM 3221 N N . PRO B 1 167 ? -16.953 15.883 11.805 1 97.44 167 PRO B N 1
ATOM 3222 C CA . PRO B 1 167 ? -16.625 15.57 13.195 1 97.44 167 PRO B CA 1
ATOM 3223 C C . PRO B 1 167 ? -16.078 14.156 13.367 1 97.44 167 PRO B C 1
ATOM 3225 O O . PRO B 1 167 ? -16.594 13.219 12.742 1 97.44 167 PRO B O 1
ATOM 3228 N N . GLY B 1 168 ? -15.039 14.031 14.125 1 97.81 168 GLY B N 1
ATOM 3229 C CA . GLY B 1 168 ? -14.406 12.734 14.312 1 97.81 168 GLY B CA 1
ATOM 3230 C C . GLY B 1 168 ? -13.352 12.43 13.258 1 97.81 168 GLY B C 1
ATOM 3231 O O . GLY B 1 168 ? -12.656 11.422 13.352 1 97.81 168 GLY B O 1
ATOM 3232 N N . GLY B 1 169 ? -13.242 13.305 12.234 1 98.44 169 GLY B N 1
ATOM 3233 C CA . GLY B 1 169 ? -12.203 13.156 11.227 1 98.44 169 GLY B CA 1
ATOM 3234 C C . GLY B 1 169 ? -10.805 13.414 11.758 1 98.44 169 GLY B C 1
ATOM 3235 O O . GLY B 1 169 ? -10.648 13.945 12.852 1 98.44 169 GLY B O 1
ATOM 3236 N N . VAL B 1 170 ? -9.773 12.969 10.977 1 98.75 170 VAL B N 1
ATOM 3237 C CA . VAL B 1 170 ? -8.406 13.094 11.461 1 98.75 170 VAL B CA 1
ATOM 3238 C C . VAL B 1 170 ? -7.539 13.781 10.406 1 98.75 170 VAL B C 1
ATOM 3240 O O . VAL B 1 170 ? -7.855 13.742 9.219 1 98.75 170 VAL B O 1
ATOM 3243 N N . ILE B 1 171 ? -6.523 14.406 10.852 1 98.81 171 ILE B N 1
ATOM 3244 C CA . ILE B 1 171 ? -5.539 15.016 9.969 1 98.81 171 ILE B CA 1
ATOM 3245 C C . ILE B 1 171 ? -4.129 14.656 10.438 1 98.81 171 ILE B C 1
ATOM 3247 O O . ILE B 1 171 ? -3.818 14.758 11.625 1 98.81 171 ILE B O 1
ATOM 3251 N N . LEU B 1 172 ? -3.342 14.07 9.531 1 98.56 172 LEU B N 1
ATOM 3252 C CA . LEU B 1 172 ? -1.916 13.883 9.773 1 98.56 172 LEU B CA 1
ATOM 3253 C C . LEU B 1 172 ? -1.118 15.086 9.273 1 98.56 172 LEU B C 1
ATOM 3255 O O . LEU B 1 172 ? -1.186 15.438 8.094 1 98.56 172 LEU B O 1
ATOM 3259 N N . ILE B 1 173 ? -0.426 15.711 10.164 1 97.31 173 ILE B N 1
ATOM 3260 C CA . ILE B 1 173 ? 0.47 16.812 9.82 1 97.31 173 ILE B CA 1
ATOM 3261 C C . ILE B 1 173 ? 1.919 16.375 10.047 1 97.31 173 ILE B C 1
ATOM 3263 O O . ILE B 1 173 ? 2.27 15.891 11.117 1 97.31 173 ILE B O 1
ATOM 3267 N N . GLU B 1 174 ? 2.695 16.438 9.031 1 93.94 174 GLU B N 1
ATOM 3268 C CA . GLU B 1 174 ? 4.133 16.203 9.109 1 93.94 174 GLU B CA 1
ATOM 3269 C C . GLU B 1 174 ? 4.926 17.406 8.625 1 93.94 174 GLU B C 1
ATOM 3271 O O . GLU B 1 174 ? 4.727 17.875 7.5 1 93.94 174 GLU B O 1
ATOM 3276 N N . THR B 1 175 ? 5.75 17.906 9.43 1 88.56 175 THR B N 1
ATOM 3277 C CA . THR B 1 175 ? 6.609 19.047 9.109 1 88.56 175 THR B CA 1
ATOM 3278 C C . THR B 1 175 ? 7.98 18.891 9.758 1 88.56 175 THR B C 1
ATOM 3280 O O . THR B 1 175 ? 8.141 18.125 10.711 1 88.56 175 THR B O 1
ATOM 3283 N N . PRO B 1 176 ? 8.977 19.453 9.25 1 80.06 176 PRO B N 1
ATOM 3284 C CA . PRO B 1 176 ? 10.297 19.344 9.875 1 80.06 176 PRO B CA 1
ATOM 3285 C C . PRO B 1 176 ? 10.297 19.797 11.336 1 80.06 176 PRO B C 1
ATOM 3287 O O . PRO B 1 176 ? 9.609 20.75 11.688 1 80.06 176 PRO B O 1
ATOM 3290 N N . ASP B 1 177 ? 11.039 19.047 12.133 1 81.38 177 ASP B N 1
ATOM 3291 C CA . ASP B 1 177 ? 11.242 19.391 13.531 1 81.38 177 ASP B CA 1
ATOM 3292 C C . ASP B 1 177 ? 12.359 20.422 13.688 1 81.38 177 ASP B C 1
ATOM 3294 O O . ASP B 1 177 ? 13.523 20.125 13.422 1 81.38 177 ASP B O 1
ATOM 3298 N N . THR B 1 178 ? 12.102 21.641 14.125 1 74 178 THR B N 1
ATOM 3299 C CA . THR B 1 178 ? 13.086 22.719 14.172 1 74 178 THR B CA 1
ATOM 3300 C C . THR B 1 178 ? 13.625 22.891 15.586 1 74 178 THR B C 1
ATOM 3302 O O . THR B 1 178 ? 14.273 23.906 15.883 1 74 178 THR B O 1
ATOM 3305 N N . ARG B 1 179 ? 13.336 21.922 16.422 1 74.88 179 ARG B N 1
ATOM 3306 C CA . ARG B 1 179 ? 13.977 21.984 17.734 1 74.88 179 ARG B CA 1
ATOM 3307 C C . ARG B 1 179 ? 15.492 22.062 17.594 1 74.88 179 ARG B C 1
ATOM 3309 O O . ARG B 1 179 ? 16.078 21.359 16.766 1 74.88 179 ARG B O 1
ATOM 3316 N N . GLY B 1 180 ? 16.031 22.781 18.406 1 61.03 180 GLY B N 1
ATOM 3317 C CA . GLY B 1 180 ? 17.484 22.891 18.469 1 61.03 180 GLY B CA 1
ATOM 3318 C C . GLY B 1 180 ? 18.062 23.781 17.391 1 61.03 180 GLY B C 1
ATOM 3319 O O . GLY B 1 180 ? 19.281 24.031 17.359 1 61.03 180 GLY B O 1
ATOM 3320 N N . ILE B 1 181 ? 17.344 23.891 16.406 1 54.34 181 ILE B N 1
ATOM 3321 C CA . ILE B 1 181 ? 17.859 24.766 15.359 1 54.34 181 ILE B CA 1
ATOM 3322 C C . ILE B 1 181 ? 17.859 26.203 15.844 1 54.34 181 ILE B C 1
ATOM 3324 O O . ILE B 1 181 ? 16.797 26.812 16.031 1 54.34 181 ILE B O 1
ATOM 3328 N N . ASP B 1 182 ? 18.906 26.344 16.641 1 45.41 182 ASP B N 1
ATOM 3329 C CA . ASP B 1 182 ? 19.188 27.688 17.141 1 45.41 182 ASP B CA 1
ATOM 3330 C C . ASP B 1 182 ? 19.922 28.531 16.109 1 45.41 182 ASP B C 1
ATOM 3332 O O . ASP B 1 182 ? 20.953 28.125 15.586 1 45.41 182 ASP B O 1
ATOM 3336 N N . GLY B 1 183 ? 19.25 29.531 15.43 1 48.38 183 GLY B N 1
ATOM 3337 C CA . GLY B 1 183 ? 19.875 30.578 14.641 1 48.38 183 GLY B CA 1
ATOM 3338 C C . GLY B 1 183 ? 19.828 30.312 13.148 1 48.38 183 GLY B C 1
ATOM 3339 O O . GLY B 1 183 ? 19.219 29.344 12.703 1 48.38 183 GLY B O 1
ATOM 3340 N N . PRO B 1 184 ? 20.188 31.438 12.336 1 45.53 184 PRO B N 1
ATOM 3341 C CA . PRO B 1 184 ? 20.266 31.312 10.875 1 45.53 184 PRO B CA 1
ATOM 3342 C C . PRO B 1 184 ? 21.062 30.078 10.43 1 45.53 184 PRO B C 1
ATOM 3344 O O . PRO B 1 184 ? 22.016 29.688 11.109 1 45.53 184 PRO B O 1
ATOM 3347 N N . PRO B 1 185 ? 20.391 29.312 9.57 1 43.59 185 PRO B N 1
ATOM 3348 C CA . PRO B 1 185 ? 21.203 28.203 9.102 1 43.59 185 PRO B CA 1
ATOM 3349 C C . PRO B 1 185 ? 22.641 28.609 8.773 1 43.59 185 PRO B C 1
ATOM 3351 O O . PRO B 1 185 ? 22.859 29.609 8.078 1 43.59 185 PRO B O 1
ATOM 3354 N N . ARG B 1 186 ? 23.578 28.297 9.625 1 40.69 186 ARG B N 1
ATOM 3355 C CA . ARG B 1 186 ? 24.969 28.688 9.406 1 40.69 186 ARG B CA 1
ATOM 3356 C C . ARG B 1 186 ? 25.594 27.828 8.297 1 40.69 186 ARG B C 1
ATOM 3358 O O . ARG B 1 186 ? 26.656 28.188 7.766 1 40.69 186 ARG B O 1
ATOM 3365 N N . THR B 1 187 ? 25.125 26.641 8.18 1 40.16 187 THR B N 1
ATOM 3366 C CA . THR B 1 187 ? 25.703 25.812 7.113 1 40.16 187 THR B CA 1
ATOM 3367 C C . THR B 1 187 ? 24.625 25.359 6.145 1 40.16 187 THR B C 1
ATOM 3369 O O . THR B 1 187 ? 23.438 25.422 6.457 1 40.16 187 THR B O 1
ATOM 3372 N N . PHE B 1 188 ? 25.062 25.172 4.906 1 39.34 188 PHE B N 1
ATOM 3373 C CA . PHE B 1 188 ? 24.219 24.672 3.826 1 39.34 188 PHE B CA 1
ATOM 3374 C C . PHE B 1 188 ? 23.391 23.484 4.293 1 39.34 188 PHE B C 1
ATOM 3376 O O . PHE B 1 188 ? 22.219 23.344 3.904 1 39.34 188 PHE B O 1
ATOM 3383 N N . GLU B 1 189 ? 23.938 22.734 5.047 1 43.56 189 GLU B N 1
ATOM 3384 C CA . GLU B 1 189 ? 23.266 21.547 5.555 1 43.56 189 GLU B CA 1
ATOM 3385 C C . GLU B 1 189 ? 22.078 21.906 6.434 1 43.56 189 GLU B C 1
ATOM 3387 O O . GLU B 1 189 ? 21.031 21.25 6.395 1 43.56 189 GLU B O 1
ATOM 3392 N N . HIS B 1 190 ? 22.375 22.953 7.16 1 44.16 190 HIS B N 1
ATOM 3393 C CA . HIS B 1 190 ? 21.328 23.453 8.047 1 44.16 190 HIS B CA 1
ATOM 3394 C C . HIS B 1 190 ? 20.188 24.078 7.246 1 44.16 190 HIS B C 1
ATOM 3396 O O . HIS B 1 190 ? 19.047 24.078 7.703 1 44.16 190 HIS B O 1
ATOM 3402 N N . MET B 1 191 ? 20.609 24.547 6.113 1 41.09 191 MET B N 1
ATOM 3403 C CA . MET B 1 191 ? 19.641 25.141 5.195 1 41.09 191 MET B CA 1
ATOM 3404 C C . MET B 1 191 ? 18.641 24.094 4.711 1 41.09 191 MET B C 1
ATOM 3406 O O . MET B 1 191 ? 17.562 24.438 4.223 1 41.09 191 MET B O 1
ATOM 3410 N N . ARG B 1 192 ? 19.094 22.875 4.73 1 42.62 192 ARG B N 1
ATOM 3411 C CA . ARG B 1 192 ? 18.266 21.766 4.242 1 42.62 192 ARG B CA 1
ATOM 3412 C C . ARG B 1 192 ? 16.922 21.75 4.941 1 42.62 192 ARG B C 1
ATOM 3414 O O . ARG B 1 192 ? 15.898 21.422 4.328 1 42.62 192 ARG B O 1
ATOM 3421 N N . TRP B 1 193 ? 17.062 21.969 6.242 1 40.25 193 TRP B N 1
ATOM 3422 C CA . TRP B 1 193 ? 15.867 21.875 7.066 1 40.25 193 TRP B CA 1
ATOM 3423 C C . TRP B 1 193 ? 15.031 23.141 6.961 1 40.25 193 TRP B C 1
ATOM 3425 O O . TRP B 1 193 ? 13.852 23.156 7.324 1 40.25 193 TRP B O 1
ATOM 3435 N N . VAL B 1 194 ? 15.891 24.203 6.641 1 40.28 194 VAL B N 1
ATOM 3436 C CA . VAL B 1 194 ? 15.25 25.516 6.559 1 40.28 194 VAL B CA 1
ATOM 3437 C C . VAL B 1 194 ? 15.445 26.094 5.164 1 40.28 194 VAL B C 1
ATOM 3439 O O . VAL B 1 194 ? 16.359 26.891 4.941 1 40.28 194 VAL B O 1
ATOM 3442 N N . HIS B 1 195 ? 15.531 25.344 4.184 1 42.69 195 HIS B N 1
ATOM 3443 C CA . HIS B 1 195 ? 15.773 26.109 2.961 1 42.69 195 HIS B CA 1
ATOM 3444 C C . HIS B 1 195 ? 14.992 27.406 2.963 1 42.69 195 HIS B C 1
ATOM 3446 O O . HIS B 1 195 ? 13.758 27.406 2.863 1 42.69 195 HIS B O 1
ATOM 3452 N N . PRO B 1 196 ? 15.672 28.422 3.434 1 42.97 196 PRO B N 1
ATOM 3453 C CA . PRO B 1 196 ? 15.102 29.766 3.635 1 42.97 196 PRO B CA 1
ATOM 3454 C C . PRO B 1 196 ? 14.078 30.125 2.564 1 42.97 196 PRO B C 1
ATOM 3456 O O . PRO B 1 196 ? 13.117 30.859 2.846 1 42.97 196 PRO B O 1
ATOM 3459 N N . LEU B 1 197 ? 14.422 29.625 1.378 1 44.28 197 LEU B N 1
ATOM 3460 C CA . LEU B 1 197 ? 13.562 30.078 0.293 1 44.28 197 LEU B CA 1
ATOM 3461 C C . LEU B 1 197 ? 12.273 29.266 0.245 1 44.28 197 LEU B C 1
ATOM 3463 O O . LEU B 1 197 ? 11.273 29.719 -0.33 1 44.28 197 LEU B O 1
ATOM 3467 N N . GLU B 1 198 ? 12.344 28.109 1.057 1 51.97 198 GLU B N 1
ATOM 3468 C CA . GLU B 1 198 ? 11.164 27.281 0.824 1 51.97 198 GLU B CA 1
ATOM 3469 C C . GLU B 1 198 ? 10.414 27.016 2.127 1 51.97 198 GLU B C 1
ATOM 3471 O O . GLU B 1 198 ? 9.188 26.891 2.133 1 51.97 198 GLU B O 1
ATOM 3476 N N . HIS B 1 199 ? 11.219 27.016 3.262 1 52.56 199 HIS B N 1
ATOM 3477 C CA . HIS B 1 199 ? 10.531 26.766 4.52 1 52.56 199 HIS B CA 1
ATOM 3478 C C . HIS B 1 199 ? 10.328 28.047 5.309 1 52.56 199 HIS B C 1
ATOM 3480 O O . HIS B 1 199 ? 11.25 28.516 5.977 1 52.56 199 HIS B O 1
ATOM 3486 N N . VAL B 1 200 ? 9.133 28.703 5.16 1 60.97 200 VAL B N 1
ATOM 3487 C CA . VAL B 1 200 ? 8.836 30.016 5.738 1 60.97 200 VAL B CA 1
ATOM 3488 C C . VAL B 1 200 ? 8.461 29.859 7.207 1 60.97 200 VAL B C 1
ATOM 3490 O O . VAL B 1 200 ? 8.555 30.812 7.988 1 60.97 200 VAL B O 1
ATOM 3493 N N . ASN B 1 201 ? 8.031 28.594 7.586 1 68.94 201 ASN B N 1
ATOM 3494 C CA . ASN B 1 201 ? 7.621 28.328 8.953 1 68.94 201 ASN B CA 1
ATOM 3495 C C . ASN B 1 201 ? 8.43 27.188 9.57 1 68.94 201 ASN B C 1
ATOM 3497 O O . ASN B 1 201 ? 8.75 26.219 8.891 1 68.94 201 ASN B O 1
ATOM 3501 N N . GLY B 1 202 ? 8.828 27.391 10.789 1 74.5 202 GLY B N 1
ATOM 3502 C CA . GLY B 1 202 ? 9.43 26.328 11.578 1 74.5 202 GLY B CA 1
ATOM 3503 C C . GLY B 1 202 ? 8.562 25.891 12.75 1 74.5 202 GLY B C 1
ATOM 3504 O O . GLY B 1 202 ? 7.98 26.734 13.438 1 74.5 202 GLY B O 1
ATOM 3505 N N . PHE B 1 203 ? 8.477 24.562 12.867 1 80.12 203 PHE B N 1
ATOM 3506 C CA . PHE B 1 203 ? 7.605 24.047 13.922 1 80.12 203 PHE B CA 1
ATOM 3507 C C . PHE B 1 203 ? 8.375 23.141 14.867 1 80.12 203 PHE B C 1
ATOM 3509 O O . PHE B 1 203 ? 9.312 22.453 14.445 1 80.12 203 PHE B O 1
ATOM 3516 N N . THR B 1 204 ? 8.039 23.234 16.109 1 80.69 204 THR B N 1
ATOM 3517 C CA . THR B 1 204 ? 8.32 22.203 17.094 1 80.69 204 THR B CA 1
ATOM 3518 C C . THR B 1 204 ? 7.051 21.422 17.438 1 80.69 204 THR B C 1
ATOM 3520 O O . THR B 1 204 ? 5.945 21.844 17.094 1 80.69 204 THR B O 1
ATOM 3523 N N . PRO B 1 205 ? 7.188 20.25 18.078 1 88.06 205 PRO B N 1
ATOM 3524 C CA . PRO B 1 205 ? 5.973 19.547 18.484 1 88.06 205 PRO B CA 1
ATOM 3525 C C . PRO B 1 205 ? 5.027 20.406 19.312 1 88.06 205 PRO B C 1
ATOM 3527 O O . PRO B 1 205 ? 3.809 20.344 19.125 1 88.06 205 PRO B O 1
ATOM 3530 N N . GLU B 1 206 ? 5.602 21.219 20.125 1 85.25 206 GLU B N 1
ATOM 3531 C CA . GLU B 1 206 ? 4.793 22.062 20.984 1 85.25 206 GLU B CA 1
ATOM 3532 C C . GLU B 1 206 ? 4.051 23.141 20.188 1 85.25 206 GLU B C 1
ATOM 3534 O O . GLU B 1 206 ? 2.855 23.359 20.391 1 85.25 206 GLU B O 1
ATOM 3539 N N . THR B 1 207 ? 4.797 23.812 19.328 1 84.5 207 THR B N 1
ATOM 3540 C CA . THR B 1 207 ? 4.172 24.891 18.562 1 84.5 207 THR B CA 1
ATOM 3541 C C . THR B 1 207 ? 3.184 24.328 17.547 1 84.5 207 THR B C 1
ATOM 3543 O O . THR B 1 207 ? 2.168 24.953 17.25 1 84.5 207 THR B O 1
ATOM 3546 N N . LEU B 1 208 ? 3.436 23.156 17.016 1 90.25 208 LEU B N 1
ATOM 3547 C CA . LEU B 1 208 ? 2.496 22.484 16.125 1 90.25 208 LEU B CA 1
ATOM 3548 C C . LEU B 1 208 ? 1.191 22.156 16.844 1 90.25 208 LEU B C 1
ATOM 3550 O O . LEU B 1 208 ? 0.107 22.422 16.312 1 90.25 208 LEU B O 1
ATOM 3554 N N . GLU B 1 209 ? 1.285 21.609 18.016 1 93.25 209 GLU B N 1
ATOM 3555 C CA . GLU B 1 209 ? 0.091 21.281 18.781 1 93.25 209 GLU B CA 1
ATOM 3556 C C . GLU B 1 209 ? -0.704 22.547 19.141 1 93.25 209 GLU B C 1
ATOM 3558 O O . GLU B 1 209 ? -1.936 22.531 19.078 1 93.25 209 GLU B O 1
ATOM 3563 N N . ARG B 1 210 ? -0.013 23.578 19.5 1 89.81 210 ARG B N 1
ATOM 3564 C CA . ARG B 1 210 ? -0.681 24.844 19.812 1 89.81 210 ARG B CA 1
ATOM 3565 C C . ARG B 1 210 ? -1.477 25.359 18.609 1 89.81 210 ARG B C 1
ATOM 3567 O O . ARG B 1 210 ? -2.615 25.797 18.766 1 89.81 210 ARG B O 1
ATOM 3574 N N . MET B 1 211 ? -0.837 25.344 17.484 1 92.56 211 MET B N 1
ATOM 3575 C CA . MET B 1 211 ? -1.515 25.766 16.266 1 92.56 211 MET B CA 1
ATOM 3576 C C . MET B 1 211 ? -2.73 24.891 15.984 1 92.56 211 MET B C 1
ATOM 3578 O O . MET B 1 211 ? -3.801 25.406 15.648 1 92.56 211 MET B O 1
ATOM 3582 N N . ALA B 1 212 ? -2.566 23.609 16.109 1 95.81 212 ALA B N 1
ATOM 3583 C CA . ALA B 1 212 ? -3.664 22.672 15.867 1 95.81 212 ALA B CA 1
ATOM 3584 C C . ALA B 1 212 ? -4.832 22.953 16.812 1 95.81 212 ALA B C 1
ATOM 3586 O O . ALA B 1 212 ? -5.984 23.016 16.375 1 95.81 212 ALA B O 1
ATOM 3587 N N . ARG B 1 213 ? -4.555 23.172 18.047 1 95.94 213 ARG B N 1
ATOM 3588 C CA . ARG B 1 213 ? -5.594 23.453 19.031 1 95.94 213 ARG B CA 1
ATOM 3589 C C . ARG B 1 213 ? -6.305 24.766 18.719 1 95.94 213 ARG B C 1
ATOM 3591 O O . ARG B 1 213 ? -7.516 24.875 18.938 1 95.94 213 ARG B O 1
ATOM 3598 N N . ALA B 1 214 ? -5.551 25.703 18.266 1 92.25 214 ALA B N 1
ATOM 3599 C CA . ALA B 1 214 ? -6.098 27.031 17.969 1 92.25 214 ALA B CA 1
ATOM 3600 C C . ALA B 1 214 ? -7.18 26.938 16.891 1 92.25 214 ALA B C 1
ATOM 3602 O O . ALA B 1 214 ? -8.055 27.812 16.812 1 92.25 214 ALA B O 1
ATOM 3603 N N . VAL B 1 215 ? -7.086 25.906 16.062 1 96.44 215 VAL B N 1
ATOM 3604 C CA . VAL B 1 215 ? -8.07 25.781 14.992 1 96.44 215 VAL B CA 1
ATOM 3605 C C . VAL B 1 215 ? -9.07 24.672 15.336 1 96.44 215 VAL B C 1
ATOM 3607 O O . VAL B 1 215 ? -9.781 24.188 14.461 1 96.44 215 VAL B O 1
ATOM 3610 N N . GLY B 1 216 ? -9.094 24.141 16.547 1 97.5 216 GLY B N 1
ATOM 3611 C CA . GLY B 1 216 ? -10.133 23.25 17.031 1 97.5 216 GLY B CA 1
ATOM 3612 C C . GLY B 1 216 ? -9.75 21.781 16.953 1 97.5 216 GLY B C 1
ATOM 3613 O O . GLY B 1 216 ? -10.602 20.906 17.125 1 97.5 216 GLY B O 1
ATOM 3614 N N . LEU B 1 217 ? -8.539 21.5 16.719 1 98.5 217 LEU B N 1
ATOM 3615 C CA . LEU B 1 217 ? -8.078 20.125 16.688 1 98.5 217 LEU B CA 1
ATOM 3616 C C . LEU B 1 217 ? -7.535 19.688 18.047 1 98.5 217 LEU B C 1
ATOM 3618 O O . LEU B 1 217 ? -7.09 20.531 18.828 1 98.5 217 LEU B O 1
ATOM 3622 N N . GLU B 1 218 ? -7.598 18.422 18.266 1 98.25 218 GLU B N 1
ATOM 3623 C CA . GLU B 1 218 ? -6.977 17.797 19.438 1 98.25 218 GLU B CA 1
ATOM 3624 C C . GLU B 1 218 ? -6.031 16.672 19.031 1 98.25 218 GLU B C 1
ATOM 3626 O O . GLU B 1 218 ? -6.293 15.961 18.062 1 98.25 218 GLU B O 1
ATOM 3631 N N . PRO B 1 219 ? -4.906 16.531 19.781 1 96.62 219 PRO B N 1
ATOM 3632 C CA . PRO B 1 219 ? -4.027 15.406 19.469 1 96.62 219 PRO B CA 1
ATOM 3633 C C . PRO B 1 219 ? -4.746 14.055 19.562 1 96.62 219 PRO B C 1
ATOM 3635 O O . PRO B 1 219 ? -5.453 13.805 20.531 1 96.62 219 PRO B O 1
ATOM 3638 N N . ALA B 1 220 ? -4.625 13.234 18.562 1 96.5 220 ALA B N 1
ATOM 3639 C CA . ALA B 1 220 ? -5.156 11.875 18.609 1 96.5 220 ALA B CA 1
ATOM 3640 C C . ALA B 1 220 ? -4.297 10.977 19.5 1 96.5 220 ALA B C 1
ATOM 3642 O O . ALA B 1 220 ? -3.117 11.266 19.719 1 96.5 220 ALA B O 1
ATOM 3643 N N . PRO B 1 221 ? -4.949 9.938 20.031 1 92 221 PRO B N 1
ATOM 3644 C CA . PRO B 1 221 ? -4.094 8.938 20.672 1 92 221 PRO B CA 1
ATOM 3645 C C . PRO B 1 221 ? -3.049 8.352 19.719 1 92 221 PRO B C 1
ATOM 3647 O O . PRO B 1 221 ? -3.271 8.305 18.516 1 92 221 PRO B O 1
ATOM 3650 N N . ILE B 1 222 ? -1.947 7.98 20.219 1 88.88 222 ILE B N 1
ATOM 3651 C CA . ILE B 1 222 ? -0.907 7.375 19.391 1 88.88 222 ILE B CA 1
ATOM 3652 C C . ILE B 1 222 ? -1.386 6.023 18.875 1 88.88 222 ILE B C 1
ATOM 3654 O O . ILE B 1 222 ? -1.674 5.113 19.656 1 88.88 222 ILE B O 1
ATOM 3658 N N . MET B 1 223 ? -1.573 5.918 17.641 1 89 223 MET B N 1
ATOM 3659 C CA . MET B 1 223 ? -1.965 4.688 16.953 1 89 223 MET B CA 1
ATOM 3660 C C . MET B 1 223 ? -0.818 4.148 16.109 1 89 223 MET B C 1
ATOM 3662 O O . MET B 1 223 ? -0.509 4.695 15.047 1 89 223 MET B O 1
ATOM 3666 N N . ARG B 1 224 ? -0.219 3.109 16.578 1 88 224 ARG B N 1
ATOM 3667 C CA . ARG B 1 224 ? 0.879 2.514 15.82 1 88 224 ARG B CA 1
ATOM 3668 C C . ARG B 1 224 ? 0.358 1.528 14.781 1 88 224 ARG B C 1
ATOM 3670 O O . ARG B 1 224 ? -0.693 0.913 14.977 1 88 224 ARG B O 1
ATOM 3677 N N . ALA B 1 225 ? 1.021 1.493 13.711 1 94.75 225 ALA B N 1
ATOM 3678 C CA . ALA B 1 225 ? 0.707 0.567 12.625 1 94.75 225 ALA B CA 1
ATOM 3679 C C . ALA B 1 225 ? 1.929 -0.262 12.242 1 94.75 225 ALA B C 1
ATOM 3681 O O . ALA B 1 225 ? 3.066 0.176 12.43 1 94.75 225 ALA B O 1
ATOM 3682 N N . HIS B 1 226 ? 1.66 -1.428 11.766 1 95.25 226 HIS B N 1
ATOM 3683 C CA . HIS B 1 226 ? 2.705 -2.348 11.328 1 95.25 226 HIS B CA 1
ATOM 3684 C C . HIS B 1 226 ? 2.557 -2.682 9.852 1 95.25 226 HIS B C 1
ATOM 3686 O O . HIS B 1 226 ? 1.447 -2.938 9.375 1 95.25 226 HIS B O 1
ATOM 3692 N N . ALA B 1 227 ? 3.57 -2.631 9.141 1 96.31 227 ALA B N 1
ATOM 3693 C CA . ALA B 1 227 ? 3.734 -3.117 7.77 1 96.31 227 ALA B CA 1
ATOM 3694 C C . ALA B 1 227 ? 5.086 -3.805 7.59 1 96.31 227 ALA B C 1
ATOM 3696 O O . ALA B 1 227 ? 6.051 -3.186 7.133 1 96.31 227 ALA B O 1
ATOM 3697 N N . THR B 1 228 ? 5.133 -5.004 7.938 1 95.25 228 THR B N 1
ATOM 3698 C CA . THR B 1 228 ? 6.414 -5.695 8.047 1 95.25 228 THR B CA 1
ATOM 3699 C C . THR B 1 228 ? 6.215 -7.207 8.031 1 95.25 228 THR B C 1
ATOM 3701 O O . THR B 1 228 ? 5.102 -7.695 8.242 1 95.25 228 THR B O 1
ATOM 3704 N N . THR B 1 229 ? 7.301 -7.906 7.758 1 94.5 229 THR B N 1
ATOM 3705 C CA . THR B 1 229 ? 7.324 -9.359 7.906 1 94.5 229 THR B CA 1
ATOM 3706 C C . THR B 1 229 ? 8.109 -9.758 9.148 1 94.5 229 THR B C 1
ATOM 3708 O O . THR B 1 229 ? 8.172 -10.938 9.5 1 94.5 229 THR B O 1
ATOM 3711 N N . ARG B 1 230 ? 8.688 -8.859 9.828 1 92.75 230 ARG B N 1
ATOM 3712 C CA . ARG B 1 230 ? 9.586 -9.148 10.938 1 92.75 230 ARG B CA 1
ATOM 3713 C C . ARG B 1 230 ? 8.938 -8.828 12.281 1 92.75 230 ARG B C 1
ATOM 3715 O O . ARG B 1 230 ? 8.609 -7.668 12.547 1 92.75 230 ARG B O 1
ATOM 3722 N N . LEU B 1 231 ? 8.898 -9.781 13.125 1 91.06 231 LEU B N 1
ATOM 3723 C CA . LEU B 1 231 ? 8.312 -9.586 14.445 1 91.06 231 LEU B CA 1
ATOM 3724 C C . LEU B 1 231 ? 9.125 -8.57 15.25 1 91.06 231 LEU B C 1
ATOM 3726 O O . LEU B 1 231 ? 8.562 -7.801 16.031 1 91.06 231 LEU B O 1
ATOM 3730 N N . ARG B 1 232 ? 10.391 -8.57 15.039 1 91.44 232 ARG B N 1
ATOM 3731 C CA . ARG B 1 232 ? 11.227 -7.617 15.758 1 91.44 232 ARG B CA 1
ATOM 3732 C C . ARG B 1 232 ? 10.805 -6.184 15.461 1 91.44 232 ARG B C 1
ATOM 3734 O O . ARG B 1 232 ? 10.922 -5.305 16.328 1 91.44 232 ARG B O 1
ATOM 3741 N N . ASP B 1 233 ? 10.391 -5.988 14.203 1 91.56 233 ASP B N 1
ATOM 3742 C CA . ASP B 1 233 ? 9.906 -4.66 13.844 1 91.56 233 ASP B CA 1
ATOM 3743 C C . ASP B 1 233 ? 8.641 -4.301 14.625 1 91.56 233 ASP B C 1
ATOM 3745 O O . ASP B 1 233 ? 8.461 -3.148 15.023 1 91.56 233 ASP B O 1
ATOM 3749 N N . VAL B 1 234 ? 7.773 -5.25 14.812 1 92.12 234 VAL B N 1
ATOM 3750 C CA . VAL B 1 234 ? 6.555 -5.039 15.586 1 92.12 234 VAL B CA 1
ATOM 3751 C C . VAL B 1 234 ? 6.91 -4.668 17.016 1 92.12 234 VAL B C 1
ATOM 3753 O O . VAL B 1 234 ? 6.395 -3.686 17.562 1 92.12 234 VAL B O 1
ATOM 3756 N N . VAL B 1 235 ? 7.777 -5.414 17.578 1 90.38 235 VAL B N 1
ATOM 3757 C CA . VAL B 1 235 ? 8.195 -5.188 18.953 1 90.38 235 VAL B CA 1
ATOM 3758 C C . VAL B 1 235 ? 8.828 -3.803 19.094 1 90.38 235 VAL B C 1
ATOM 3760 O O . VAL B 1 235 ? 8.5 -3.047 20 1 90.38 235 VAL B O 1
ATOM 3763 N N . ARG B 1 236 ? 9.688 -3.518 18.188 1 88.81 236 ARG B N 1
ATOM 3764 C CA . ARG B 1 236 ? 10.352 -2.219 18.188 1 88.81 236 ARG B CA 1
ATOM 3765 C C . ARG B 1 236 ? 9.336 -1.084 18.125 1 88.81 236 ARG B C 1
ATOM 3767 O O . ARG B 1 236 ? 9.453 -0.098 18.859 1 88.81 236 ARG B O 1
ATOM 3774 N N . THR B 1 237 ? 8.43 -1.225 17.219 1 87.25 237 THR B N 1
ATOM 3775 C CA . THR B 1 237 ? 7.398 -0.204 17.047 1 87.25 237 THR B CA 1
ATOM 3776 C C . THR B 1 237 ? 6.578 -0.048 18.328 1 87.25 237 THR B C 1
ATOM 3778 O O . THR B 1 237 ? 6.305 1.072 18.766 1 87.25 237 THR B O 1
ATOM 3781 N N . GLU B 1 238 ? 6.188 -1.114 18.938 1 87 238 GLU B N 1
ATOM 3782 C CA . GLU B 1 238 ? 5.355 -1.076 20.125 1 87 238 GLU B CA 1
ATOM 3783 C C . GLU B 1 238 ? 6.137 -0.55 21.328 1 87 238 GLU B C 1
ATOM 3785 O O . GLU B 1 238 ? 5.602 0.199 22.156 1 87 238 GLU B O 1
ATOM 3790 N N . VAL B 1 239 ? 7.324 -0.896 21.438 1 83.19 239 VAL B N 1
ATOM 3791 C CA . VAL B 1 239 ? 8.164 -0.406 22.516 1 83.19 239 VAL B CA 1
ATOM 3792 C C . VAL B 1 239 ? 8.453 1.081 22.328 1 83.19 239 VAL B C 1
ATOM 3794 O O . VAL B 1 239 ? 8.484 1.848 23.281 1 83.19 239 VAL B O 1
ATOM 3797 N N . GLY B 1 240 ? 8.727 1.436 21.047 1 79.88 240 GLY B N 1
ATOM 3798 C CA . GLY B 1 240 ? 8.938 2.842 20.75 1 79.88 240 GLY B CA 1
ATOM 3799 C C . GLY B 1 240 ? 7.781 3.727 21.172 1 79.88 240 GLY B C 1
ATOM 3800 O O . GLY B 1 240 ? 7.977 4.898 21.5 1 79.88 240 GLY B O 1
ATOM 3801 N N . ARG B 1 241 ? 6.594 3.199 21.125 1 71.62 241 ARG B N 1
ATOM 3802 C CA . ARG B 1 241 ? 5.41 3.908 21.594 1 71.62 241 ARG B CA 1
ATOM 3803 C C . ARG B 1 241 ? 5.578 4.355 23.047 1 71.62 241 ARG B C 1
ATOM 3805 O O . ARG B 1 241 ? 5.188 5.469 23.406 1 71.62 241 ARG B O 1
ATOM 3812 N N . LEU B 1 242 ? 6.133 3.486 23.75 1 74.19 242 LEU B N 1
ATOM 3813 C CA . LEU B 1 242 ? 6.289 3.738 25.188 1 74.19 242 LEU B CA 1
ATOM 3814 C C . LEU B 1 242 ? 7.32 4.832 25.438 1 74.19 242 LEU B C 1
ATOM 3816 O O . LEU B 1 242 ? 7.242 5.551 26.438 1 74.19 242 LEU B O 1
ATOM 3820 N N . LEU B 1 243 ? 8.164 4.973 24.469 1 74.81 243 LEU B N 1
ATOM 3821 C CA . LEU B 1 243 ? 9.25 5.926 24.625 1 74.81 243 LEU B CA 1
ATOM 3822 C C . LEU B 1 243 ? 9.07 7.129 23.703 1 74.81 243 LEU B C 1
ATOM 3824 O O . LEU B 1 243 ? 10 7.91 23.5 1 74.81 243 LEU B O 1
ATOM 3828 N N . ALA B 1 244 ? 7.887 7.113 23.25 1 71.12 244 ALA B N 1
ATOM 3829 C CA . ALA B 1 244 ? 7.668 8.086 22.172 1 71.12 244 ALA B CA 1
ATOM 3830 C C . ALA B 1 244 ? 7.801 9.516 22.688 1 71.12 244 ALA B C 1
ATOM 3832 O O . ALA B 1 244 ? 7.242 9.852 23.734 1 71.12 244 ALA B O 1
ATOM 3833 N N . ARG B 1 245 ? 8.695 10.266 22.016 1 75.88 245 ARG B N 1
ATOM 3834 C CA . ARG B 1 245 ? 8.836 11.703 22.219 1 75.88 245 ARG B CA 1
ATOM 3835 C C . ARG B 1 245 ? 7.945 12.492 21.281 1 75.88 245 ARG B C 1
ATOM 3837 O O . ARG B 1 245 ? 7.594 12.008 20.203 1 75.88 245 ARG B O 1
ATOM 3844 N N . PRO B 1 246 ? 7.504 13.617 21.75 1 79.31 246 PRO B N 1
ATOM 3845 C CA . PRO B 1 246 ? 6.711 14.453 20.844 1 79.31 246 PRO B CA 1
ATOM 3846 C C . PRO B 1 246 ? 7.395 14.688 19.5 1 79.31 246 PRO B C 1
ATOM 3848 O O . PRO B 1 246 ? 8.617 14.836 19.453 1 79.31 246 PRO B O 1
ATOM 3851 N N . SER B 1 247 ? 6.594 14.508 18.438 1 88.06 247 SER B N 1
ATOM 3852 C CA . SER B 1 247 ? 7.121 14.656 17.094 1 88.06 247 SER B CA 1
ATOM 3853 C C . SER B 1 247 ? 6.312 15.672 16.281 1 88.06 247 SER B C 1
ATOM 3855 O O . SER B 1 247 ? 5.215 16.062 16.703 1 88.06 247 SER B O 1
ATOM 3857 N N . THR B 1 248 ? 6.977 16.203 15.242 1 90.62 248 THR B N 1
ATOM 3858 C CA . THR B 1 248 ? 6.277 17.125 14.352 1 90.62 248 THR B CA 1
ATOM 3859 C C . THR B 1 248 ? 5.559 16.359 13.242 1 90.62 248 THR B C 1
ATOM 3861 O O . THR B 1 248 ? 5.168 16.938 12.227 1 90.62 248 THR B O 1
ATOM 3864 N N . SER B 1 249 ? 5.492 15.086 13.367 1 93.06 249 SER B N 1
ATOM 3865 C CA . SER B 1 249 ? 4.605 14.18 12.641 1 93.06 249 SER B CA 1
ATOM 3866 C C . SER B 1 249 ? 3.533 13.609 13.562 1 93.06 249 SER B C 1
ATOM 3868 O O . SER B 1 249 ? 3.824 12.75 14.406 1 93.06 249 SER B O 1
ATOM 3870 N N . ARG B 1 250 ? 2.342 14.148 13.383 1 95.31 250 ARG B N 1
ATOM 3871 C CA . ARG B 1 250 ? 1.325 13.82 14.375 1 95.31 250 ARG B CA 1
ATOM 3872 C C . ARG B 1 250 ? -0.067 13.812 13.75 1 95.31 250 ARG B C 1
ATOM 3874 O O . ARG B 1 250 ? -0.361 14.625 12.875 1 95.31 250 ARG B O 1
ATOM 3881 N N . ILE B 1 251 ? -0.83 12.898 14.297 1 97.94 251 ILE B N 1
ATOM 3882 C CA . ILE B 1 251 ? -2.232 12.859 13.898 1 97.94 251 ILE B CA 1
ATOM 3883 C C . ILE B 1 251 ? -3.08 13.617 14.914 1 97.94 251 ILE B C 1
ATOM 3885 O O . ILE B 1 251 ? -2.877 13.484 16.125 1 97.94 251 ILE B O 1
ATOM 3889 N N . PHE B 1 252 ? -3.969 14.492 14.414 1 98.56 252 PHE B N 1
ATOM 3890 C CA . PHE B 1 252 ? -4.945 15.227 15.219 1 98.56 252 PHE B CA 1
ATOM 3891 C C . PHE B 1 252 ? -6.363 14.82 14.844 1 98.56 252 PHE B C 1
ATOM 3893 O O . PHE B 1 252 ? -6.605 14.328 13.742 1 98.56 252 PHE B O 1
ATOM 3900 N N . VAL B 1 253 ? -7.324 15.039 15.781 1 98.62 253 VAL B N 1
ATOM 3901 C CA . VAL B 1 253 ? -8.727 14.695 15.562 1 98.62 253 VAL B CA 1
ATOM 3902 C C . VAL B 1 253 ? -9.594 15.938 15.703 1 98.62 253 VAL B C 1
ATOM 3904 O O . VAL B 1 253 ? -9.312 16.812 16.531 1 98.62 253 VAL B O 1
ATOM 3907 N N . LYS B 1 254 ? -10.531 16.062 14.828 1 98.5 254 LYS B N 1
ATOM 3908 C CA . LYS B 1 254 ? -11.594 17.047 15.008 1 98.5 254 LYS B CA 1
ATOM 3909 C C . LYS B 1 254 ? -12.688 16.531 15.93 1 98.5 254 LYS B C 1
ATOM 3911 O O . LYS B 1 254 ? -13.406 15.586 15.578 1 98.5 254 LYS B O 1
ATOM 3916 N N . PRO B 1 255 ? -12.789 17.109 17.062 1 96.06 255 PRO B N 1
ATOM 3917 C CA . PRO B 1 255 ? -13.781 16.578 17.984 1 96.06 255 PRO B CA 1
ATOM 3918 C C . PRO B 1 255 ? -15.211 16.734 17.469 1 96.06 255 PRO B C 1
ATOM 3920 O O . PRO B 1 255 ? -15.492 17.641 16.672 1 96.06 255 PRO B O 1
#

pLDDT: mean 75.4, std 22.91, range [27.77, 98.81]

InterPro domains:
  IPR029063 S-adenosyl-L-methionine-dependent methyltransferase superfamily [G3DSA:3.40.50.150] (59-230)
  IPR029063 S-adenosyl-L-methionine-dependent methyltransferase superfamily [SSF53335] (64-226)

Radius of gyration: 25.8 Å; Cα contacts (8 Å, |Δi|>4): 946; chains: 2; bounding box: 53×81×55 Å

Solvent-accessible surface area (backbone atoms only — not comparable to full-atom values): 26463 Å² total; per-residue (Å²): 129,74,78,77,64,71,73,44,73,40,64,38,85,86,65,62,38,34,27,34,64,63,54,63,50,74,66,47,46,45,42,40,55,61,68,64,39,32,73,63,45,47,50,46,44,46,65,66,52,44,70,69,78,58,57,42,45,43,56,51,27,41,50,48,51,25,50,50,47,26,50,41,53,68,39,66,51,56,77,71,38,34,34,37,26,45,52,35,77,91,32,46,64,41,30,35,41,19,38,27,40,35,49,32,34,21,21,28,70,88,38,89,52,72,36,61,28,61,44,64,26,28,38,33,15,41,37,68,67,56,32,29,65,69,74,68,50,63,24,38,31,34,42,31,57,71,34,62,28,54,38,92,55,43,67,62,53,50,36,54,52,50,69,39,35,37,76,49,11,31,35,40,39,30,39,67,65,43,68,84,65,76,69,71,62,84,43,75,73,48,22,64,79,34,35,68,90,57,32,30,37,42,34,34,38,66,43,46,49,52,55,40,43,74,57,58,32,40,81,45,80,90,60,60,45,37,63,45,59,49,66,66,56,50,51,49,54,58,52,44,58,77,66,58,65,86,48,34,61,42,51,27,27,30,106,130,74,79,77,65,71,75,45,73,39,64,38,85,85,66,62,38,34,27,32,64,68,54,62,49,76,64,47,46,45,41,42,58,60,68,64,39,33,73,62,45,47,50,45,42,45,65,68,52,41,67,66,69,68,55,42,46,44,57,53,27,40,51,47,52,24,52,51,46,25,50,40,54,69,40,66,52,55,78,73,40,36,34,37,27,46,50,34,76,92,32,46,66,41,32,36,41,18,37,26,39,34,49,32,35,22,21,28,70,88,38,89,51,72,37,61,30,61,49,64,26,26,38,34,16,39,36,69,68,58,32,30,64,70,75,68,50,64,24,38,31,35,41,31,56,72,34,62,27,53,39,92,56,43,66,62,53,51,36,54,52,51,68,40,34,38,77,48,11,31,36,39,41,28,40,66,65,44,67,84,64,75,69,69,63,84,42,75,71,48,23,64,78,35,35,68,91,56,34,32,37,45,33,33,39,65,44,45,50,51,54,41,42,75,55,58,33,40,81,44,80,90,60,60,46,37,62,43,58,48,65,66,56,51,50,49,55,59,52,44,59,78,64,58,66,86,47,34,62,42,52,29,27,30,106

Secondary structure (DSSP, 8-state):
--TT----EEEPTTT--EEESS---HHHHHHIIIIIS-HHHHHHHHHHHS-S----HHHHHHHHHHHHHHHHHHTT--SS-EEEEET-TT-HHHHHHHHTT-EEEEE-TT-SS-EE-TTSPPEEESSHHHHHHHHTS-EEEEEEES-GGG-SSHHHHHHHHHHHEEEEEEEEEE--B-TT--SS--SHHHHTT--TTT--EEB-HHHHHHHHHHTT-EEPP----EEES-HHHHHHHHHHHHTPPP-SEEEEE--/--TT----EEEPTTT--EEESS---HHHHHHIIIIIS-HHHHHHHHHHHS------HHHHHHHHHHHHHHHHHHTT--SS-EEEEET-TT-HHHHHHHHTT-EEEEE-TT-SS-EE-TTSPPEEESSHHHHHHHHTS-EEEEEEES-GGG-SSHHHHHHHHHHHEEEEEEEEEE--B-TT--SS--SHHHHTTT-TTT--EEB-HHHHHHHHHHTT-EEPP----EEES-HHHHHHHHHHHHTPPP-SEEEEE--

Foldseek 3Di:
DCVPDDQWFDQDPPLRWTFRVVQPPPVRVCCCLPPNCDLVNCVVCCVVQVPCCVPPPVVVLLVLVFVVVQQCVQLVNDPEFEEEEEQCSVVSSQQSCQVVPHAYEYEDLSDPAWDPPPPRGHIYGNDPVVRCVVSPFAGQEYEAAQHLQQDPCSLVVLLVNLVRHDASHKYWFHADACPPVDTDQPDPNSCSNVVSVGGRIHDHLSSLQVSQVVSQKAFDDDDGGDDDPDVVVVVVRVVCSVVPDRHSTGMIGRD/DCVPPDQFFDQDPPLRWTFRVVQPPPVRVCCCLPPNCPPVNCVVCCVVQVPCCVPDPVVVLLVLVFVVVQQCVQLVNDPEFEEEEEQCDVVSSQQSCQVVPHAYEYEDLSDPAWDDPPPRGHIYGNDPVVRCVVSPFAGQEYEAAQHLQQDPCSLVVLLVNLVRHDASHKYWFHAQACPPVDTDQPDPNSCSNVVSVGGRIHDHLSSLQVSQVVSQKAFGDDDGGDDDPDVVVVVVRVVCSVVPDRHSTGMIGRD

Nearest PDB structures (foldseek):
  4kdr-assembly1_A  TM=5.839E-01  e=1.869E-07  Escherichia coli K-12
  5dpm-assembly1_A  TM=5.960E-01  e=5.004E-07  Escherichia coli HS
  8hkr-assembly1_A  TM=5.739E-01  e=2.266E-06  Mycobacterium tuberculosis H37Rv
  8hkr-assembly1_B  TM=5.542E-01  e=2.266E-06  Mycobacterium tuberculosis H37Rv
  1vl5-assembly4_D  TM=6.673E-01  e=1.090E-04  Halalkalibacterium halodurans C-125